Protein AF-A0A416FJS1-F1 (afdb_monomer_lite)

Sequence (397 aa):
MVYCLMLHGLRYGEIRGLCFTDFNKQERTVTVRRQAVRLSDVDYAGKKIRVSRTGIEIKATKTEESDRVLRMLEIIFSLAEERRDWLELRKETRKKNKKEWSDEYDGYICIADRGEIKSDATLNAALKRICADAGIPIVTTHNLRHIAATMMFEYGTRNQDHPEEILLHVSEYLGHANIGTTFDVYTAYMEAESRIDIIARGPIVEWKFRDSITSDHGKYVIRFSLTFSDGTVLPKQIGSFETQRDAQDKKNEIIGQLARKEYIASQILAENFYDYWLNEHMVKVRKIKYGTFVCYRNIIQNYILPIIKGRTMDVVTNDDLLKILDSMTPGLLSPAYGVFGSSFKYAKKHVLINKNPATSAISIKRKQVSKKEANERAAAAKGGPSRRRQKGRMQAR

Radius of gyration: 33.06 Å; chains: 1; bounding box: 70×102×91 Å

pLDDT: mean 82.87, std 13.37, range [37.78, 96.31]

Foldseek 3Di:
DLLQVLLLQEANQQLLLDFLVQADLVQQKGKRFKGKDWDWDWDCPDPDTDTHTDAIDIDTDPDPLLIDIGRHDNVVNVVQVVQLVVVVVLVVVCVVVVHAADCPQPRRRQADSRPGHDDLVVVLVVQQVVCVVVVHDRDHSVVSSLVSLLVQLCVVPVPDPCSPVSLVVSCSSNSPPFSQSSVVSVLVVCVVPDDDPPLPQFAFDDKAWDPAFDADPQFTKTWMWTAGPVRDIDIDIDDGHNDSVVRVVVVVVQVVCSVVSQDQPDFAQPVSLLVCCLNVPCCPVVVDGPVLSVLLVCLCPVQLCVQRGPHTPQPQALVSLLNSLVPDDPVSLVSSLVNLVRSLVSCCNRNSYNDRSSVVSNVVVVVVVVVVVVVVVVVVVVPDDDPPDPPDDDDDD

Secondary structure (DSSP, 8-state):
-HHHHHHTT--HHHHHT-BGGGEETTTTEEEE-EEEEEEEEEEEETTEEEEEEEEEEEEE-SSGGG-EEEE--HHHHHHHHHHHHHHHHHHHHHHHTT-----TTTTBSSB-TTSSBPPHHHHHHHHHHHHHHTT-----HHHHHHHHHHHHHHHHHTT-S-HHHHHHHHHHHHT-SSTHHHHHHHHHHHHHH---TTTTT-SEEEEEE-SS-EEETTEEEEEEEEEETTS-EEEEEEEEESSHHHHHHHHHHHHHHHHTT-------BHHHHHHHIIIIIIIIIT---HHHHHHHHHHIIIIIHHHHTTSBGGG--HHHHHHHHHTS-HHHHHHHHHHHHHHHHHHHHTTS-SS-HHHHHHHHHHHHHHHHHHHHHHHHHHSS-------------

Structure (mmCIF, N/CA/C/O backbone):
data_AF-A0A416FJS1-F1
#
_entry.id   AF-A0A416FJS1-F1
#
loop_
_atom_site.group_PDB
_atom_site.id
_atom_site.type_symbol
_atom_site.label_atom_id
_atom_site.label_alt_id
_atom_site.label_comp_id
_atom_site.label_asym_id
_atom_site.label_entity_id
_atom_site.label_seq_id
_atom_site.pdbx_PDB_ins_code
_atom_site.Cartn_x
_atom_site.Cartn_y
_atom_site.Cartn_z
_atom_site.occupancy
_atom_site.B_iso_or_equiv
_a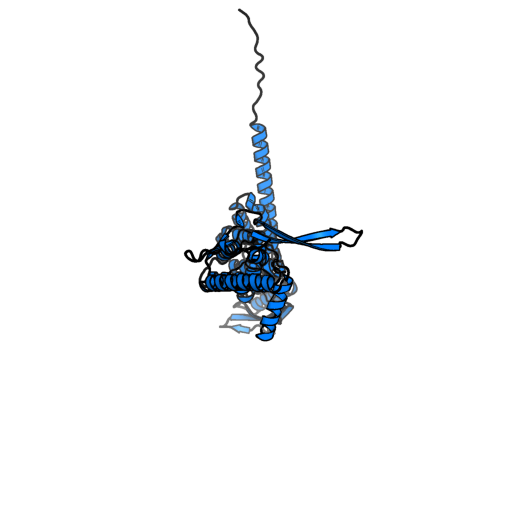tom_site.auth_seq_id
_atom_site.auth_comp_id
_atom_site.auth_asym_id
_atom_site.auth_atom_id
_atom_site.pdbx_PDB_model_num
ATOM 1 N N . MET A 1 1 ? 17.584 -10.766 -23.200 1.00 82.06 1 MET A N 1
ATOM 2 C CA . MET A 1 1 ? 18.152 -9.545 -22.576 1.00 82.06 1 MET A CA 1
ATOM 3 C C . MET A 1 1 ? 17.106 -8.589 -22.006 1.00 82.06 1 MET A C 1
ATOM 5 O O . MET A 1 1 ? 17.062 -8.432 -20.797 1.00 82.06 1 MET A O 1
ATOM 9 N N . VAL A 1 2 ? 16.263 -7.946 -22.831 1.00 83.75 2 VAL A N 1
ATOM 10 C CA . VAL A 1 2 ? 15.339 -6.882 -22.373 1.00 83.75 2 VAL A CA 1
ATOM 11 C C . VAL A 1 2 ? 14.407 -7.348 -21.248 1.00 83.75 2 VAL A C 1
ATOM 13 O O . VAL A 1 2 ? 14.259 -6.646 -20.255 1.00 83.75 2 VAL A O 1
ATOM 16 N N . TYR A 1 3 ? 13.838 -8.551 -21.355 1.00 82.75 3 TYR A N 1
ATOM 17 C CA . TYR A 1 3 ? 13.000 -9.119 -20.293 1.00 82.75 3 TYR A CA 1
ATOM 18 C C . TYR A 1 3 ? 13.780 -9.396 -19.004 1.00 82.75 3 TYR A C 1
ATOM 20 O O . TYR A 1 3 ? 13.275 -9.134 -17.920 1.00 82.75 3 TYR A O 1
ATOM 28 N N . CYS A 1 4 ? 15.037 -9.832 -19.107 1.00 83.94 4 CYS A N 1
ATOM 29 C CA . CYS A 1 4 ? 15.904 -10.038 -17.949 1.00 83.94 4 CYS A CA 1
ATOM 30 C C . CYS A 1 4 ? 16.198 -8.710 -17.230 1.00 83.94 4 CYS A C 1
ATOM 32 O O . CYS A 1 4 ? 16.149 -8.663 -16.007 1.00 83.94 4 CYS A O 1
ATOM 34 N N . LEU A 1 5 ? 16.419 -7.618 -17.973 1.00 84.31 5 LEU A N 1
ATOM 35 C CA . LEU A 1 5 ? 16.571 -6.273 -17.402 1.00 84.31 5 LEU A CA 1
ATOM 36 C C . LEU A 1 5 ? 15.274 -5.781 -16.733 1.00 84.31 5 LEU A C 1
ATOM 38 O O . LEU A 1 5 ? 15.322 -5.135 -15.691 1.00 84.31 5 LEU A O 1
ATOM 42 N N . MET A 1 6 ? 14.101 -6.122 -17.276 1.00 85.00 6 MET A N 1
ATOM 43 C CA . MET A 1 6 ? 12.819 -5.822 -16.617 1.00 85.00 6 MET A CA 1
ATOM 44 C C . MET A 1 6 ? 12.623 -6.603 -15.317 1.00 85.00 6 MET A C 1
ATOM 46 O O . MET A 1 6 ? 12.098 -6.044 -14.358 1.00 85.00 6 MET A O 1
ATOM 50 N N . LEU A 1 7 ? 13.080 -7.857 -15.269 1.00 82.31 7 LEU A N 1
ATOM 51 C CA . LEU A 1 7 ? 13.071 -8.681 -14.055 1.00 82.31 7 LEU A CA 1
ATOM 52 C C . LEU A 1 7 ? 14.076 -8.200 -12.993 1.00 82.31 7 LEU A C 1
ATOM 54 O O . LEU A 1 7 ? 13.936 -8.552 -11.830 1.00 82.31 7 LEU A O 1
ATOM 58 N N . HIS A 1 8 ? 15.030 -7.343 -13.365 1.00 86.56 8 HIS A N 1
ATOM 59 C CA . HIS A 1 8 ? 15.861 -6.576 -12.428 1.00 86.56 8 HIS A CA 1
ATOM 60 C C . HIS A 1 8 ? 15.284 -5.180 -12.154 1.00 86.56 8 HIS A C 1
ATOM 62 O O . HIS A 1 8 ? 15.976 -4.288 -11.676 1.00 86.56 8 HIS A O 1
ATOM 68 N N . GLY A 1 9 ? 14.010 -4.950 -12.479 1.00 83.19 9 GLY A N 1
ATOM 69 C CA . GLY A 1 9 ? 13.324 -3.740 -12.059 1.00 83.19 9 GLY A CA 1
ATOM 70 C C . GLY A 1 9 ? 13.704 -2.480 -12.836 1.00 83.19 9 GLY A C 1
ATOM 71 O O . GLY A 1 9 ? 13.615 -1.383 -12.285 1.00 83.19 9 GLY A O 1
ATOM 72 N N . LEU A 1 10 ? 14.092 -2.579 -14.113 1.00 88.88 10 LEU A N 1
ATOM 73 C CA . LEU A 1 10 ? 14.223 -1.407 -14.994 1.00 88.88 10 LEU A CA 1
ATOM 74 C C . LEU A 1 10 ? 12.902 -1.087 -15.705 1.00 88.88 10 LEU A C 1
ATOM 76 O O . LEU A 1 10 ? 12.138 -1.977 -16.087 1.00 88.88 10 LEU A O 1
ATOM 80 N N . ARG A 1 11 ? 12.598 0.204 -15.882 1.00 86.31 11 ARG A N 1
ATOM 81 C CA . ARG A 1 11 ? 11.447 0.655 -16.677 1.00 86.31 11 ARG A CA 1
ATOM 82 C C . ARG A 1 11 ? 11.789 0.496 -18.146 1.00 86.31 11 ARG A C 1
ATOM 84 O O . ARG A 1 11 ? 12.937 0.662 -18.545 1.00 86.31 11 ARG A O 1
ATOM 91 N N . TYR A 1 12 ? 10.790 0.271 -18.994 1.00 86.25 12 TYR A N 1
ATOM 92 C CA . TYR A 1 12 ? 11.083 0.127 -20.417 1.00 86.25 12 TYR A CA 1
ATOM 93 C C . TYR A 1 12 ? 11.731 1.381 -21.029 1.00 86.25 12 TYR A C 1
ATOM 95 O O . TYR A 1 12 ? 12.671 1.254 -21.805 1.00 86.25 12 TYR A O 1
ATOM 103 N N . GLY A 1 13 ? 11.297 2.580 -20.623 1.00 87.56 13 GLY A N 1
ATOM 104 C CA . GLY A 1 13 ? 11.948 3.832 -21.025 1.00 87.56 13 GLY A CA 1
ATOM 105 C C . GLY A 1 13 ? 13.428 3.884 -20.633 1.00 87.56 13 GLY A C 1
ATOM 106 O O . GLY A 1 13 ? 14.251 4.278 -21.451 1.00 87.56 13 GLY A O 1
ATOM 107 N N . GLU A 1 14 ? 13.780 3.407 -19.436 1.00 90.00 14 GLU A N 1
ATOM 108 C CA . GLU A 1 14 ? 15.171 3.308 -18.964 1.00 90.00 14 GLU A CA 1
ATOM 109 C C . GLU A 1 14 ? 15.966 2.317 -19.823 1.00 90.00 14 GLU A C 1
ATOM 111 O O . GLU A 1 14 ? 17.022 2.663 -20.337 1.00 90.00 14 GLU A O 1
ATOM 116 N N . ILE A 1 15 ? 15.419 1.124 -20.088 1.00 91.69 15 ILE A N 1
ATOM 117 C CA . ILE A 1 15 ? 16.079 0.100 -20.919 1.00 91.69 15 ILE A CA 1
ATOM 118 C C . ILE A 1 15 ? 16.330 0.607 -22.345 1.00 91.69 15 ILE A C 1
ATOM 120 O O . ILE A 1 15 ? 17.367 0.318 -22.941 1.00 91.69 15 ILE A O 1
ATOM 124 N N . ARG A 1 16 ? 15.392 1.377 -22.908 1.00 91.31 16 ARG A N 1
ATOM 125 C CA . ARG A 1 16 ? 15.563 2.011 -24.224 1.00 91.31 16 ARG A CA 1
ATOM 126 C C . ARG A 1 16 ? 16.642 3.088 -24.226 1.00 91.31 16 ARG A C 1
ATOM 128 O O . ARG A 1 16 ? 17.223 3.338 -25.273 1.00 91.31 16 ARG A O 1
ATOM 135 N N . GLY A 1 17 ? 16.877 3.711 -23.076 1.00 92.12 17 GLY A N 1
ATOM 136 C CA . GLY A 1 17 ? 17.927 4.696 -22.875 1.00 92.12 17 GLY A CA 1
ATOM 137 C C . GLY A 1 17 ? 19.300 4.091 -22.586 1.00 92.12 17 GLY A C 1
ATOM 138 O O . GLY A 1 17 ? 20.249 4.855 -22.530 1.00 92.12 17 GLY A O 1
ATOM 139 N N . LEU A 1 18 ? 19.445 2.773 -22.406 1.00 94.94 18 LEU A N 1
ATOM 140 C CA . LEU A 1 18 ? 20.741 2.164 -22.089 1.00 94.94 18 LEU A CA 1
ATOM 141 C C . LEU A 1 18 ? 21.694 2.137 -23.292 1.00 94.94 18 LEU A C 1
ATOM 143 O O . LEU A 1 18 ? 21.305 1.769 -24.407 1.00 94.94 18 LEU A O 1
ATOM 147 N N . CYS A 1 19 ? 22.962 2.441 -23.018 1.00 95.69 19 CYS A N 1
ATOM 148 C CA . CYS A 1 19 ? 24.091 2.252 -23.926 1.00 95.69 19 CYS A CA 1
ATOM 149 C C . CYS A 1 19 ? 24.990 1.106 -23.461 1.00 95.69 19 CYS A C 1
ATOM 151 O O . CYS A 1 19 ? 25.009 0.763 -22.282 1.00 95.69 19 CYS A O 1
ATOM 153 N N . PHE A 1 20 ? 25.793 0.548 -24.370 1.00 96.00 20 PHE A N 1
ATOM 154 C CA . PHE A 1 20 ? 26.775 -0.487 -24.016 1.00 96.00 20 PHE A CA 1
ATOM 155 C C . PHE A 1 20 ? 27.798 -0.010 -22.973 1.00 96.00 20 PHE A C 1
ATOM 157 O O . PHE A 1 20 ? 28.250 -0.800 -22.154 1.00 96.00 20 PHE A O 1
ATOM 164 N N . THR A 1 21 ? 28.101 1.290 -22.945 1.00 95.75 21 THR A N 1
ATOM 165 C CA . THR A 1 21 ? 28.987 1.924 -21.953 1.00 95.75 21 THR A CA 1
ATOM 166 C C . THR A 1 21 ? 28.399 1.996 -20.542 1.00 95.75 21 THR A C 1
ATOM 168 O O . THR A 1 21 ? 29.114 2.325 -19.599 1.00 95.75 21 THR A O 1
ATOM 171 N N . ASP A 1 22 ? 27.109 1.696 -20.367 1.00 95.62 22 ASP A N 1
ATOM 172 C CA . ASP A 1 22 ? 26.485 1.604 -19.046 1.00 95.62 22 ASP A CA 1
ATOM 173 C C . ASP A 1 22 ? 26.744 0.256 -18.356 1.00 95.62 22 ASP A C 1
ATOM 175 O O . ASP A 1 22 ? 26.394 0.105 -17.188 1.00 95.62 22 ASP A O 1
ATOM 179 N N . PHE A 1 23 ? 27.324 -0.723 -19.061 1.00 95.75 23 PHE A N 1
ATOM 180 C CA . PHE A 1 23 ? 27.533 -2.084 -18.575 1.00 95.75 23 PHE A CA 1
ATOM 181 C C . PHE A 1 23 ? 28.984 -2.251 -18.136 1.00 95.75 23 PHE A C 1
ATOM 183 O O . PHE A 1 23 ? 29.898 -2.241 -18.959 1.00 95.75 23 PHE A O 1
ATOM 190 N N . ASN A 1 24 ? 29.192 -2.455 -16.839 1.00 95.12 24 ASN A N 1
ATOM 191 C CA . ASN A 1 24 ? 30.490 -2.786 -16.271 1.00 95.12 24 ASN A CA 1
ATOM 192 C C . ASN A 1 24 ? 30.512 -4.278 -15.919 1.00 95.12 24 ASN A C 1
ATOM 194 O O . ASN A 1 24 ? 29.925 -4.704 -14.923 1.00 95.12 24 ASN A O 1
ATOM 198 N N . LYS A 1 25 ? 31.170 -5.075 -16.767 1.00 93.56 25 LYS A N 1
ATOM 199 C CA . LYS A 1 25 ? 31.253 -6.534 -16.611 1.00 93.56 25 LYS A CA 1
ATOM 200 C C . LYS A 1 25 ? 32.116 -6.931 -15.413 1.00 93.56 25 LYS A C 1
ATOM 202 O O . LYS A 1 25 ? 31.765 -7.871 -14.713 1.00 93.56 25 LYS A O 1
ATOM 207 N N . GLN A 1 26 ? 33.196 -6.194 -15.145 1.00 92.81 26 GLN A N 1
ATOM 208 C CA . GLN A 1 26 ? 34.110 -6.461 -14.031 1.00 92.81 26 GLN A CA 1
ATOM 209 C C . GLN A 1 26 ? 33.397 -6.311 -12.682 1.00 92.81 26 GLN A C 1
ATOM 211 O O . GLN A 1 26 ? 33.415 -7.222 -11.861 1.00 92.81 26 GLN A O 1
ATOM 216 N N . GLU A 1 27 ? 32.689 -5.197 -12.496 1.00 92.38 27 GLU A N 1
ATOM 217 C CA . GLU A 1 27 ? 31.929 -4.915 -11.271 1.00 92.38 27 GLU A CA 1
ATOM 218 C C . GLU A 1 27 ? 30.552 -5.597 -11.251 1.00 92.38 27 GLU A C 1
ATOM 220 O O . GLU A 1 27 ? 29.842 -5.575 -10.242 1.00 92.38 27 GLU A O 1
ATOM 225 N N . ARG A 1 28 ? 30.156 -6.211 -12.373 1.00 94.06 28 ARG A N 1
ATOM 226 C CA . ARG A 1 28 ? 28.828 -6.784 -12.619 1.00 94.06 28 ARG A CA 1
ATOM 227 C C . ARG A 1 28 ? 27.701 -5.793 -12.336 1.00 94.06 28 ARG A C 1
ATOM 229 O O . ARG A 1 28 ? 26.674 -6.143 -11.744 1.00 94.06 28 ARG A O 1
ATOM 236 N N . THR A 1 29 ? 27.874 -4.559 -12.801 1.00 94.44 29 THR A N 1
ATOM 237 C CA . THR A 1 29 ? 26.912 -3.472 -12.614 1.00 94.44 29 THR A CA 1
ATOM 238 C C . THR A 1 29 ? 26.404 -2.884 -13.926 1.00 94.44 29 THR A C 1
ATOM 240 O O . THR A 1 29 ? 27.077 -2.902 -14.956 1.00 94.44 29 THR A O 1
ATOM 243 N N . VAL A 1 30 ? 25.177 -2.362 -13.883 1.00 95.06 30 VAL A N 1
ATOM 244 C CA . VAL A 1 30 ? 24.569 -1.567 -14.952 1.00 95.06 30 VAL A CA 1
ATOM 245 C C . VAL A 1 30 ? 24.119 -0.231 -14.377 1.00 95.06 30 VAL A C 1
ATOM 247 O O . VAL A 1 30 ? 23.348 -0.196 -13.415 1.00 95.06 30 VAL A O 1
ATOM 250 N N . THR A 1 31 ? 24.583 0.862 -14.978 1.00 93.81 31 THR A N 1
ATOM 251 C CA . THR A 1 31 ? 24.252 2.227 -14.550 1.00 93.81 31 THR A CA 1
ATOM 252 C C . THR A 1 31 ? 23.044 2.756 -15.314 1.00 93.81 31 THR A C 1
ATOM 254 O O . THR A 1 31 ? 23.082 2.934 -16.531 1.00 93.81 31 THR A O 1
ATOM 257 N N . VAL A 1 32 ? 21.960 3.054 -14.603 1.00 91.88 32 VAL A N 1
ATOM 258 C CA . VAL A 1 32 ? 20.747 3.650 -15.171 1.00 91.88 32 VAL A CA 1
ATOM 259 C C . VAL A 1 32 ? 20.798 5.156 -14.959 1.00 91.88 32 VAL A C 1
ATOM 261 O O . VAL A 1 32 ? 20.718 5.597 -13.821 1.00 91.88 32 VAL A O 1
ATOM 264 N N . ARG A 1 33 ? 20.921 5.927 -16.048 1.00 90.38 33 ARG A N 1
ATOM 265 C CA . ARG A 1 33 ? 21.052 7.402 -16.004 1.00 90.38 33 ARG A CA 1
ATOM 266 C C . ARG A 1 33 ? 20.257 8.179 -17.052 1.00 90.38 33 ARG A C 1
ATOM 268 O O . ARG A 1 33 ? 20.261 9.407 -17.114 1.00 90.38 33 ARG A O 1
ATOM 275 N N . ARG A 1 34 ? 19.585 7.454 -17.946 1.00 90.19 34 ARG A N 1
ATOM 276 C CA . ARG A 1 34 ? 18.854 8.008 -19.090 1.00 90.19 34 ARG A CA 1
ATOM 277 C C . ARG A 1 34 ? 17.577 7.220 -19.325 1.00 90.19 34 ARG A C 1
ATOM 279 O O . ARG A 1 34 ? 17.477 6.049 -18.964 1.00 90.19 34 ARG A O 1
ATOM 286 N N . GLN A 1 35 ? 16.604 7.857 -19.961 1.00 89.19 35 GLN A N 1
ATOM 287 C CA . GLN A 1 35 ? 15.368 7.220 -20.394 1.00 89.19 35 GLN A CA 1
ATOM 288 C C . GLN A 1 35 ? 14.923 7.750 -21.757 1.00 89.19 35 GLN A C 1
ATOM 290 O O . GLN A 1 35 ? 14.988 8.948 -22.024 1.00 89.19 35 GLN A O 1
ATOM 295 N N . ALA A 1 36 ? 14.414 6.857 -22.602 1.00 89.12 36 ALA A N 1
ATOM 296 C CA . ALA A 1 36 ? 13.704 7.241 -23.811 1.00 89.12 36 ALA A CA 1
ATOM 297 C C . ALA A 1 36 ? 12.259 7.620 -23.463 1.00 89.12 36 ALA A C 1
ATOM 299 O O . ALA A 1 36 ? 11.480 6.791 -22.981 1.00 89.12 36 ALA A O 1
ATOM 300 N N . VAL A 1 37 ? 11.895 8.867 -23.739 1.00 85.06 37 VAL A N 1
ATOM 301 C CA . VAL A 1 37 ? 10.562 9.431 -23.526 1.00 85.06 37 VAL A CA 1
ATOM 302 C C . VAL A 1 37 ? 9.876 9.612 -24.875 1.00 85.06 37 VAL A C 1
ATOM 304 O O . VAL A 1 37 ? 10.512 9.873 -25.894 1.00 85.06 37 VAL A O 1
ATOM 307 N N . ARG A 1 38 ? 8.557 9.426 -24.904 1.00 80.62 38 ARG A N 1
ATOM 308 C CA . ARG A 1 38 ? 7.764 9.691 -26.107 1.00 80.62 38 ARG A CA 1
ATOM 309 C C . ARG A 1 38 ? 7.571 11.198 -26.265 1.00 80.62 38 ARG A C 1
ATOM 311 O O . ARG A 1 38 ? 7.116 11.840 -25.321 1.00 80.62 38 ARG A O 1
ATOM 318 N N . LEU A 1 39 ? 7.853 11.715 -27.457 1.00 76.44 39 LEU A N 1
ATOM 319 C CA . LEU A 1 39 ? 7.437 13.052 -27.864 1.00 76.44 39 LEU A CA 1
ATOM 320 C C . LEU A 1 39 ? 6.039 12.975 -28.468 1.00 76.44 39 LEU A C 1
ATOM 322 O O . LEU A 1 39 ? 5.742 12.119 -29.313 1.00 76.44 39 LEU A O 1
ATOM 326 N N . SER A 1 40 ? 5.171 13.853 -27.989 1.00 75.50 40 SER A N 1
ATOM 327 C CA . SER A 1 40 ? 3.806 13.956 -28.468 1.00 75.50 40 SER A CA 1
ATOM 328 C C . SER A 1 40 ? 3.378 15.407 -28.527 1.00 75.50 40 SER A C 1
ATOM 330 O O . SER A 1 40 ? 3.452 16.100 -27.512 1.00 75.50 40 SER A O 1
ATOM 332 N N . ASP A 1 41 ? 2.860 15.808 -29.678 1.00 70.25 41 ASP A N 1
ATOM 333 C CA . ASP A 1 41 ? 2.201 17.090 -29.853 1.00 70.25 41 ASP A CA 1
ATOM 334 C C . ASP A 1 41 ? 0.748 16.960 -29.423 1.00 70.25 41 ASP A C 1
ATOM 336 O O . ASP A 1 41 ? 0.060 15.991 -29.761 1.00 70.25 41 ASP A O 1
ATOM 340 N N . VAL A 1 42 ? 0.287 17.938 -28.654 1.00 69.25 42 VAL A N 1
ATOM 341 C CA . VAL A 1 42 ? -1.093 18.001 -28.189 1.00 69.25 42 VAL A CA 1
ATOM 342 C C . VAL A 1 42 ? -1.773 19.141 -28.924 1.00 69.25 42 VAL A C 1
ATOM 344 O O . VAL A 1 42 ? -1.489 20.307 -28.666 1.00 69.25 42 VAL A O 1
ATOM 347 N N . ASP A 1 43 ? -2.663 18.784 -29.842 1.00 68.56 43 ASP A N 1
ATOM 348 C CA . ASP A 1 43 ? -3.509 19.736 -30.544 1.00 68.56 43 ASP A CA 1
ATOM 349 C C . ASP A 1 43 ? -4.829 19.904 -29.779 1.00 68.56 43 ASP A C 1
ATOM 351 O O . ASP A 1 43 ? -5.574 18.942 -29.532 1.00 68.56 43 ASP A O 1
ATOM 355 N N . TYR A 1 44 ? -5.101 21.148 -29.394 1.00 63.12 44 TYR A N 1
ATOM 356 C CA . TYR A 1 44 ? -6.311 21.563 -28.699 1.00 63.12 44 TYR A CA 1
ATOM 357 C C . TYR A 1 44 ? -7.334 22.111 -29.701 1.00 63.12 44 TYR A C 1
ATOM 359 O O . TYR A 1 44 ? -7.738 23.272 -29.645 1.00 63.12 44 TYR A O 1
ATOM 367 N N . ALA A 1 45 ? -7.803 21.258 -30.610 1.00 51.47 45 ALA A N 1
ATOM 368 C CA . ALA A 1 45 ? -8.903 21.585 -31.512 1.00 51.47 45 ALA A CA 1
ATOM 369 C C . ALA A 1 45 ? -10.269 21.422 -30.800 1.00 51.47 45 ALA A C 1
ATOM 371 O O . ALA A 1 45 ? -10.976 20.418 -30.948 1.00 51.47 45 ALA A O 1
ATOM 372 N N . GLY A 1 46 ? -10.660 22.416 -29.994 1.00 64.88 46 GLY A N 1
ATOM 373 C CA . GLY A 1 46 ? -11.957 22.457 -29.297 1.00 64.88 46 GLY A CA 1
ATOM 374 C C . GLY A 1 46 ? -12.082 21.464 -28.124 1.00 64.88 46 GLY A C 1
ATOM 375 O O . GLY A 1 46 ? -11.144 21.273 -27.360 1.00 64.88 46 GLY A O 1
ATOM 376 N N . LYS A 1 47 ? -13.251 20.815 -27.946 1.00 53.59 47 LYS A N 1
ATOM 377 C CA . LYS A 1 47 ? -13.516 19.841 -26.849 1.00 53.59 47 LYS A CA 1
ATOM 378 C C . LYS A 1 47 ? -12.825 18.473 -27.018 1.00 53.59 47 LYS A C 1
ATOM 380 O O . LYS A 1 47 ? -13.029 17.588 -26.188 1.00 53.59 47 LYS A O 1
ATOM 385 N N . LYS A 1 48 ? -12.056 18.253 -28.089 1.00 46.06 48 LYS A N 1
ATOM 386 C CA . LYS A 1 48 ? -11.347 16.990 -28.343 1.00 46.06 48 LYS A CA 1
ATOM 387 C C . LYS A 1 48 ? -9.843 17.232 -28.328 1.00 46.06 48 LYS A C 1
ATOM 389 O O . LYS A 1 48 ? -9.320 17.926 -29.187 1.00 46.06 48 LYS A O 1
ATOM 394 N N . ILE A 1 49 ? -9.164 16.601 -27.376 1.00 66.94 49 ILE A N 1
ATOM 395 C CA . ILE A 1 49 ? -7.702 16.562 -27.316 1.00 66.94 49 ILE A CA 1
ATOM 396 C C . ILE A 1 49 ? -7.223 15.540 -28.352 1.00 66.94 49 ILE A C 1
ATOM 398 O O . ILE A 1 49 ? -7.583 14.362 -28.263 1.00 66.94 49 ILE A O 1
ATOM 402 N N . ARG A 1 50 ? -6.425 15.974 -29.334 1.00 58.28 50 ARG A N 1
ATOM 403 C CA . ARG A 1 50 ? -5.718 15.069 -30.251 1.00 58.28 50 ARG A CA 1
ATOM 404 C C . ARG A 1 50 ? -4.244 15.041 -29.875 1.00 58.28 50 ARG A C 1
ATOM 406 O O . ARG A 1 50 ? -3.596 16.076 -29.810 1.00 58.28 50 ARG A O 1
ATOM 413 N N . VAL A 1 51 ? -3.728 13.843 -29.614 1.00 64.19 51 VAL A N 1
ATOM 414 C CA . VAL A 1 51 ? -2.316 13.625 -29.286 1.00 64.19 51 VAL A CA 1
ATOM 415 C C . VAL A 1 51 ? -1.642 12.956 -30.480 1.00 64.19 51 VAL A C 1
ATOM 417 O O . VAL A 1 51 ? -1.925 11.793 -30.782 1.00 64.19 51 VAL A O 1
ATOM 420 N N . SER A 1 52 ? -0.763 13.689 -31.156 1.00 62.00 52 SER A N 1
ATOM 421 C CA . SER A 1 52 ? -0.004 13.244 -32.330 1.00 62.00 52 SER A CA 1
ATOM 422 C C . SER A 1 52 ? 1.388 12.811 -31.887 1.00 62.00 52 SER A C 1
ATOM 424 O O . SER A 1 52 ? 2.061 13.530 -31.158 1.00 62.00 52 SER A O 1
ATOM 426 N N . ARG A 1 53 ? 1.848 11.628 -32.297 1.00 63.41 53 ARG A N 1
ATOM 427 C CA . ARG A 1 53 ? 3.201 11.162 -31.954 1.00 63.41 53 ARG A CA 1
ATOM 428 C C . ARG A 1 53 ? 4.211 11.817 -32.889 1.00 63.41 53 ARG A C 1
ATOM 430 O O . ARG A 1 53 ? 4.103 11.619 -34.094 1.00 63.41 53 ARG A O 1
ATOM 437 N N . THR A 1 54 ? 5.186 12.527 -32.333 1.00 65.12 54 THR A N 1
ATOM 438 C CA . THR A 1 54 ? 6.180 13.286 -33.109 1.00 65.12 54 THR A CA 1
ATOM 439 C C . THR A 1 54 ? 7.585 12.702 -33.057 1.00 65.12 54 THR A C 1
ATOM 441 O O . THR A 1 54 ? 8.365 12.944 -33.969 1.00 65.12 54 THR A O 1
ATOM 444 N N . GLY A 1 55 ? 7.905 11.864 -32.066 1.00 76.06 55 GLY A N 1
ATOM 445 C CA . GLY A 1 55 ? 9.213 11.211 -32.015 1.00 76.06 55 GLY A CA 1
ATOM 446 C C . GLY A 1 55 ? 9.555 10.566 -30.677 1.00 76.06 55 GLY A C 1
ATOM 447 O O . GLY A 1 55 ? 8.684 10.230 -29.864 1.00 76.06 55 GLY A O 1
ATOM 448 N N . ILE A 1 56 ? 10.852 10.376 -30.459 1.00 82.56 56 ILE A N 1
ATOM 449 C CA . ILE A 1 56 ? 11.447 9.856 -29.228 1.00 82.56 56 ILE A CA 1
ATOM 450 C C . ILE A 1 56 ? 12.519 10.853 -28.793 1.00 82.56 56 ILE A C 1
ATOM 452 O O . ILE A 1 56 ? 13.274 11.337 -29.623 1.00 82.56 56 ILE A O 1
ATOM 456 N N . GLU A 1 57 ? 12.589 11.140 -27.499 1.00 84.75 57 GLU A N 1
ATOM 457 C CA . GLU A 1 57 ? 13.617 11.998 -26.911 1.00 84.75 57 GLU A CA 1
ATOM 458 C C . GLU A 1 57 ? 14.349 11.220 -25.817 1.00 84.75 57 GLU A C 1
ATOM 460 O O . GLU A 1 57 ? 13.706 10.609 -24.957 1.00 84.75 57 GLU A O 1
ATOM 465 N N . ILE A 1 58 ? 15.683 11.233 -25.826 1.00 86.62 58 ILE A N 1
ATOM 466 C CA . ILE A 1 58 ? 16.473 10.691 -24.718 1.00 86.62 58 ILE A CA 1
ATOM 467 C C . ILE A 1 58 ? 16.653 11.792 -23.678 1.00 86.62 58 ILE A C 1
ATOM 469 O O . ILE A 1 58 ? 17.276 12.813 -23.946 1.00 86.62 58 ILE A O 1
ATOM 473 N N . LYS A 1 59 ? 16.119 11.569 -22.477 1.00 83.94 59 LYS A N 1
ATOM 474 C CA . LYS A 1 59 ? 16.290 12.474 -21.337 1.00 83.94 59 LYS A CA 1
ATOM 475 C C . LYS A 1 59 ? 17.218 11.854 -20.312 1.00 83.94 59 LYS A C 1
ATOM 477 O O . LYS A 1 59 ? 17.161 10.644 -20.081 1.00 83.94 59 LYS A O 1
ATOM 482 N N . ALA A 1 60 ? 18.002 12.696 -19.646 1.00 77.69 60 ALA A N 1
ATOM 483 C CA . ALA A 1 60 ? 18.530 12.352 -18.333 1.00 77.69 60 ALA A CA 1
ATOM 484 C C . ALA A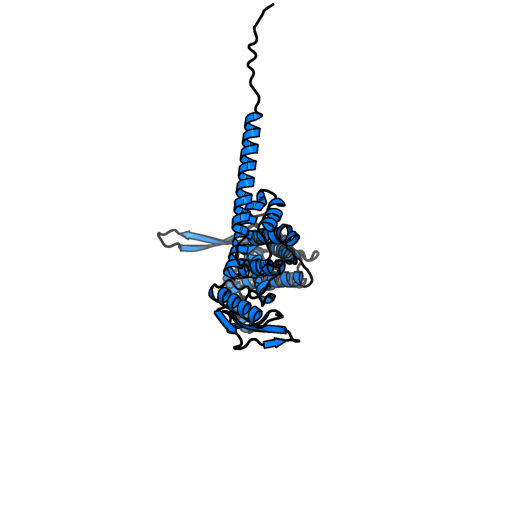 1 60 ? 17.361 11.985 -17.401 1.00 77.69 60 ALA A C 1
ATOM 486 O O . ALA A 1 60 ? 16.209 12.403 -17.615 1.00 77.69 60 ALA A O 1
ATOM 487 N N . THR A 1 61 ? 17.615 11.169 -16.383 1.00 64.50 61 THR A N 1
ATOM 488 C CA . THR A 1 61 ? 16.601 11.001 -15.340 1.00 64.50 61 THR A CA 1
ATOM 489 C C . THR A 1 61 ? 16.362 12.358 -14.655 1.00 64.50 61 THR A C 1
ATOM 491 O O . THR A 1 61 ? 17.207 13.251 -14.677 1.00 64.50 61 THR A O 1
ATOM 494 N N . LYS A 1 62 ? 15.141 12.592 -14.162 1.00 55.94 62 LYS A N 1
ATOM 495 C CA . LYS A 1 62 ? 14.707 13.943 -13.759 1.00 55.94 62 LYS A CA 1
ATOM 496 C C . LYS A 1 62 ? 15.320 14.423 -12.429 1.00 55.94 62 LYS A C 1
ATOM 498 O O . LYS A 1 62 ? 15.171 15.604 -12.133 1.00 55.94 62 LYS A O 1
ATOM 503 N N . THR A 1 63 ? 15.954 13.547 -11.643 1.00 54.59 63 THR A N 1
ATOM 504 C CA . THR A 1 63 ? 16.549 13.834 -10.321 1.00 54.59 63 THR A CA 1
ATOM 505 C C . THR A 1 63 ? 17.742 12.906 -10.053 1.00 54.59 63 THR A C 1
ATOM 507 O O . THR A 1 63 ? 17.718 11.768 -10.519 1.00 54.59 63 THR A O 1
ATOM 510 N N . GLU A 1 64 ? 18.744 13.347 -9.275 1.00 50.31 64 GLU A N 1
ATOM 511 C CA . GLU A 1 64 ? 19.905 12.520 -8.860 1.00 50.31 64 GLU A CA 1
ATOM 512 C C . GLU A 1 64 ? 19.484 11.195 -8.194 1.00 50.31 64 GLU A C 1
ATOM 514 O O . GLU A 1 64 ? 20.131 10.174 -8.376 1.00 50.31 64 GLU A O 1
ATOM 519 N N . GLU A 1 65 ? 18.337 11.178 -7.509 1.00 49.28 65 GLU A N 1
ATOM 520 C CA . GLU A 1 65 ? 17.747 9.996 -6.855 1.00 49.28 65 GLU A CA 1
ATOM 521 C C . GLU A 1 65 ? 17.245 8.919 -7.838 1.00 49.28 65 GLU A C 1
ATOM 523 O O . GLU A 1 65 ? 16.944 7.793 -7.445 1.00 49.28 65 GLU A O 1
ATOM 528 N N . SER A 1 66 ? 17.076 9.261 -9.120 1.00 59.44 66 SER A N 1
ATOM 529 C CA . SER A 1 66 ? 16.646 8.308 -10.151 1.00 59.44 66 SER A CA 1
ATOM 530 C C . SER A 1 66 ? 17.821 7.590 -10.821 1.00 59.44 66 SER A C 1
ATOM 532 O O . SER A 1 66 ? 17.616 6.512 -11.401 1.00 59.44 66 SER A O 1
ATOM 534 N N . ASP A 1 67 ? 19.021 8.175 -10.748 1.00 79.69 67 ASP A N 1
ATOM 535 C CA . ASP A 1 67 ? 20.251 7.557 -11.225 1.00 79.69 67 ASP A CA 1
ATOM 536 C C . ASP A 1 67 ? 20.680 6.475 -10.240 1.00 79.69 67 ASP A C 1
ATOM 538 O O . ASP A 1 67 ? 20.763 6.696 -9.034 1.00 79.69 67 ASP A O 1
ATOM 542 N N . ARG A 1 68 ? 20.922 5.265 -10.745 1.00 86.38 68 ARG A N 1
ATOM 543 C CA . ARG A 1 68 ? 21.245 4.127 -9.879 1.00 86.38 68 ARG A CA 1
ATOM 544 C C . ARG A 1 68 ? 22.141 3.113 -10.555 1.00 86.38 68 ARG A C 1
ATOM 546 O O . ARG A 1 68 ? 22.078 2.905 -11.768 1.00 86.38 68 ARG A O 1
ATOM 553 N N . VAL A 1 69 ? 22.943 2.447 -9.736 1.00 89.88 69 VAL A N 1
ATOM 554 C CA . VAL A 1 69 ? 23.838 1.369 -10.150 1.00 89.88 69 VAL A CA 1
ATOM 555 C C . VAL A 1 69 ? 23.247 0.053 -9.668 1.00 89.88 69 VAL A C 1
ATOM 557 O O . VAL A 1 69 ? 23.086 -0.167 -8.471 1.00 89.88 69 VAL A O 1
ATOM 560 N N . LEU A 1 70 ? 22.904 -0.825 -10.606 1.00 90.00 70 LEU A N 1
ATOM 561 C CA . LEU A 1 70 ? 22.252 -2.095 -10.306 1.00 90.00 70 LEU A CA 1
ATOM 562 C C . LEU A 1 70 ? 23.225 -3.244 -10.528 1.00 90.00 70 LEU A C 1
ATOM 564 O O . LEU A 1 70 ? 23.794 -3.377 -11.611 1.00 90.00 70 LEU A O 1
ATOM 568 N N . ARG A 1 71 ? 23.389 -4.103 -9.519 1.00 90.25 71 ARG A N 1
ATOM 569 C CA . ARG A 1 71 ? 24.135 -5.357 -9.661 1.00 90.25 71 ARG A CA 1
ATOM 570 C C . ARG A 1 71 ? 23.302 -6.367 -10.450 1.00 90.25 71 ARG A C 1
ATOM 572 O O . ARG A 1 71 ? 22.123 -6.555 -10.158 1.00 90.25 71 ARG A O 1
ATOM 579 N N . MET A 1 72 ? 23.920 -7.009 -11.437 1.00 89.81 72 MET A N 1
ATOM 580 C CA . MET A 1 72 ? 23.239 -7.853 -12.423 1.00 89.81 72 MET A CA 1
ATOM 581 C C . MET A 1 72 ? 23.842 -9.263 -12.503 1.00 89.81 72 MET A C 1
ATOM 583 O O . MET A 1 72 ? 25.003 -9.519 -12.158 1.00 89.81 72 MET A O 1
ATOM 587 N N . LEU A 1 73 ? 23.038 -10.214 -12.975 1.00 89.38 73 LEU A N 1
ATOM 588 C CA . LEU A 1 73 ? 23.504 -11.567 -13.287 1.00 89.38 73 LEU A CA 1
ATOM 589 C C . LEU A 1 73 ? 24.458 -11.567 -14.491 1.00 89.38 73 LEU A C 1
ATOM 591 O O . LEU A 1 73 ? 24.265 -10.803 -15.433 1.00 89.38 73 LEU A O 1
ATOM 595 N N . GLU A 1 74 ? 25.438 -12.477 -14.488 1.00 89.38 74 GLU A N 1
ATOM 596 C CA . GLU A 1 74 ? 26.482 -12.562 -15.528 1.00 89.38 74 GLU A CA 1
ATOM 597 C C . GLU A 1 74 ? 25.905 -12.709 -16.948 1.00 89.38 74 GLU A C 1
ATOM 599 O O . GLU A 1 74 ? 26.380 -12.101 -17.907 1.00 89.38 74 GLU A O 1
ATOM 604 N N . ILE A 1 75 ? 24.796 -13.444 -17.068 1.00 92.44 75 ILE A N 1
ATOM 605 C CA . ILE A 1 75 ? 24.085 -13.652 -18.334 1.00 92.44 75 ILE A CA 1
ATOM 606 C C . ILE A 1 75 ? 23.676 -12.337 -19.019 1.00 92.44 75 ILE A C 1
ATOM 608 O O . ILE A 1 75 ? 23.608 -12.279 -20.243 1.00 92.44 75 ILE A O 1
ATOM 612 N N . ILE A 1 76 ? 23.428 -11.261 -18.262 1.00 93.44 76 ILE A N 1
ATOM 613 C CA . ILE A 1 76 ? 23.069 -9.952 -18.825 1.00 93.44 76 ILE A CA 1
ATOM 614 C C . ILE A 1 76 ? 24.210 -9.387 -19.674 1.00 93.44 76 ILE A C 1
ATOM 616 O O . ILE A 1 76 ? 23.945 -8.840 -20.743 1.00 93.44 76 ILE A O 1
ATOM 620 N N . PHE A 1 77 ? 25.457 -9.543 -19.228 1.00 94.31 77 PHE A N 1
ATOM 621 C CA . PHE A 1 77 ? 26.637 -9.032 -19.925 1.00 94.31 77 PHE A CA 1
ATOM 622 C C . PHE A 1 77 ? 26.919 -9.833 -21.193 1.00 94.31 77 PHE A C 1
ATOM 624 O O . PHE A 1 77 ? 27.160 -9.241 -22.241 1.00 94.31 77 PHE A O 1
ATOM 631 N N . SER A 1 78 ? 26.764 -11.158 -21.125 1.00 93.62 78 SER A N 1
ATOM 632 C CA . SER A 1 78 ? 26.871 -12.032 -22.303 1.00 93.62 78 SER A CA 1
ATOM 633 C C . SER A 1 78 ? 25.823 -11.669 -23.363 1.00 93.62 78 SER A C 1
ATOM 635 O O . SER A 1 78 ? 26.134 -11.507 -24.538 1.00 93.62 78 SER A O 1
ATOM 637 N N . LEU A 1 79 ? 24.576 -11.440 -22.938 1.00 94.62 79 LEU A N 1
ATOM 638 C CA . LEU A 1 79 ? 23.494 -11.020 -23.832 1.00 94.62 79 LEU A CA 1
ATOM 639 C C . LEU A 1 79 ? 23.691 -9.603 -24.399 1.00 94.62 79 LEU A C 1
ATOM 641 O O . LEU A 1 79 ? 23.176 -9.299 -25.475 1.00 94.62 79 LEU A O 1
ATOM 645 N N . ALA A 1 80 ? 24.381 -8.719 -23.673 1.00 94.31 80 ALA A N 1
ATOM 646 C CA . ALA A 1 80 ? 24.724 -7.384 -24.156 1.00 94.31 80 ALA A CA 1
ATOM 647 C C . ALA A 1 80 ? 25.836 -7.440 -25.212 1.00 94.31 80 ALA A C 1
ATOM 649 O O . ALA A 1 80 ? 25.760 -6.723 -26.205 1.00 94.31 80 ALA A O 1
ATOM 650 N N . GLU A 1 81 ? 26.832 -8.309 -25.036 1.00 94.06 81 GLU A N 1
ATOM 651 C CA . GLU A 1 81 ? 27.854 -8.599 -26.050 1.00 94.06 81 GLU A CA 1
ATOM 652 C C . GLU A 1 81 ? 27.213 -9.164 -27.324 1.00 94.06 81 GLU A C 1
ATOM 654 O O . GLU A 1 81 ? 27.296 -8.521 -28.365 1.00 94.06 81 GLU A O 1
ATOM 659 N N . GLU A 1 82 ? 26.420 -10.235 -27.222 1.00 95.06 82 GLU A N 1
ATOM 660 C CA . GLU A 1 82 ? 25.705 -10.819 -28.372 1.00 95.06 82 GLU A CA 1
ATOM 661 C C . GLU A 1 82 ? 24.831 -9.782 -29.098 1.00 95.06 82 GLU A C 1
ATOM 663 O O . GLU A 1 82 ? 24.739 -9.733 -30.329 1.00 95.06 82 GLU A O 1
ATOM 668 N N . ARG A 1 83 ? 24.177 -8.900 -28.333 1.00 94.69 83 ARG A N 1
ATOM 669 C CA . ARG A 1 83 ? 23.357 -7.836 -28.907 1.00 94.69 83 ARG A CA 1
ATOM 670 C C . ARG A 1 83 ? 24.182 -6.821 -29.700 1.00 94.69 83 ARG A C 1
ATOM 672 O O . ARG A 1 83 ? 23.666 -6.301 -30.692 1.00 94.69 83 ARG A O 1
ATOM 679 N N . ARG A 1 84 ? 25.387 -6.491 -29.238 1.00 94.81 84 ARG A N 1
ATOM 680 C CA . ARG A 1 84 ? 26.303 -5.557 -29.902 1.00 94.81 84 ARG A CA 1
ATOM 681 C C . ARG A 1 84 ? 26.731 -6.116 -31.248 1.00 94.81 84 ARG A C 1
ATOM 683 O O . ARG A 1 84 ? 26.483 -5.469 -32.261 1.00 94.81 84 ARG A O 1
ATOM 690 N N . ASP A 1 85 ? 27.205 -7.356 -31.248 1.00 95.38 85 ASP A N 1
ATOM 691 C CA . ASP A 1 85 ? 27.651 -8.062 -32.448 1.00 95.38 85 ASP A CA 1
ATOM 692 C C . ASP A 1 85 ? 26.510 -8.159 -33.472 1.00 95.38 85 ASP A C 1
ATOM 694 O O . ASP A 1 85 ? 26.677 -7.875 -34.660 1.00 95.38 85 ASP A O 1
ATOM 698 N N . TRP A 1 86 ? 25.291 -8.463 -33.004 1.00 94.81 86 TRP A N 1
ATOM 699 C CA . TRP A 1 86 ? 24.104 -8.472 -33.859 1.00 94.81 86 TRP A CA 1
ATOM 700 C C . TRP A 1 86 ? 23.817 -7.105 -34.498 1.00 94.81 86 TRP A C 1
ATOM 702 O O . TRP A 1 86 ? 23.405 -7.044 -35.658 1.00 94.81 86 TRP A O 1
ATOM 712 N N . LEU A 1 87 ? 23.984 -6.003 -33.756 1.00 95.19 87 LEU A N 1
ATOM 713 C CA . LEU A 1 87 ? 23.736 -4.651 -34.267 1.00 95.19 87 LEU A CA 1
ATOM 714 C C . LEU A 1 87 ? 24.782 -4.226 -35.296 1.00 95.19 87 LEU A C 1
ATOM 716 O O . LEU A 1 87 ? 24.405 -3.666 -36.327 1.00 95.19 87 LEU A O 1
ATOM 720 N N . GLU A 1 88 ? 26.052 -4.531 -35.046 1.00 94.31 88 GLU A N 1
ATOM 721 C CA . GLU A 1 88 ? 27.156 -4.268 -35.971 1.00 94.31 88 GLU A CA 1
ATOM 722 C C . GLU A 1 88 ? 26.945 -5.016 -37.291 1.00 94.31 88 GLU A C 1
ATOM 724 O O . GLU A 1 88 ? 26.840 -4.391 -38.352 1.00 94.31 88 GLU A O 1
ATOM 729 N N . LEU A 1 89 ? 26.702 -6.330 -37.223 1.00 94.94 89 LEU A N 1
ATOM 730 C CA . LEU A 1 89 ? 26.401 -7.148 -38.398 1.00 94.94 89 LEU A CA 1
ATOM 731 C C . LEU A 1 89 ? 25.176 -6.626 -39.160 1.00 94.94 89 LEU A C 1
ATOM 733 O O . LEU A 1 89 ? 25.131 -6.625 -40.398 1.00 94.94 89 LEU A O 1
ATOM 737 N N . ARG A 1 90 ? 24.141 -6.178 -38.437 1.00 94.50 90 ARG A N 1
ATOM 738 C CA . ARG A 1 90 ? 22.918 -5.675 -39.065 1.00 94.50 90 ARG A CA 1
ATOM 739 C C . ARG A 1 90 ? 23.157 -4.366 -39.808 1.00 94.50 90 ARG A C 1
ATOM 741 O O . ARG A 1 90 ? 22.660 -4.214 -40.930 1.00 94.50 90 ARG A O 1
ATOM 748 N N . LYS A 1 91 ? 23.928 -3.458 -39.210 1.00 94.62 91 LYS A N 1
ATOM 749 C CA . LYS A 1 91 ? 24.352 -2.190 -39.807 1.00 94.62 91 LYS A CA 1
ATOM 750 C C . LYS A 1 91 ? 25.144 -2.433 -41.090 1.00 94.62 91 LYS A C 1
ATOM 752 O O . LYS A 1 91 ? 24.795 -1.886 -42.137 1.00 94.62 91 LYS A O 1
ATOM 757 N N . GLU A 1 92 ? 26.136 -3.318 -41.046 1.00 94.56 92 GLU A N 1
ATOM 758 C CA . GLU A 1 92 ? 26.933 -3.712 -42.214 1.00 94.56 92 GLU A CA 1
ATOM 759 C C . GLU A 1 92 ? 26.075 -4.321 -43.325 1.00 94.56 92 GLU A C 1
ATOM 761 O O . GLU A 1 92 ? 26.154 -3.913 -44.486 1.00 94.56 92 GLU A O 1
ATOM 766 N N . THR A 1 93 ? 25.186 -5.250 -42.967 1.00 95.12 93 THR A N 1
ATOM 767 C CA . THR A 1 93 ? 24.283 -5.910 -43.917 1.00 95.12 93 THR A CA 1
ATOM 768 C C . THR A 1 93 ? 23.386 -4.903 -44.636 1.00 95.12 93 THR A C 1
ATOM 770 O O . THR A 1 93 ? 23.132 -5.032 -45.836 1.00 95.12 93 THR A O 1
ATOM 773 N N . ARG A 1 94 ? 22.877 -3.884 -43.935 1.00 94.38 94 ARG A N 1
ATOM 774 C CA . ARG A 1 94 ? 22.038 -2.848 -44.555 1.00 94.38 94 ARG A CA 1
ATOM 775 C C . ARG A 1 94 ? 22.841 -1.910 -45.441 1.00 94.38 94 ARG A C 1
ATOM 777 O O . ARG A 1 94 ? 22.393 -1.661 -46.560 1.00 94.38 94 ARG A O 1
ATOM 784 N N . LYS A 1 95 ? 24.037 -1.498 -45.006 1.00 92.88 95 LYS A N 1
ATOM 785 C CA . LYS A 1 95 ? 24.978 -0.720 -45.827 1.00 92.88 95 LYS A CA 1
ATOM 786 C C . LYS A 1 95 ? 25.319 -1.453 -47.128 1.00 92.88 95 LYS A C 1
ATOM 788 O O . LYS A 1 95 ? 25.151 -0.884 -48.204 1.00 92.88 95 LYS A O 1
ATOM 793 N N . LYS A 1 96 ? 25.677 -2.742 -47.054 1.00 95.44 96 LYS A N 1
ATOM 794 C CA . LYS A 1 96 ? 25.945 -3.597 -48.228 1.00 95.44 96 LYS A CA 1
ATOM 795 C C . LYS A 1 96 ? 24.751 -3.663 -49.183 1.00 95.44 96 LYS A C 1
ATOM 797 O O . LYS A 1 96 ? 24.918 -3.601 -50.396 1.00 95.44 96 LYS A O 1
ATOM 802 N N . ASN A 1 97 ? 23.542 -3.738 -48.631 1.00 95.69 97 ASN A N 1
ATOM 803 C CA . ASN A 1 97 ? 22.295 -3.780 -49.393 1.00 95.69 97 ASN A CA 1
ATOM 804 C C . ASN A 1 97 ? 21.763 -2.393 -49.802 1.00 95.69 97 ASN A C 1
ATOM 806 O O . ASN A 1 97 ? 20.630 -2.313 -50.276 1.00 95.69 97 ASN A O 1
ATOM 810 N N . LYS A 1 98 ? 22.531 -1.309 -49.601 1.00 94.69 98 LYS A N 1
ATOM 811 C CA . LYS A 1 98 ? 22.133 0.082 -49.894 1.00 94.69 98 LYS A CA 1
ATOM 812 C C . LYS A 1 98 ? 20.798 0.485 -49.247 1.00 94.69 98 LYS A C 1
ATOM 814 O O . LYS A 1 98 ? 20.026 1.255 -49.812 1.00 94.69 98 LYS A O 1
ATOM 819 N N . LYS A 1 99 ? 20.501 -0.066 -48.069 1.00 94.31 99 LYS A N 1
ATOM 820 C CA . LYS A 1 99 ? 19.315 0.271 -47.276 1.00 94.31 99 LYS A CA 1
ATOM 821 C C . LYS A 1 99 ? 19.672 1.320 -46.231 1.00 94.31 99 LYS A C 1
ATOM 823 O O . LYS A 1 99 ? 20.748 1.266 -45.647 1.00 94.31 99 LYS A O 1
ATOM 828 N N . GLU A 1 100 ? 18.728 2.215 -45.955 1.00 92.31 100 GLU A N 1
ATOM 829 C CA . GLU A 1 100 ? 18.874 3.275 -44.953 1.00 92.31 100 GLU A CA 1
ATOM 830 C C . GLU A 1 100 ? 19.212 2.715 -43.561 1.00 92.31 100 GLU A C 1
ATOM 832 O O . GLU A 1 100 ? 18.676 1.674 -43.149 1.00 92.31 100 GLU A O 1
ATOM 837 N N . TRP A 1 101 ? 20.093 3.419 -42.852 1.00 93.94 101 TRP A N 1
ATOM 838 C CA . TRP A 1 101 ? 20.452 3.197 -41.456 1.00 93.94 101 TRP A CA 1
ATOM 839 C C . TRP A 1 101 ? 20.741 4.550 -40.803 1.00 93.94 101 TRP A C 1
ATOM 841 O O . TRP A 1 101 ? 21.542 5.312 -41.337 1.00 93.94 101 TRP A O 1
ATOM 851 N N . SER A 1 102 ? 20.109 4.835 -39.666 1.00 92.56 102 SER A N 1
ATOM 852 C CA . SER A 1 102 ? 20.415 6.007 -38.845 1.00 92.56 102 SER A CA 1
ATOM 853 C C . SER A 1 102 ? 21.543 5.698 -37.862 1.00 92.56 102 SER A C 1
ATOM 855 O O . SER A 1 102 ? 21.463 4.728 -37.109 1.00 92.56 102 SER A O 1
ATOM 857 N N . ASP A 1 103 ? 22.571 6.544 -37.850 1.00 91.75 103 ASP A N 1
ATOM 858 C CA . ASP A 1 103 ? 23.681 6.486 -36.890 1.00 91.75 103 ASP A CA 1
ATOM 859 C C . ASP A 1 103 ? 23.388 7.290 -35.599 1.00 91.75 103 ASP A C 1
ATOM 861 O O . ASP A 1 103 ? 24.180 7.264 -34.661 1.00 91.75 103 ASP A O 1
ATOM 865 N N . GLU A 1 104 ? 22.241 7.982 -35.515 1.00 90.62 104 GLU A N 1
ATOM 866 C CA . GLU A 1 104 ? 21.871 8.883 -34.402 1.00 90.62 104 GLU A CA 1
ATOM 867 C C . GLU A 1 104 ? 21.932 8.208 -33.022 1.00 90.62 104 GLU A C 1
ATOM 869 O O . GLU A 1 104 ? 22.288 8.834 -32.025 1.00 90.62 104 GLU A O 1
ATOM 874 N N . TYR A 1 105 ? 21.603 6.916 -32.968 1.00 91.88 105 TYR A N 1
ATOM 875 C CA . TYR A 1 105 ? 21.544 6.132 -31.737 1.00 91.88 105 TYR A CA 1
ATOM 876 C C . TYR A 1 105 ? 22.588 5.008 -31.706 1.00 91.88 105 TYR A C 1
ATOM 878 O O . TYR A 1 105 ? 22.382 3.973 -31.063 1.00 91.88 105 TYR A O 1
ATOM 886 N N . ASP A 1 106 ? 23.719 5.189 -32.387 1.00 91.88 106 ASP A N 1
ATOM 887 C CA . ASP A 1 106 ? 24.856 4.280 -32.259 1.00 91.88 106 ASP A CA 1
ATOM 888 C C . ASP A 1 106 ? 25.287 4.140 -30.784 1.00 91.88 106 ASP A C 1
ATOM 890 O O . ASP A 1 106 ? 25.269 5.085 -29.994 1.00 91.88 106 ASP A O 1
ATOM 894 N N . GLY A 1 107 ? 25.639 2.918 -30.384 1.00 92.50 107 GLY A N 1
ATOM 895 C CA . GLY A 1 107 ? 26.006 2.596 -29.001 1.00 92.50 107 GLY A CA 1
ATOM 896 C C . GLY A 1 107 ? 24.826 2.338 -28.055 1.00 92.50 107 GLY A C 1
ATOM 897 O O . GLY A 1 107 ? 25.046 1.829 -26.951 1.00 92.50 107 GLY A O 1
ATOM 898 N N . TYR A 1 108 ? 23.584 2.613 -28.472 1.00 94.81 108 TYR A N 1
ATOM 899 C CA . TYR A 1 108 ? 22.385 2.219 -27.730 1.00 94.81 108 TYR A CA 1
ATOM 900 C C . TYR A 1 108 ? 22.015 0.758 -27.988 1.00 94.81 108 TYR A C 1
ATOM 902 O O . TYR A 1 108 ? 22.251 0.181 -29.048 1.00 94.81 108 TYR A O 1
ATOM 910 N N . ILE A 1 109 ? 21.354 0.154 -27.007 1.00 93.81 109 ILE A N 1
ATOM 911 C CA . ILE A 1 109 ? 21.072 -1.284 -27.015 1.00 93.81 109 ILE A CA 1
ATOM 912 C C . ILE A 1 109 ? 19.756 -1.615 -27.740 1.00 93.81 109 ILE A C 1
ATOM 914 O O . ILE A 1 109 ? 19.625 -2.612 -28.472 1.00 93.81 109 ILE A O 1
ATOM 918 N N . CYS A 1 110 ? 18.739 -0.774 -27.540 1.00 92.19 110 CYS A N 1
ATOM 919 C CA . CYS A 1 110 ? 17.370 -1.006 -28.004 1.00 92.19 110 CYS A CA 1
ATOM 920 C C . CYS A 1 110 ? 17.118 -0.488 -29.425 1.00 92.19 110 CYS A C 1
ATOM 922 O O . CYS A 1 110 ? 16.139 0.216 -29.662 1.00 92.19 110 CYS A O 1
ATOM 924 N N . ILE A 1 111 ? 17.963 -0.884 -30.374 1.00 93.19 111 ILE A N 1
ATOM 925 C CA . ILE A 1 111 ? 17.907 -0.415 -31.765 1.00 93.19 111 ILE A CA 1
ATOM 926 C C . ILE A 1 111 ? 17.075 -1.328 -32.681 1.00 93.19 111 ILE A C 1
ATOM 928 O O . ILE A 1 111 ? 17.105 -2.562 -32.604 1.00 93.19 111 ILE A O 1
ATOM 932 N N . ALA A 1 112 ? 16.232 -0.717 -33.505 1.00 90.12 112 ALA A N 1
ATOM 933 C CA . ALA A 1 112 ? 15.396 -1.356 -34.507 1.00 90.12 112 ALA A CA 1
ATOM 934 C C . ALA A 1 112 ? 16.172 -1.586 -35.810 1.00 90.12 112 ALA A C 1
ATOM 936 O O . ALA A 1 112 ? 17.381 -1.406 -35.883 1.00 90.12 112 ALA A O 1
ATOM 937 N N . ASP A 1 113 ? 15.470 -2.039 -36.843 1.00 89.19 113 ASP A N 1
ATOM 938 C CA . ASP A 1 113 ? 16.118 -2.506 -38.065 1.00 89.19 113 ASP A CA 1
ATOM 939 C C . ASP A 1 113 ? 16.772 -1.394 -38.889 1.00 89.19 113 ASP A C 1
ATOM 941 O O . ASP A 1 113 ? 17.651 -1.673 -39.692 1.00 89.19 113 ASP A O 1
ATOM 945 N N . ARG A 1 114 ? 16.327 -0.150 -38.717 1.00 90.62 114 ARG A N 1
ATOM 946 C CA . ARG A 1 114 ? 16.801 1.027 -39.453 1.00 90.62 114 ARG A CA 1
ATOM 947 C C . ARG A 1 114 ? 17.744 1.916 -38.637 1.00 90.62 114 ARG A C 1
ATOM 949 O O . ARG A 1 114 ? 18.020 3.028 -39.060 1.00 90.62 114 ARG A O 1
ATOM 956 N N . GLY A 1 115 ? 18.217 1.466 -37.476 1.00 91.75 115 GLY A N 1
ATOM 957 C CA . GLY A 1 115 ? 19.039 2.302 -36.591 1.00 91.75 115 GLY A CA 1
ATOM 958 C C . GLY A 1 115 ? 18.234 3.191 -35.630 1.00 91.75 115 GLY A C 1
ATOM 959 O O . GLY A 1 115 ? 18.815 3.870 -34.795 1.00 91.75 115 GLY A O 1
ATOM 960 N N . GLU A 1 116 ? 16.894 3.160 -35.677 1.00 91.31 116 GLU A N 1
ATOM 961 C CA . GLU A 1 116 ? 16.052 3.917 -34.737 1.00 91.31 116 GLU A CA 1
ATOM 962 C C . GLU A 1 116 ? 15.828 3.195 -33.394 1.00 91.31 116 GLU A C 1
ATOM 964 O O . GLU A 1 116 ? 15.874 1.967 -33.313 1.00 91.31 116 GLU A O 1
ATOM 969 N N . ILE A 1 117 ? 15.501 3.925 -32.325 1.00 90.88 117 ILE A N 1
ATOM 970 C CA . ILE A 1 117 ? 15.119 3.318 -31.039 1.00 90.88 117 ILE A CA 1
ATOM 971 C C . ILE A 1 117 ? 13.796 2.542 -31.186 1.00 90.88 117 ILE A C 1
ATOM 973 O O . ILE A 1 117 ? 12.778 3.077 -31.631 1.00 90.88 117 ILE A O 1
ATOM 977 N N . LYS A 1 118 ? 13.764 1.282 -30.729 1.00 88.38 118 LYS A N 1
ATOM 978 C CA . LYS A 1 118 ? 12.552 0.444 -30.712 1.00 88.38 118 LYS A CA 1
ATOM 979 C C . LYS A 1 118 ? 11.409 1.125 -29.955 1.00 88.38 118 LYS A C 1
ATOM 981 O O . LYS A 1 118 ? 11.613 1.706 -28.890 1.00 88.38 118 LYS A O 1
ATOM 986 N N . SER A 1 119 ? 10.191 0.988 -30.477 1.00 81.50 119 SER A N 1
ATOM 987 C CA . SER A 1 119 ? 8.976 1.501 -29.836 1.00 81.50 119 SER A CA 1
ATOM 988 C C . SER A 1 119 ? 8.467 0.582 -28.716 1.00 81.50 119 SER A C 1
ATOM 990 O O . SER A 1 119 ? 8.639 -0.637 -28.771 1.00 81.50 119 SER A O 1
ATOM 992 N N . ASP A 1 120 ? 7.723 1.138 -27.754 1.00 75.12 120 ASP A N 1
ATOM 993 C CA . ASP A 1 120 ? 7.070 0.348 -26.692 1.00 75.12 120 ASP A CA 1
ATOM 994 C C . ASP A 1 120 ? 6.036 -0.654 -27.201 1.00 75.12 120 ASP A C 1
ATOM 996 O O . ASP A 1 120 ? 5.821 -1.690 -26.570 1.00 75.12 120 ASP A O 1
ATOM 1000 N N . ALA A 1 121 ? 5.417 -0.387 -28.352 1.00 79.81 121 ALA A N 1
ATOM 1001 C CA . ALA A 1 121 ? 4.483 -1.326 -28.961 1.00 79.81 121 ALA A CA 1
ATOM 1002 C C . ALA A 1 121 ? 5.199 -2.607 -29.413 1.00 79.81 121 ALA A C 1
ATOM 1004 O O . ALA A 1 121 ? 4.670 -3.704 -29.242 1.00 79.81 121 ALA A O 1
ATOM 1005 N N . THR A 1 122 ? 6.427 -2.477 -29.926 1.00 83.56 122 THR A N 1
ATOM 1006 C CA . THR A 1 122 ? 7.226 -3.602 -30.424 1.00 83.56 122 THR A CA 1
ATOM 1007 C C . THR A 1 122 ? 7.509 -4.620 -29.322 1.00 83.56 122 THR A C 1
ATOM 1009 O O . THR A 1 122 ? 7.404 -5.823 -29.557 1.00 83.56 122 THR A O 1
ATOM 1012 N N . LEU A 1 123 ? 7.833 -4.156 -28.111 1.00 81.62 123 LEU A N 1
ATOM 1013 C CA . LEU A 1 123 ? 8.170 -5.059 -27.017 1.00 81.62 123 LEU A CA 1
ATOM 1014 C C . LEU A 1 123 ? 6.943 -5.768 -26.435 1.00 81.62 123 LEU A C 1
ATOM 1016 O O . LEU A 1 123 ? 7.004 -6.973 -26.201 1.00 81.62 123 LEU A O 1
ATOM 1020 N N . ASN A 1 124 ? 5.835 -5.050 -26.227 1.00 84.94 124 ASN A N 1
ATOM 1021 C CA . ASN A 1 124 ? 4.596 -5.669 -25.744 1.00 84.94 124 ASN A CA 1
ATOM 1022 C C . ASN A 1 124 ? 4.045 -6.684 -26.754 1.00 84.94 124 ASN A C 1
ATOM 1024 O O . ASN A 1 124 ? 3.580 -7.746 -26.352 1.00 84.94 124 ASN A O 1
ATOM 1028 N N . ALA A 1 125 ? 4.145 -6.406 -28.059 1.00 88.06 125 ALA A N 1
ATOM 1029 C CA . ALA A 1 125 ? 3.764 -7.365 -29.093 1.00 88.06 125 ALA A CA 1
ATOM 1030 C C . ALA A 1 125 ? 4.635 -8.631 -29.047 1.00 88.06 125 ALA A C 1
ATOM 1032 O O . ALA A 1 125 ? 4.111 -9.741 -29.115 1.00 88.06 125 ALA A O 1
ATOM 1033 N N . ALA A 1 126 ? 5.954 -8.477 -28.884 1.00 88.56 126 ALA A N 1
ATOM 1034 C CA . ALA A 1 126 ? 6.857 -9.613 -28.729 1.00 88.56 126 ALA A CA 1
ATOM 1035 C C . ALA A 1 126 ? 6.556 -10.419 -27.455 1.00 88.56 126 ALA A C 1
ATOM 1037 O O . ALA A 1 126 ? 6.471 -11.640 -27.532 1.00 88.56 126 ALA A O 1
ATOM 1038 N N . LEU A 1 127 ? 6.320 -9.745 -26.324 1.00 88.31 127 LEU A N 1
ATOM 1039 C CA . LEU A 1 127 ? 6.019 -10.391 -25.043 1.00 88.31 127 LEU A CA 1
ATOM 1040 C C . LEU A 1 127 ? 4.706 -11.169 -25.112 1.00 88.31 127 LEU A C 1
ATOM 1042 O O . LEU A 1 127 ? 4.654 -12.314 -24.688 1.00 88.31 127 LEU A O 1
ATOM 1046 N N . LYS A 1 128 ? 3.675 -10.583 -25.732 1.00 90.25 128 LYS A N 1
ATOM 1047 C CA . LYS A 1 128 ? 2.388 -11.249 -25.949 1.00 90.25 128 LYS A CA 1
ATOM 1048 C C . LYS A 1 128 ? 2.540 -12.557 -26.728 1.00 90.25 128 LYS A C 1
ATOM 1050 O O . LYS A 1 128 ? 1.914 -13.540 -26.349 1.00 90.25 128 LYS A O 1
ATOM 1055 N N . ARG A 1 129 ? 3.356 -12.573 -27.791 1.00 92.81 129 ARG A N 1
ATOM 1056 C CA . ARG A 1 129 ? 3.637 -13.802 -28.557 1.00 92.81 129 ARG A CA 1
ATOM 1057 C C . ARG A 1 129 ? 4.366 -14.832 -27.705 1.00 92.81 129 ARG A C 1
ATOM 1059 O O . ARG A 1 129 ? 3.898 -15.951 -27.618 1.00 92.81 129 ARG A O 1
ATOM 1066 N N . ILE A 1 130 ? 5.425 -14.424 -27.003 1.00 91.38 130 ILE A N 1
ATOM 1067 C CA . ILE A 1 130 ? 6.186 -15.318 -26.117 1.00 91.38 130 ILE A CA 1
ATOM 1068 C C . ILE A 1 130 ? 5.274 -15.950 -25.056 1.00 91.38 130 ILE A C 1
ATOM 1070 O O . ILE A 1 130 ? 5.354 -17.151 -24.831 1.00 91.38 130 ILE A O 1
ATOM 1074 N N . CYS A 1 131 ? 4.387 -15.170 -24.430 1.00 90.81 131 CYS A N 1
ATOM 1075 C CA . CYS A 1 131 ? 3.427 -15.699 -23.460 1.00 90.81 131 CYS A CA 1
ATOM 1076 C C . CYS A 1 131 ? 2.458 -16.706 -24.093 1.00 90.81 131 CYS A C 1
ATOM 1078 O O . CYS A 1 131 ? 2.211 -17.755 -23.507 1.00 90.81 131 CYS A O 1
ATOM 1080 N N . ALA A 1 132 ? 1.930 -16.392 -25.281 1.00 92.62 132 ALA A N 1
ATOM 1081 C CA . ALA A 1 132 ? 1.012 -17.273 -25.997 1.00 92.62 132 ALA A CA 1
ATOM 1082 C C . ALA A 1 132 ? 1.687 -18.593 -26.400 1.00 92.62 132 ALA A C 1
ATOM 1084 O O . ALA A 1 132 ? 1.132 -19.656 -26.139 1.00 92.62 132 ALA A O 1
ATOM 1085 N N . ASP A 1 133 ? 2.898 -18.523 -26.956 1.00 95.06 133 ASP A N 1
ATOM 1086 C CA . ASP A 1 133 ? 3.676 -19.688 -27.387 1.00 95.06 133 ASP A CA 1
ATOM 1087 C C . ASP A 1 133 ? 4.078 -20.573 -26.194 1.00 95.06 133 ASP A C 1
ATOM 1089 O O . ASP A 1 133 ? 4.115 -21.795 -26.307 1.00 95.06 133 ASP A O 1
ATOM 1093 N N . ALA A 1 134 ? 4.340 -19.966 -25.033 1.00 92.69 134 ALA A N 1
ATOM 1094 C CA . ALA A 1 134 ? 4.658 -20.677 -23.795 1.00 92.69 134 ALA A CA 1
ATOM 1095 C C . ALA A 1 134 ? 3.420 -21.175 -23.023 1.00 92.69 134 ALA A C 1
ATOM 1097 O O . ALA A 1 134 ? 3.577 -21.826 -21.991 1.00 92.69 134 ALA A O 1
ATOM 1098 N N . GLY A 1 135 ? 2.199 -20.859 -23.471 1.00 91.56 135 GLY A N 1
ATOM 1099 C CA . GLY A 1 135 ? 0.962 -21.250 -22.786 1.00 91.56 135 GLY A CA 1
ATOM 1100 C C . GLY A 1 135 ? 0.754 -20.587 -21.418 1.00 91.56 135 GLY A C 1
ATOM 1101 O O . GLY A 1 135 ? 0.041 -21.132 -20.577 1.00 91.56 135 GLY A O 1
ATOM 1102 N N . ILE A 1 136 ? 1.370 -19.426 -21.174 1.00 88.69 136 ILE A N 1
ATOM 1103 C CA . ILE A 1 136 ? 1.278 -18.697 -19.898 1.00 88.69 136 ILE A CA 1
ATOM 1104 C C . ILE A 1 136 ? 0.392 -17.447 -20.018 1.00 88.69 136 ILE A C 1
ATOM 1106 O O . ILE A 1 136 ? 0.218 -16.913 -21.120 1.00 88.69 136 ILE A O 1
ATOM 1110 N N . PRO A 1 137 ? -0.146 -16.921 -18.897 1.00 88.75 137 PRO A N 1
ATOM 1111 C CA . PRO A 1 137 ? -0.909 -15.679 -18.905 1.00 88.75 137 PRO A CA 1
ATOM 1112 C C . PRO A 1 137 ? -0.155 -14.537 -19.593 1.00 88.75 137 PRO A C 1
ATOM 1114 O O . PRO A 1 137 ? 1.033 -14.308 -19.356 1.00 88.75 137 PRO A O 1
ATOM 1117 N N . ILE A 1 138 ? -0.864 -13.802 -20.451 1.00 87.50 138 ILE A N 1
ATOM 1118 C CA . ILE A 1 138 ? -0.293 -12.666 -21.174 1.00 87.50 138 ILE A CA 1
ATOM 1119 C C . ILE A 1 138 ? 0.016 -11.555 -20.173 1.00 87.50 138 ILE A C 1
ATOM 1121 O O . ILE A 1 138 ? -0.889 -10.970 -19.580 1.00 87.50 138 ILE A O 1
ATOM 1125 N N . VAL A 1 139 ? 1.299 -11.227 -20.043 1.00 85.44 139 VAL A N 1
ATOM 1126 C CA . VAL A 1 139 ? 1.781 -10.135 -19.194 1.00 85.44 139 VAL A CA 1
ATOM 1127 C C . VAL A 1 139 ? 2.265 -8.955 -20.029 1.00 85.44 139 VAL A C 1
ATOM 1129 O O . VAL A 1 139 ? 2.731 -9.100 -21.159 1.00 85.44 139 VAL A O 1
ATOM 1132 N N . THR A 1 140 ? 2.157 -7.754 -19.467 1.00 84.94 140 THR A N 1
ATOM 1133 C CA . THR A 1 140 ? 2.734 -6.539 -20.052 1.00 84.94 140 THR A CA 1
ATOM 1134 C C . THR A 1 140 ? 4.140 -6.283 -19.516 1.00 84.94 140 THR A C 1
ATOM 1136 O O . THR A 1 140 ? 4.551 -6.815 -18.484 1.00 84.94 140 THR A O 1
ATOM 1139 N N . THR A 1 141 ? 4.873 -5.385 -20.170 1.00 81.12 141 THR A N 1
ATOM 1140 C CA . THR A 1 141 ? 6.176 -4.912 -19.676 1.00 81.12 141 THR A CA 1
ATOM 1141 C C . THR A 1 141 ? 6.097 -4.276 -18.285 1.00 81.12 141 THR A C 1
ATOM 1143 O O . THR A 1 141 ? 7.048 -4.366 -17.513 1.00 81.12 141 THR A O 1
ATOM 1146 N N . HIS A 1 142 ? 4.960 -3.668 -17.935 1.00 78.62 142 HIS A N 1
ATOM 1147 C CA . HIS A 1 142 ? 4.725 -3.141 -16.592 1.00 78.62 142 HIS A CA 1
ATOM 1148 C C . HIS A 1 142 ? 4.517 -4.266 -15.571 1.00 78.62 142 HIS A C 1
ATOM 1150 O O . HIS A 1 142 ? 5.044 -4.183 -14.464 1.00 78.62 142 HIS A O 1
ATOM 1156 N N . ASN A 1 143 ? 3.823 -5.345 -15.950 1.00 80.38 143 ASN A N 1
ATOM 1157 C CA . ASN A 1 143 ? 3.629 -6.494 -15.067 1.00 80.38 143 ASN A CA 1
ATOM 1158 C C . ASN A 1 143 ? 4.951 -7.186 -14.724 1.00 80.38 143 ASN A C 1
ATOM 1160 O O . ASN A 1 143 ? 5.129 -7.557 -13.575 1.00 80.38 143 ASN A O 1
ATOM 1164 N N . LEU A 1 144 ? 5.901 -7.301 -15.660 1.00 84.00 144 LEU A N 1
ATOM 1165 C CA . LEU A 1 144 ? 7.217 -7.894 -15.368 1.00 84.00 144 LEU A CA 1
ATOM 1166 C C . LEU A 1 144 ? 7.964 -7.155 -14.250 1.00 84.00 144 LEU A C 1
ATOM 1168 O O . LEU A 1 144 ? 8.587 -7.779 -13.396 1.00 84.00 144 LEU A O 1
ATOM 1172 N N . ARG A 1 145 ? 7.862 -5.824 -14.226 1.00 81.62 145 ARG A N 1
ATOM 1173 C CA . ARG A 1 145 ? 8.441 -4.998 -13.164 1.00 81.62 145 ARG A CA 1
ATOM 1174 C C . ARG A 1 145 ? 7.710 -5.181 -11.830 1.00 81.62 145 ARG A C 1
ATOM 1176 O O . ARG A 1 145 ? 8.359 -5.213 -10.793 1.00 81.62 145 ARG A O 1
ATOM 1183 N N . HIS A 1 146 ? 6.382 -5.303 -11.858 1.00 79.00 146 HIS A N 1
ATOM 1184 C CA . HIS A 1 146 ? 5.587 -5.620 -10.664 1.00 79.00 146 HIS A CA 1
ATOM 1185 C C . HIS A 1 146 ? 5.919 -7.000 -10.103 1.00 79.00 146 HIS A C 1
ATOM 1187 O O . HIS A 1 146 ? 6.075 -7.141 -8.897 1.00 79.00 146 HIS A O 1
ATOM 1193 N N . ILE A 1 147 ? 6.103 -7.997 -10.969 1.00 82.94 147 ILE A N 1
ATOM 1194 C CA . ILE A 1 147 ? 6.546 -9.339 -10.578 1.00 82.94 147 ILE A CA 1
ATOM 1195 C C . ILE A 1 147 ? 7.917 -9.254 -9.902 1.00 82.94 147 ILE A C 1
ATOM 1197 O O . ILE A 1 147 ? 8.080 -9.791 -8.815 1.00 82.94 147 ILE A O 1
ATOM 1201 N N . ALA A 1 148 ? 8.871 -8.515 -10.480 1.00 85.62 148 ALA A N 1
ATOM 1202 C CA . ALA A 1 148 ? 10.180 -8.302 -9.859 1.00 85.62 148 ALA A CA 1
ATOM 1203 C C . ALA A 1 148 ? 10.068 -7.660 -8.466 1.00 85.62 148 ALA A C 1
ATOM 1205 O O . ALA A 1 148 ? 10.670 -8.150 -7.515 1.00 85.62 148 ALA A O 1
ATOM 1206 N N . ALA A 1 149 ? 9.256 -6.606 -8.332 1.00 83.38 149 ALA A N 1
ATOM 1207 C CA . ALA A 1 149 ? 9.003 -5.943 -7.054 1.00 83.38 149 ALA A CA 1
ATOM 1208 C C . ALA A 1 149 ? 8.396 -6.900 -6.016 1.00 83.38 149 ALA A C 1
ATOM 1210 O O . ALA A 1 149 ? 8.842 -6.927 -4.873 1.00 83.38 149 ALA A O 1
ATOM 1211 N N . THR A 1 150 ? 7.420 -7.711 -6.434 1.00 80.94 150 THR A N 1
ATOM 1212 C CA . THR A 1 150 ? 6.745 -8.705 -5.584 1.00 80.94 150 THR A CA 1
ATOM 1213 C C . THR A 1 150 ? 7.726 -9.769 -5.119 1.00 80.94 150 THR A C 1
ATOM 1215 O O . THR A 1 150 ? 7.835 -10.009 -3.927 1.00 80.94 150 THR A O 1
ATOM 1218 N N . MET A 1 151 ? 8.525 -10.327 -6.031 1.00 83.50 151 MET A N 1
ATOM 1219 C CA . MET A 1 151 ? 9.533 -11.332 -5.693 1.00 83.50 151 MET A CA 1
ATOM 1220 C C . MET A 1 151 ? 10.604 -10.796 -4.735 1.00 83.50 151 MET A C 1
ATOM 1222 O O . MET A 1 151 ? 10.994 -11.501 -3.808 1.00 83.50 151 MET A O 1
ATOM 1226 N N . MET A 1 152 ? 11.093 -9.567 -4.948 1.00 85.38 152 MET A N 1
ATOM 1227 C CA . MET A 1 152 ? 12.068 -8.940 -4.044 1.00 85.38 152 MET A CA 1
ATOM 1228 C C . MET A 1 152 ? 11.472 -8.727 -2.655 1.00 85.38 152 MET A C 1
ATOM 1230 O O . MET A 1 152 ? 12.133 -9.000 -1.654 1.00 85.38 152 MET A O 1
ATOM 1234 N N . PHE A 1 153 ? 10.222 -8.266 -2.611 1.00 83.69 153 PHE A N 1
ATOM 1235 C CA . PHE A 1 153 ? 9.496 -8.040 -1.376 1.00 83.69 153 PHE A CA 1
ATOM 1236 C C . PHE A 1 153 ? 9.285 -9.347 -0.606 1.00 83.69 153 PHE A C 1
ATOM 1238 O O . PHE A 1 153 ? 9.784 -9.474 0.506 1.00 83.69 153 PHE A O 1
ATOM 1245 N N . GLU A 1 154 ? 8.660 -10.346 -1.234 1.00 78.62 154 GLU A N 1
ATOM 1246 C CA . GLU A 1 154 ? 8.434 -11.678 -0.660 1.00 78.62 154 GLU A CA 1
ATOM 1247 C C . GLU A 1 154 ? 9.727 -12.319 -0.155 1.00 78.62 154 GLU A C 1
ATOM 1249 O O . GLU A 1 154 ? 9.764 -12.919 0.917 1.00 78.62 154 GLU A O 1
ATOM 1254 N N . TYR A 1 155 ? 10.813 -12.207 -0.924 1.00 84.12 155 TYR A N 1
ATOM 1255 C CA . TYR A 1 155 ? 12.103 -12.748 -0.515 1.00 84.12 155 TYR A CA 1
ATOM 1256 C C . TYR A 1 155 ? 12.649 -12.042 0.731 1.00 84.12 155 TYR A C 1
ATOM 1258 O O . TYR A 1 155 ? 13.148 -12.711 1.636 1.00 84.12 155 TYR A O 1
ATOM 1266 N N . GLY A 1 156 ? 12.544 -10.713 0.789 1.00 80.56 156 GLY A N 1
ATOM 1267 C CA . GLY A 1 156 ? 12.984 -9.924 1.937 1.00 80.56 156 GLY A CA 1
ATOM 1268 C C . GLY A 1 156 ? 12.143 -10.162 3.194 1.00 80.56 156 GLY A C 1
ATOM 1269 O O . GLY A 1 156 ? 12.683 -10.138 4.297 1.00 80.56 156 GLY A O 1
ATOM 1270 N N . THR A 1 157 ? 10.849 -10.462 3.043 1.00 75.31 157 THR A N 1
ATOM 1271 C CA . THR A 1 157 ? 9.925 -10.674 4.169 1.00 75.31 157 THR A CA 1
ATOM 1272 C C . THR A 1 157 ? 9.882 -12.104 4.698 1.00 75.31 157 THR A C 1
ATOM 1274 O O . THR A 1 157 ? 9.307 -12.327 5.758 1.00 75.31 157 THR A O 1
ATOM 1277 N N . ARG A 1 158 ? 10.525 -13.077 4.034 1.00 72.94 158 ARG A N 1
ATOM 1278 C CA . ARG A 1 158 ? 10.503 -14.499 4.443 1.00 72.94 158 ARG A CA 1
ATOM 1279 C C . ARG A 1 158 ? 10.928 -14.771 5.888 1.00 72.94 158 ARG A C 1
ATOM 1281 O O . ARG A 1 158 ? 10.486 -15.766 6.444 1.00 72.94 158 ARG A O 1
ATOM 1288 N N . ASN A 1 159 ? 11.787 -13.931 6.471 1.00 62.16 159 ASN A N 1
ATOM 1289 C CA . ASN A 1 159 ? 12.351 -14.129 7.812 1.00 62.16 159 ASN A CA 1
ATOM 1290 C C . ASN A 1 159 ? 12.407 -12.829 8.646 1.00 62.16 159 ASN A C 1
ATOM 1292 O O . ASN A 1 159 ? 13.240 -12.733 9.545 1.00 62.16 159 ASN A O 1
ATOM 1296 N N . GLN A 1 160 ? 11.611 -11.800 8.324 1.00 56.38 160 GLN A N 1
ATOM 1297 C CA . GLN A 1 160 ? 11.720 -10.483 8.969 1.00 56.38 160 GLN A CA 1
ATOM 1298 C C . GLN A 1 160 ? 10.380 -9.940 9.476 1.00 56.38 160 GLN A C 1
ATOM 1300 O O . GLN A 1 160 ? 9.386 -9.947 8.756 1.00 56.38 160 GLN A O 1
ATOM 1305 N N . ASP A 1 161 ? 10.411 -9.351 10.676 1.00 57.91 161 ASP A N 1
ATOM 1306 C CA . ASP A 1 161 ? 9.275 -8.682 11.330 1.00 57.91 161 ASP A CA 1
ATOM 1307 C C . ASP A 1 161 ? 8.992 -7.261 10.785 1.00 57.91 161 ASP A C 1
ATOM 1309 O O . ASP A 1 161 ? 8.068 -6.584 11.247 1.00 57.91 161 ASP A O 1
ATOM 1313 N N . HIS A 1 162 ? 9.779 -6.791 9.803 1.00 67.44 162 HIS A N 1
ATOM 1314 C CA . HIS A 1 162 ? 9.770 -5.404 9.306 1.00 67.44 162 HIS A CA 1
ATOM 1315 C C . HIS A 1 162 ? 9.539 -5.288 7.783 1.00 67.44 162 HIS A C 1
ATOM 1317 O O . HIS A 1 162 ? 10.372 -4.723 7.066 1.00 67.44 162 HIS A O 1
ATOM 1323 N N . PRO A 1 163 ? 8.403 -5.786 7.252 1.00 71.38 163 PRO A N 1
ATOM 1324 C CA . PRO A 1 163 ? 8.069 -5.712 5.826 1.00 71.38 163 PRO A CA 1
ATOM 1325 C C . PRO A 1 163 ? 8.142 -4.294 5.241 1.00 71.38 163 PRO A C 1
ATOM 1327 O O . PRO A 1 163 ? 8.481 -4.103 4.081 1.00 71.38 163 PRO A O 1
ATOM 1330 N N . GLU A 1 164 ? 7.875 -3.268 6.036 1.00 70.44 164 GLU A N 1
ATOM 1331 C CA . GLU A 1 164 ? 7.962 -1.865 5.640 1.00 70.44 164 GLU A CA 1
ATOM 1332 C C . GLU A 1 164 ? 9.365 -1.406 5.221 1.00 70.44 164 GLU A C 1
ATOM 1334 O O . GLU A 1 164 ? 9.491 -0.617 4.284 1.00 70.44 164 GLU A O 1
ATOM 1339 N N . GLU A 1 165 ? 10.414 -1.889 5.890 1.00 76.06 165 GLU A N 1
ATOM 1340 C CA . GLU A 1 165 ? 11.788 -1.504 5.568 1.00 76.06 165 GLU A CA 1
ATOM 1341 C C . GLU A 1 165 ? 12.185 -2.127 4.231 1.00 76.06 165 GLU A C 1
ATOM 1343 O O . GLU A 1 165 ? 12.699 -1.455 3.339 1.00 76.06 165 GLU A O 1
ATOM 1348 N N . ILE A 1 166 ? 11.812 -3.393 4.041 1.00 83.25 166 ILE A N 1
ATOM 1349 C CA . ILE A 1 166 ? 11.964 -4.097 2.770 1.00 83.25 166 ILE A CA 1
ATOM 1350 C C . ILE A 1 166 ? 11.206 -3.375 1.657 1.00 83.25 166 ILE A C 1
ATOM 1352 O O . ILE A 1 166 ? 11.737 -3.220 0.560 1.00 83.25 166 ILE A O 1
ATOM 1356 N N . LEU A 1 167 ? 10.009 -2.851 1.928 1.00 79.69 167 LEU A N 1
ATOM 1357 C CA . LEU A 1 167 ? 9.264 -2.075 0.941 1.00 79.69 167 LEU A CA 1
ATOM 1358 C C . LEU A 1 167 ? 10.007 -0.806 0.498 1.00 79.69 167 LEU A C 1
ATOM 1360 O O . LEU A 1 167 ? 9.981 -0.463 -0.688 1.00 79.69 167 LEU A O 1
ATOM 1364 N N . LEU A 1 168 ? 10.656 -0.110 1.437 1.00 79.12 168 LEU A N 1
ATOM 1365 C CA . LEU A 1 168 ? 11.475 1.070 1.155 1.00 79.12 168 LEU A CA 1
ATOM 1366 C C . LEU A 1 168 ? 12.685 0.697 0.293 1.00 79.12 168 LEU A C 1
ATOM 1368 O O . LEU A 1 168 ? 12.855 1.290 -0.773 1.00 79.12 168 LEU A O 1
ATOM 1372 N N . HIS A 1 169 ? 13.433 -0.339 0.682 1.00 84.06 169 HIS A N 1
ATOM 1373 C CA . HIS A 1 169 ? 14.587 -0.848 -0.073 1.00 84.06 169 HIS A CA 1
ATOM 1374 C C . HIS A 1 169 ? 14.201 -1.289 -1.491 1.00 84.06 169 HIS A C 1
ATOM 1376 O O . HIS A 1 169 ? 14.888 -0.965 -2.459 1.00 84.06 169 HIS A O 1
ATOM 1382 N N . VAL A 1 170 ? 13.060 -1.970 -1.654 1.00 85.25 170 VAL A N 1
ATOM 1383 C CA . VAL A 1 170 ? 12.532 -2.344 -2.977 1.00 85.25 170 VAL A CA 1
ATOM 1384 C C . VAL A 1 170 ? 12.159 -1.097 -3.782 1.00 85.25 170 VAL A C 1
ATOM 1386 O O . VAL A 1 170 ? 12.475 -1.005 -4.966 1.00 85.25 170 VAL A O 1
ATOM 1389 N N . SER A 1 171 ? 11.508 -0.108 -3.166 1.00 83.19 171 SER A N 1
ATOM 1390 C CA . SER A 1 171 ? 11.146 1.145 -3.837 1.00 83.19 171 SER A CA 1
ATOM 1391 C C . SER A 1 171 ? 12.373 1.920 -4.330 1.00 83.19 171 SER A C 1
ATOM 1393 O O . SER A 1 171 ? 12.355 2.444 -5.449 1.00 83.19 171 SER A O 1
ATOM 1395 N N . GLU A 1 172 ? 13.425 1.969 -3.514 1.00 83.38 172 GLU A N 1
ATOM 1396 C CA . GLU A 1 172 ? 14.714 2.588 -3.827 1.00 83.38 172 GLU A CA 1
ATOM 1397 C C . GLU A 1 172 ? 15.433 1.835 -4.951 1.00 83.38 172 GLU A C 1
ATOM 1399 O O . GLU A 1 172 ? 15.764 2.436 -5.973 1.00 83.38 172 GLU A O 1
ATOM 1404 N N . TYR A 1 173 ? 15.554 0.507 -4.846 1.00 85.94 173 TYR A N 1
ATOM 1405 C CA . TYR A 1 173 ? 16.141 -0.346 -5.888 1.00 85.94 173 TYR A CA 1
ATOM 1406 C C . TYR A 1 173 ? 15.449 -0.157 -7.249 1.00 85.94 173 TYR A C 1
ATOM 1408 O O . TYR A 1 173 ? 16.079 -0.085 -8.311 1.00 85.94 173 TYR A O 1
ATOM 1416 N N . LEU A 1 174 ? 14.122 -0.025 -7.230 1.00 83.19 174 LEU A N 1
ATOM 1417 C CA . LEU A 1 174 ? 13.330 0.227 -8.425 1.00 83.19 174 LEU A CA 1
ATOM 1418 C C . LEU A 1 174 ? 13.456 1.683 -8.922 1.00 83.19 174 LEU A C 1
ATOM 1420 O O . LEU A 1 174 ? 13.152 1.948 -10.085 1.00 83.19 174 LEU A O 1
ATOM 1424 N N . GLY A 1 175 ? 13.900 2.647 -8.118 1.00 75.62 175 GLY A N 1
ATOM 1425 C CA . GLY A 1 175 ? 13.925 4.065 -8.499 1.00 75.62 175 GLY A CA 1
ATOM 1426 C C . GLY A 1 175 ? 12.511 4.646 -8.633 1.00 75.62 175 GLY A C 1
ATOM 1427 O O . GLY A 1 175 ? 12.172 5.347 -9.601 1.00 75.62 175 GLY A O 1
ATOM 1428 N N . HIS A 1 176 ? 11.609 4.268 -7.725 1.00 75.69 176 HIS A N 1
ATOM 1429 C CA . HIS A 1 176 ? 10.263 4.828 -7.644 1.00 75.69 176 HIS A CA 1
ATOM 1430 C C . HIS A 1 176 ? 10.284 6.174 -6.908 1.00 75.69 176 HIS A C 1
ATOM 1432 O O . HIS A 1 176 ? 10.303 6.209 -5.686 1.00 75.69 176 HIS A O 1
ATOM 1438 N N . ALA A 1 177 ? 10.148 7.281 -7.649 1.00 60.78 177 ALA A N 1
ATOM 1439 C CA . ALA A 1 177 ? 9.945 8.616 -7.063 1.00 60.78 177 ALA A CA 1
ATOM 1440 C C . ALA A 1 177 ? 8.680 8.705 -6.179 1.00 60.78 177 ALA A C 1
ATOM 1442 O O . ALA A 1 177 ? 8.549 9.591 -5.343 1.00 60.78 177 ALA A O 1
ATOM 1443 N N . ASN A 1 178 ? 7.726 7.786 -6.374 1.00 63.53 178 ASN A N 1
ATOM 1444 C CA . ASN A 1 178 ? 6.574 7.604 -5.502 1.00 63.53 178 ASN A CA 1
ATOM 1445 C C . ASN A 1 178 ? 6.417 6.121 -5.154 1.00 63.53 178 ASN A C 1
ATOM 1447 O O . ASN A 1 178 ? 6.055 5.299 -6.002 1.00 63.53 178 ASN A O 1
ATOM 1451 N N . ILE A 1 179 ? 6.620 5.822 -3.877 1.00 65.81 179 ILE A N 1
ATOM 1452 C CA . ILE A 1 179 ? 6.483 4.496 -3.273 1.00 65.81 179 ILE A CA 1
ATOM 1453 C C . ILE A 1 179 ? 5.078 3.893 -3.387 1.00 65.81 179 ILE A C 1
ATOM 1455 O O . ILE A 1 179 ? 4.929 2.693 -3.218 1.00 65.81 179 ILE A O 1
ATOM 1459 N N . GLY A 1 180 ? 4.048 4.668 -3.749 1.00 62.28 180 GLY A N 1
ATOM 1460 C CA . GLY A 1 180 ? 2.692 4.157 -3.977 1.00 62.28 180 GLY A CA 1
ATOM 1461 C C . GLY A 1 180 ? 2.631 2.971 -4.949 1.00 62.28 180 GLY A C 1
ATOM 1462 O O . GLY A 1 180 ? 1.887 2.035 -4.702 1.00 62.28 180 GLY A O 1
ATOM 1463 N N . THR A 1 181 ? 3.481 2.954 -5.984 1.00 64.94 181 THR A N 1
ATOM 1464 C CA . THR A 1 181 ? 3.542 1.819 -6.932 1.00 64.94 181 THR A CA 1
ATOM 1465 C C . THR A 1 181 ? 4.079 0.548 -6.269 1.00 64.94 181 THR A C 1
ATOM 1467 O O . THR A 1 181 ? 3.647 -0.551 -6.592 1.00 64.94 181 THR A O 1
ATOM 1470 N N . THR A 1 182 ? 5.038 0.690 -5.351 1.00 68.31 182 THR A N 1
ATOM 1471 C CA . THR A 1 182 ? 5.577 -0.426 -4.561 1.00 68.31 182 THR A CA 1
ATOM 1472 C C . THR A 1 182 ? 4.588 -0.831 -3.470 1.00 68.31 182 THR A C 1
ATOM 1474 O O . THR A 1 182 ? 4.437 -2.005 -3.171 1.00 68.31 182 THR A O 1
ATOM 1477 N N . PHE A 1 183 ? 3.863 0.130 -2.899 1.00 68.12 183 PHE A N 1
ATOM 1478 C CA . PHE A 1 183 ? 2.840 -0.132 -1.898 1.00 68.12 183 PHE A CA 1
ATOM 1479 C C . PHE A 1 183 ? 1.718 -1.018 -2.436 1.00 68.12 183 PHE A C 1
ATOM 1481 O O . PHE A 1 183 ? 1.293 -1.913 -1.719 1.00 68.12 183 PHE A O 1
ATOM 1488 N N . ASP A 1 184 ? 1.304 -0.856 -3.695 1.00 68.19 184 ASP A N 1
ATOM 1489 C CA . ASP A 1 184 ? 0.325 -1.756 -4.321 1.00 68.19 184 ASP A CA 1
ATOM 1490 C C . ASP A 1 184 ? 0.783 -3.232 -4.263 1.00 68.19 184 ASP A C 1
ATOM 1492 O O . ASP A 1 184 ? -0.016 -4.121 -3.973 1.00 68.19 184 ASP A O 1
ATOM 1496 N N . VAL A 1 185 ? 2.084 -3.495 -4.430 1.00 66.56 185 VAL A N 1
ATOM 1497 C CA . VAL A 1 185 ? 2.677 -4.839 -4.292 1.00 66.56 185 VAL A CA 1
ATOM 1498 C C . VAL A 1 185 ? 2.580 -5.353 -2.854 1.00 66.56 185 VAL A C 1
ATOM 1500 O O . VAL A 1 185 ? 2.153 -6.483 -2.632 1.00 66.56 185 VAL A O 1
ATOM 1503 N N . TYR A 1 186 ? 2.910 -4.511 -1.873 1.00 66.75 186 TYR A N 1
ATOM 1504 C CA . TYR A 1 186 ? 2.717 -4.838 -0.458 1.00 66.75 186 TYR A CA 1
ATOM 1505 C C . TYR A 1 186 ? 1.258 -5.173 -0.143 1.00 66.75 186 TYR A C 1
ATOM 1507 O O . TYR A 1 186 ? 0.990 -6.165 0.531 1.00 66.75 186 TYR A O 1
ATOM 1515 N N . THR A 1 187 ? 0.307 -4.383 -0.656 1.00 62.66 187 THR A N 1
ATOM 1516 C CA . THR A 1 187 ? -1.119 -4.630 -0.410 1.00 62.66 187 THR A CA 1
ATOM 1517 C C . THR A 1 187 ? -1.560 -5.996 -0.930 1.00 62.66 187 THR A C 1
ATOM 1519 O O . THR A 1 187 ? -2.242 -6.713 -0.204 1.00 62.66 187 THR A O 1
ATOM 1522 N N . ALA A 1 188 ? -1.099 -6.394 -2.121 1.00 65.62 188 ALA A N 1
ATOM 1523 C CA . ALA A 1 188 ? -1.383 -7.705 -2.700 1.00 65.62 188 ALA A CA 1
ATOM 1524 C C . ALA A 1 188 ? -0.746 -8.854 -1.895 1.00 65.62 188 ALA A C 1
ATOM 1526 O O . ALA A 1 188 ? -1.367 -9.895 -1.708 1.00 65.62 188 ALA A O 1
ATOM 1527 N N . TYR A 1 189 ? 0.460 -8.666 -1.351 1.00 66.06 189 TYR A N 1
ATOM 1528 C CA . TYR A 1 189 ? 1.074 -9.654 -0.456 1.00 66.06 189 TYR A CA 1
ATOM 1529 C C . TYR A 1 189 ? 0.262 -9.836 0.840 1.00 66.06 189 TYR A C 1
ATOM 1531 O O . TYR A 1 189 ? -0.045 -10.959 1.238 1.00 66.06 189 TYR A O 1
ATOM 1539 N N . MET A 1 190 ? -0.181 -8.737 1.464 1.00 61.88 190 MET A N 1
ATOM 1540 C CA . MET A 1 190 ? -1.052 -8.802 2.648 1.00 61.88 190 MET A CA 1
ATOM 1541 C C . MET A 1 190 ? -2.424 -9.437 2.369 1.00 61.88 190 MET A C 1
ATOM 1543 O O . MET A 1 190 ? -3.102 -9.886 3.295 1.00 61.88 190 MET A O 1
ATOM 1547 N N . GLU A 1 191 ? -2.889 -9.451 1.118 1.00 60.53 191 GLU A N 1
ATOM 1548 C CA . GLU A 1 191 ? -4.088 -10.199 0.721 1.00 60.53 191 GLU A CA 1
ATOM 1549 C C . GLU A 1 191 ? -3.912 -11.706 0.882 1.00 60.53 191 GLU A C 1
ATOM 1551 O O . GLU A 1 191 ? -4.853 -12.364 1.322 1.00 60.53 191 GLU A O 1
ATOM 1556 N N . ALA A 1 192 ? -2.717 -12.234 0.615 1.00 55.84 192 ALA A N 1
ATOM 1557 C CA . ALA A 1 192 ? -2.437 -13.662 0.708 1.00 55.84 192 ALA A CA 1
ATOM 1558 C C . ALA A 1 192 ? -2.218 -14.155 2.151 1.00 55.84 192 ALA A C 1
ATOM 1560 O O . ALA A 1 192 ? -2.547 -15.300 2.457 1.00 55.84 192 ALA A O 1
ATOM 1561 N N . GLU A 1 193 ? -1.685 -13.313 3.045 1.00 56.31 193 GLU A N 1
ATOM 1562 C CA . GLU A 1 193 ? -1.293 -13.733 4.404 1.00 56.31 193 GLU A CA 1
ATOM 1563 C C . GLU A 1 193 ? -2.355 -13.520 5.495 1.00 56.31 193 GLU A C 1
ATOM 1565 O O . GLU A 1 193 ? -2.195 -14.001 6.620 1.00 56.31 193 GLU A O 1
ATOM 1570 N N . SER A 1 194 ? -3.447 -12.812 5.201 1.00 52.91 194 SER A N 1
ATOM 1571 C CA . SER A 1 194 ? -4.412 -12.403 6.227 1.00 52.91 194 SER A CA 1
ATOM 1572 C C . SER A 1 194 ? -5.124 -13.588 6.896 1.00 52.91 194 SER A C 1
ATOM 1574 O O . SER A 1 194 ? -5.965 -14.260 6.298 1.00 52.91 194 SER A O 1
ATOM 1576 N N . ARG A 1 195 ? -4.820 -13.813 8.183 1.00 48.19 195 ARG A N 1
ATOM 1577 C CA . ARG A 1 195 ? -5.531 -14.730 9.089 1.00 48.19 195 ARG A CA 1
ATOM 1578 C C . ARG A 1 195 ? -6.203 -13.954 10.217 1.00 48.19 195 ARG A C 1
ATOM 1580 O O . ARG A 1 195 ? -5.712 -13.957 11.342 1.00 48.19 195 ARG A O 1
ATOM 1587 N N . ILE A 1 196 ? -7.337 -13.303 9.963 1.00 53.84 196 ILE A N 1
ATOM 1588 C CA . ILE A 1 196 ? -8.158 -12.737 11.051 1.00 53.84 196 ILE A CA 1
ATOM 1589 C C . ILE A 1 196 ? -9.633 -13.081 10.824 1.00 53.84 196 ILE A C 1
ATOM 1591 O O . ILE A 1 196 ? -10.457 -12.278 10.392 1.00 53.84 196 ILE A O 1
ATOM 1595 N N . ASP A 1 197 ? -9.960 -14.316 11.190 1.00 53.66 197 ASP A N 1
ATOM 1596 C CA . ASP A 1 197 ? -11.268 -14.956 11.019 1.00 53.66 197 ASP A CA 1
ATOM 1597 C C . ASP A 1 197 ? -12.362 -14.406 11.967 1.00 53.66 197 ASP A C 1
ATOM 1599 O O . ASP A 1 197 ? -13.537 -14.736 11.847 1.00 53.66 197 ASP A O 1
ATOM 1603 N N . ILE A 1 198 ? -12.001 -13.550 12.935 1.00 52.03 198 ILE A N 1
ATOM 1604 C CA . ILE A 1 198 ? -12.920 -13.054 13.981 1.00 52.03 198 ILE A CA 1
ATOM 1605 C C . ILE A 1 198 ? -13.554 -11.699 13.620 1.00 52.03 198 ILE A C 1
ATOM 1607 O O . ILE A 1 198 ? -14.688 -11.441 14.020 1.00 52.03 198 ILE A O 1
ATOM 1611 N N . ILE A 1 199 ? -12.869 -10.836 12.855 1.00 59.25 199 ILE A N 1
ATOM 1612 C CA . ILE A 1 199 ? -13.388 -9.498 12.492 1.00 59.25 199 ILE A CA 1
ATOM 1613 C C . ILE A 1 199 ? -14.148 -9.519 11.158 1.00 59.25 199 ILE A C 1
ATOM 1615 O O . ILE A 1 199 ? -15.057 -8.711 10.953 1.00 59.25 199 ILE A O 1
ATOM 1619 N N . ALA A 1 200 ? -13.819 -10.466 10.275 1.00 59.19 200 ALA A N 1
ATOM 1620 C CA . ALA A 1 200 ? -14.393 -10.568 8.934 1.00 59.19 200 ALA A CA 1
ATOM 1621 C C . ALA A 1 200 ? -15.878 -10.978 8.912 1.00 59.19 200 ALA A C 1
ATOM 1623 O O . ALA A 1 200 ? -16.554 -10.745 7.913 1.00 59.19 200 ALA A O 1
ATOM 1624 N N . ARG A 1 201 ? -16.411 -11.508 10.025 1.00 70.19 201 ARG A N 1
ATOM 1625 C CA . ARG A 1 201 ? -17.760 -12.101 10.079 1.00 70.19 201 ARG A CA 1
ATOM 1626 C C . ARG A 1 201 ? -18.896 -11.106 9.808 1.00 70.19 201 ARG A C 1
ATOM 1628 O O . ARG A 1 201 ? -19.978 -11.454 9.334 1.00 70.19 201 ARG A O 1
ATOM 1635 N N . GLY A 1 202 ? -18.627 -9.821 10.043 1.00 67.81 202 GLY A N 1
ATOM 1636 C CA . GLY A 1 202 ? -19.605 -8.745 9.889 1.00 67.81 202 GLY A CA 1
ATOM 1637 C C . GLY A 1 202 ? -20.622 -8.706 11.040 1.00 67.81 202 GLY A C 1
ATOM 1638 O O . GLY A 1 202 ? -20.363 -9.273 12.100 1.00 67.81 202 GLY A O 1
ATOM 1639 N N . PRO A 1 203 ? -21.736 -7.958 10.921 1.00 73.88 203 PRO A N 1
ATOM 1640 C CA . PRO A 1 203 ? -22.732 -7.857 11.990 1.00 73.88 203 PRO A CA 1
ATOM 1641 C C . PRO A 1 203 ? -23.465 -9.180 12.256 1.00 73.88 203 PRO A C 1
ATOM 1643 O O . PRO A 1 203 ? -23.665 -9.989 11.353 1.00 73.88 203 PRO A O 1
ATOM 1646 N N . ILE A 1 204 ? -23.939 -9.352 13.493 1.00 82.69 204 ILE A N 1
ATOM 1647 C CA . ILE A 1 204 ? -24.871 -10.425 13.868 1.00 82.69 204 ILE A CA 1
ATOM 1648 C C . ILE A 1 204 ? -26.210 -10.169 13.165 1.00 82.69 204 ILE A C 1
ATOM 1650 O O . ILE A 1 204 ? -26.782 -9.083 13.305 1.00 82.69 204 ILE A O 1
ATOM 1654 N N . VAL A 1 205 ? -26.701 -11.159 12.420 1.00 88.12 205 VAL A N 1
ATOM 1655 C CA . VAL A 1 205 ? -27.972 -11.089 11.676 1.00 88.12 205 VAL A CA 1
ATOM 1656 C C . VAL A 1 205 ? -29.056 -11.989 12.265 1.00 88.12 205 VAL A C 1
ATOM 1658 O O . VAL A 1 205 ? -30.235 -11.687 12.110 1.00 88.12 205 VAL A O 1
ATOM 1661 N N . GLU A 1 206 ? -28.677 -13.051 12.977 1.00 90.69 206 GLU A N 1
ATOM 1662 C CA . GLU A 1 206 ? -29.607 -13.992 13.607 1.00 90.69 206 GLU A CA 1
ATOM 1663 C C . GLU A 1 206 ? -29.009 -14.540 14.912 1.00 90.69 206 GLU A C 1
ATOM 1665 O O . GLU A 1 206 ? -27.788 -14.615 15.075 1.00 90.69 206 GLU A O 1
ATOM 1670 N N . TRP A 1 207 ? -29.865 -14.946 15.850 1.00 93.94 207 TRP A N 1
ATOM 1671 C CA . TRP A 1 207 ? -29.461 -15.640 17.070 1.00 93.94 207 TRP A CA 1
ATOM 1672 C C . TRP A 1 207 ? -30.469 -16.727 17.441 1.00 93.94 207 TRP A C 1
ATOM 1674 O O . TRP A 1 207 ? -31.679 -16.527 17.343 1.00 93.94 207 TRP A O 1
ATOM 1684 N N . LYS A 1 208 ? -29.974 -17.876 17.912 1.00 94.00 208 LYS A N 1
ATOM 1685 C CA . LYS A 1 208 ? -30.808 -18.999 18.367 1.00 94.00 208 LYS A CA 1
ATOM 1686 C C . LYS A 1 208 ? -30.411 -19.410 19.772 1.00 94.00 208 LYS A C 1
ATOM 1688 O O . LYS A 1 208 ? -29.310 -19.911 19.988 1.00 94.00 208 LYS A O 1
ATOM 1693 N N . PHE A 1 209 ? -31.308 -19.196 20.726 1.00 93.75 209 PHE A N 1
ATOM 1694 C CA . PHE A 1 209 ? -31.159 -19.700 22.089 1.00 93.75 209 PHE A CA 1
ATOM 1695 C C . PHE A 1 209 ? -31.736 -21.104 22.186 1.00 93.75 209 PHE A C 1
ATOM 1697 O O . PHE A 1 209 ? -32.715 -21.413 21.515 1.00 93.75 209 PHE A O 1
ATOM 1704 N N . ARG A 1 210 ? -31.177 -21.934 23.071 1.00 88.38 210 ARG A N 1
ATOM 1705 C CA . ARG A 1 210 ? -31.896 -23.135 23.507 1.00 88.38 210 ARG A CA 1
ATOM 1706 C C . ARG A 1 210 ? -33.165 -22.744 24.269 1.00 88.38 210 ARG A C 1
ATOM 1708 O O . ARG A 1 210 ? -33.169 -21.740 24.996 1.00 88.38 210 ARG A O 1
ATOM 1715 N N . ASP A 1 211 ? -34.207 -23.555 24.115 1.00 81.94 211 ASP A N 1
ATOM 1716 C CA . ASP A 1 211 ? -35.523 -23.314 24.714 1.00 81.94 211 ASP A CA 1
ATOM 1717 C C . ASP A 1 211 ? -35.432 -23.261 26.241 1.00 81.94 211 ASP A C 1
ATOM 1719 O O . ASP A 1 211 ? -35.808 -22.261 26.859 1.00 81.94 211 ASP A O 1
ATOM 1723 N N . SER A 1 212 ? -34.816 -24.279 26.843 1.00 83.00 212 SER A N 1
ATOM 1724 C CA . SER A 1 212 ? -34.594 -24.376 28.283 1.00 83.00 212 SER A CA 1
ATOM 1725 C C . SER A 1 212 ? -33.175 -23.977 28.695 1.00 83.00 212 SER A C 1
ATOM 1727 O O . SER A 1 212 ? -32.200 -24.126 27.950 1.00 83.00 212 SER A O 1
ATOM 1729 N N . ILE A 1 213 ? -33.060 -23.462 29.921 1.00 86.06 213 ILE A N 1
ATOM 1730 C CA . ILE A 1 213 ? -31.770 -23.286 30.588 1.00 86.06 213 ILE A CA 1
ATOM 1731 C C . ILE A 1 213 ? -31.232 -24.670 30.921 1.00 86.06 213 ILE A C 1
ATOM 1733 O O . ILE A 1 213 ? -31.935 -25.515 31.468 1.00 86.06 213 ILE A O 1
ATOM 1737 N N . THR A 1 214 ? -29.975 -24.893 30.574 1.00 85.06 214 THR A N 1
ATOM 1738 C CA . THR A 1 214 ? -29.299 -26.173 30.780 1.00 85.06 214 THR A CA 1
ATOM 1739 C C . THR A 1 214 ? -28.347 -26.083 31.959 1.00 85.06 214 THR A C 1
ATOM 1741 O O . THR A 1 214 ? -27.856 -24.996 32.250 1.00 85.06 214 THR A O 1
ATOM 1744 N N . SER A 1 215 ? -28.037 -27.202 32.605 1.00 81.94 215 SER A N 1
ATOM 1745 C CA . SER A 1 215 ? -27.001 -27.253 33.634 1.00 81.94 215 SER A CA 1
ATOM 1746 C C . SER A 1 215 ? -25.630 -27.640 33.062 1.00 81.94 215 SER A C 1
ATOM 1748 O O . SER A 1 215 ? -25.514 -28.177 31.953 1.00 81.94 215 SER A O 1
ATOM 1750 N N . ASP A 1 216 ? -24.585 -27.304 33.812 1.00 82.81 216 ASP A N 1
ATOM 1751 C CA . ASP A 1 216 ? -23.195 -27.706 33.618 1.00 82.81 216 ASP A CA 1
ATOM 1752 C C . ASP A 1 216 ? -22.527 -27.782 35.003 1.00 82.81 216 ASP A C 1
ATOM 1754 O O . ASP A 1 216 ? -22.558 -26.804 35.749 1.00 82.81 216 ASP A O 1
ATOM 1758 N N . HIS A 1 217 ? -22.001 -28.950 35.387 1.00 82.19 217 HIS A N 1
ATOM 1759 C CA . HIS A 1 217 ? -21.360 -29.190 36.694 1.00 82.19 217 HIS A CA 1
ATOM 1760 C C . HIS A 1 217 ? -22.158 -28.666 37.916 1.00 82.19 217 HIS A C 1
ATOM 1762 O O . HIS A 1 217 ? -21.606 -28.042 38.819 1.00 82.19 217 HIS A O 1
ATOM 1768 N N . GLY A 1 218 ? -23.478 -28.894 37.939 1.00 79.56 218 GLY A N 1
ATOM 1769 C CA . GLY A 1 218 ? -24.358 -28.486 39.048 1.00 79.56 218 GLY A CA 1
ATOM 1770 C C . GLY A 1 218 ? -24.784 -27.012 39.047 1.00 79.56 218 GLY A C 1
ATOM 1771 O O . GLY A 1 218 ? -25.564 -26.616 39.905 1.00 79.56 218 GLY A O 1
ATOM 1772 N N . LYS A 1 219 ? -24.333 -26.214 38.071 1.00 87.50 219 LYS A N 1
ATOM 1773 C CA . LYS A 1 219 ? -24.712 -24.803 37.890 1.00 87.50 219 LYS A CA 1
ATOM 1774 C C . LYS A 1 219 ? -25.515 -24.606 36.606 1.00 87.50 219 LYS A C 1
ATOM 1776 O O . LYS A 1 219 ? -25.447 -25.425 35.694 1.00 87.50 219 LYS A O 1
ATOM 1781 N N . TYR A 1 220 ? -26.277 -23.522 36.504 1.00 88.38 220 TYR A N 1
ATOM 1782 C CA . TYR A 1 220 ? -27.085 -23.196 35.324 1.00 88.38 220 TYR A CA 1
ATOM 1783 C C . TYR A 1 220 ? -26.273 -22.413 34.288 1.00 88.38 220 TYR A C 1
ATOM 1785 O O . TYR A 1 220 ? -25.516 -21.515 34.642 1.00 88.38 220 TYR A O 1
ATOM 1793 N N . VAL A 1 221 ? -26.437 -22.718 32.999 1.00 89.56 221 VAL A N 1
ATOM 1794 C CA . VAL A 1 221 ? -25.699 -22.082 31.896 1.00 89.56 221 VAL A CA 1
ATOM 1795 C C . VAL A 1 221 ? -26.612 -21.739 30.721 1.00 89.56 221 VAL A C 1
ATOM 1797 O O . VAL A 1 221 ? -27.572 -22.453 30.411 1.00 89.56 221 VAL A O 1
ATOM 1800 N N . ILE A 1 222 ? -26.279 -20.654 30.023 1.00 91.69 222 ILE A N 1
ATOM 1801 C CA . ILE A 1 222 ? -27.025 -20.175 28.854 1.00 91.69 222 ILE A CA 1
ATOM 1802 C C . ILE A 1 222 ? -26.267 -20.586 27.596 1.00 91.69 222 ILE A C 1
ATOM 1804 O O . ILE A 1 222 ? -25.099 -20.232 27.440 1.00 91.69 222 ILE A O 1
ATOM 1808 N N . ARG A 1 223 ? -26.931 -21.309 26.689 1.00 91.25 223 ARG A N 1
ATOM 1809 C CA . ARG A 1 223 ? -26.356 -21.766 25.415 1.00 91.25 223 ARG A CA 1
ATOM 1810 C C . ARG A 1 223 ? -27.143 -21.203 24.238 1.00 91.25 223 ARG A C 1
ATOM 1812 O O . ARG A 1 223 ? -28.370 -21.324 24.194 1.00 91.25 223 ARG A O 1
ATOM 1819 N N . PHE A 1 224 ? -26.435 -20.595 23.295 1.00 93.12 224 PHE A N 1
ATOM 1820 C CA . PHE A 1 224 ? -27.016 -20.000 22.095 1.00 93.12 224 PHE A CA 1
ATOM 1821 C C . PHE A 1 224 ? -25.995 -19.941 20.959 1.00 93.12 224 PHE A C 1
ATOM 1823 O O . PHE A 1 224 ? -24.796 -20.080 21.185 1.00 93.12 224 PHE A O 1
ATOM 1830 N N . SER A 1 225 ? -26.465 -19.745 19.734 1.00 91.25 225 SER A N 1
ATOM 1831 C CA . SER A 1 225 ? -25.626 -19.532 18.555 1.00 91.25 225 SER A CA 1
ATOM 1832 C C . SER A 1 225 ? -25.926 -18.183 17.917 1.00 91.25 225 SER A C 1
ATOM 1834 O O . SER A 1 225 ? -27.077 -17.744 17.903 1.00 91.25 225 SER A O 1
ATOM 1836 N N . LEU A 1 226 ? -24.893 -17.544 17.375 1.00 89.25 226 LEU A N 1
ATOM 1837 C CA . LEU A 1 226 ? -24.981 -16.288 16.631 1.00 89.25 226 LEU A CA 1
ATOM 1838 C C . LEU A 1 226 ? -24.640 -16.545 15.170 1.00 89.25 226 LEU A C 1
ATOM 1840 O O . LEU A 1 226 ? -23.570 -17.085 14.901 1.00 89.25 226 LEU A O 1
ATOM 1844 N N . THR A 1 227 ? -25.513 -16.139 14.255 1.00 88.44 227 THR A N 1
ATOM 1845 C CA . THR A 1 227 ? -25.241 -16.142 12.815 1.00 88.44 227 THR A CA 1
ATOM 1846 C C . THR A 1 227 ? -24.815 -14.741 12.404 1.00 88.44 227 THR A C 1
ATOM 1848 O O . THR A 1 227 ? -25.501 -13.757 12.710 1.00 88.44 227 THR A O 1
ATOM 1851 N N . PHE A 1 228 ? -23.689 -14.639 11.709 1.00 85.00 228 PHE A N 1
ATOM 1852 C CA . PHE A 1 228 ? -23.178 -13.379 11.186 1.00 85.00 228 PHE A CA 1
ATOM 1853 C C . PHE A 1 228 ? -23.534 -13.196 9.708 1.00 85.00 228 PHE A C 1
ATOM 1855 O O . PHE A 1 228 ? -23.977 -14.123 9.033 1.00 85.00 228 PHE A O 1
ATOM 1862 N N . SER A 1 229 ? -23.371 -11.976 9.200 1.00 82.25 229 SER A N 1
ATOM 1863 C CA . SER A 1 229 ? -23.726 -11.620 7.821 1.00 82.25 229 SER A CA 1
ATOM 1864 C C . SER A 1 229 ? -22.945 -12.365 6.737 1.00 82.25 229 SER A C 1
ATOM 1866 O O . SER A 1 229 ? -23.406 -12.413 5.601 1.00 82.25 229 SER A O 1
ATOM 1868 N N . ASP A 1 230 ? -21.778 -12.921 7.062 1.00 78.31 230 ASP A N 1
ATOM 1869 C CA . ASP A 1 230 ? -20.997 -13.773 6.159 1.00 78.31 230 ASP A CA 1
ATOM 1870 C C . ASP A 1 230 ? -21.475 -15.241 6.146 1.00 78.31 230 ASP A C 1
ATOM 1872 O O . ASP A 1 230 ? -20.926 -16.065 5.420 1.00 78.31 230 ASP A O 1
ATOM 1876 N N . GLY A 1 231 ? -22.498 -15.574 6.943 1.00 81.81 231 GLY A N 1
ATOM 1877 C CA . GLY A 1 231 ? -23.047 -16.921 7.089 1.00 81.81 231 GLY A CA 1
ATOM 1878 C C . GLY A 1 231 ? -22.367 -17.772 8.164 1.00 81.81 231 GLY A C 1
ATOM 1879 O O . GLY A 1 231 ? -22.835 -18.878 8.441 1.00 81.81 231 GLY A O 1
ATOM 1880 N N . THR A 1 232 ? -21.302 -17.286 8.807 1.00 81.62 232 THR A N 1
ATOM 1881 C CA . THR A 1 232 ? -20.638 -18.029 9.885 1.00 81.62 232 THR A CA 1
ATOM 1882 C C . THR A 1 232 ? -21.514 -18.099 11.133 1.00 81.62 232 THR A C 1
ATOM 1884 O O . THR A 1 232 ? -22.255 -17.168 11.463 1.00 81.62 232 THR A O 1
ATOM 1887 N N . VAL A 1 233 ? -21.417 -19.219 11.857 1.00 85.56 233 VAL A N 1
ATOM 1888 C CA . VAL A 1 233 ? -22.170 -19.461 13.093 1.00 85.56 233 VAL A CA 1
ATOM 18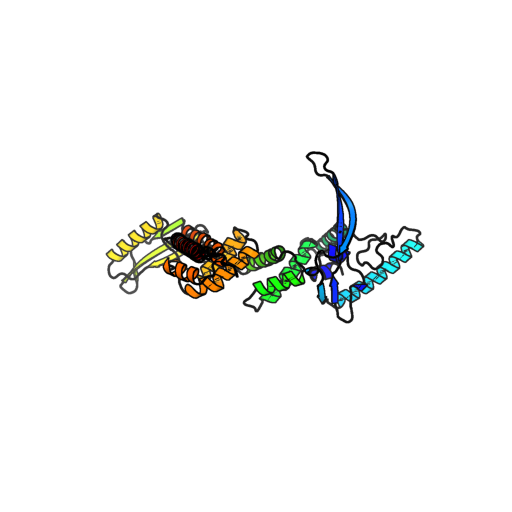89 C C . VAL A 1 233 ? -21.203 -19.629 14.261 1.00 85.56 233 VAL A C 1
ATOM 1891 O O . VAL A 1 233 ? -20.336 -20.500 14.237 1.00 85.56 233 VAL A O 1
ATOM 1894 N N . LEU A 1 234 ? -21.358 -18.815 15.307 1.00 82.56 234 LEU A N 1
ATOM 1895 C CA . LEU A 1 234 ? -20.558 -18.893 16.531 1.00 82.56 234 LEU A CA 1
ATOM 1896 C C . LEU A 1 234 ? -21.401 -19.427 17.695 1.00 82.56 234 LEU A C 1
ATOM 1898 O O . LEU A 1 234 ? -22.295 -18.717 18.168 1.00 82.56 234 LEU A O 1
ATOM 1902 N N . PRO A 1 235 ? -21.123 -20.645 18.194 1.00 88.06 235 PRO A N 1
ATOM 1903 C CA . PRO A 1 235 ? -21.731 -21.125 19.425 1.00 88.06 235 PRO A CA 1
ATOM 1904 C C . PRO A 1 235 ? -21.175 -20.363 20.636 1.00 88.06 235 PRO A C 1
ATOM 1906 O O . PRO A 1 235 ? -19.981 -20.068 20.723 1.00 88.06 235 PRO A O 1
ATOM 1909 N N . LYS A 1 236 ? -22.051 -20.058 21.593 1.00 87.44 236 LYS A N 1
ATOM 1910 C CA . LYS A 1 236 ? -21.729 -19.389 22.853 1.00 87.44 236 LYS A CA 1
ATOM 1911 C C . LYS A 1 236 ? -22.340 -20.123 24.036 1.00 87.44 236 LYS A C 1
ATOM 1913 O O . LYS A 1 236 ? -23.499 -20.540 24.010 1.00 87.44 236 LYS A O 1
ATOM 1918 N N . GLN A 1 237 ? -21.543 -20.217 25.093 1.00 89.06 237 GLN A N 1
ATOM 1919 C CA . GLN A 1 237 ? -21.965 -20.617 26.427 1.00 89.06 237 GLN A CA 1
ATOM 1920 C C . GLN A 1 237 ? -21.585 -19.492 27.390 1.00 89.06 237 GLN A C 1
ATOM 1922 O O . GLN A 1 237 ? -20.444 -19.032 27.372 1.00 89.06 237 GLN A O 1
ATOM 1927 N N . ILE A 1 238 ? -22.538 -19.025 28.198 1.00 83.12 238 ILE A N 1
ATOM 1928 C CA . ILE A 1 238 ? -22.306 -17.964 29.185 1.00 83.12 238 ILE A CA 1
ATOM 1929 C C . ILE A 1 238 ? -22.673 -18.449 30.582 1.00 83.12 238 ILE A C 1
ATOM 1931 O O . ILE A 1 238 ? -23.791 -18.920 30.809 1.00 83.12 238 ILE A O 1
ATOM 1935 N N . GLY A 1 239 ? -21.728 -18.214 31.497 1.00 73.62 239 GLY A N 1
ATOM 1936 C CA . GLY A 1 239 ? -21.900 -18.259 32.943 1.00 73.62 239 GLY A CA 1
ATOM 1937 C C . GLY A 1 239 ? -22.006 -19.653 33.545 1.00 73.62 239 GLY A C 1
ATOM 1938 O O . GLY A 1 239 ? -22.048 -20.662 32.846 1.00 73.62 239 GLY A O 1
ATOM 1939 N N . SER A 1 240 ? -22.055 -19.648 34.874 1.00 74.81 240 SER A N 1
ATOM 1940 C CA . SER A 1 240 ? -22.424 -20.756 35.749 1.00 74.81 240 SER A CA 1
ATOM 1941 C C . SER A 1 240 ? -23.195 -20.131 36.914 1.00 74.81 240 SER A C 1
ATOM 1943 O O . SER A 1 240 ? -22.596 -19.646 37.870 1.00 74.81 240 SER A O 1
ATOM 1945 N N . PHE A 1 241 ? -24.512 -20.024 36.769 1.00 87.81 241 PHE A N 1
ATOM 1946 C CA . PHE A 1 241 ? -25.402 -19.365 37.724 1.00 87.81 241 PHE A CA 1
ATOM 1947 C C . PHE A 1 241 ? -25.858 -20.355 38.797 1.00 87.81 241 PHE A C 1
ATOM 1949 O O . PHE A 1 241 ? -26.095 -21.525 38.498 1.00 87.81 241 PHE A O 1
ATOM 1956 N N . GLU A 1 242 ? -26.014 -19.883 40.032 1.00 86.56 242 GLU A N 1
ATOM 1957 C CA . GLU A 1 242 ? -26.505 -20.710 41.144 1.00 86.56 242 GLU A CA 1
ATOM 1958 C C . GLU A 1 242 ? -28.007 -21.002 41.013 1.00 86.56 242 GLU A C 1
ATOM 1960 O O . GLU A 1 242 ? -28.471 -22.082 41.371 1.00 86.56 242 GLU A O 1
ATOM 1965 N N . THR A 1 243 ? -28.778 -20.066 40.445 1.00 89.88 243 THR A N 1
ATOM 1966 C CA . THR A 1 243 ? -30.226 -20.215 40.278 1.00 89.88 243 THR A CA 1
ATOM 1967 C C . THR A 1 243 ? -30.650 -20.165 38.812 1.00 89.88 243 THR A C 1
ATOM 1969 O O . THR A 1 243 ? -30.069 -19.459 37.982 1.00 89.88 243 THR A O 1
ATOM 1972 N N . GLN A 1 244 ? -31.722 -20.893 38.489 1.00 88.12 244 GLN A N 1
ATOM 1973 C CA . GLN A 1 244 ? -32.336 -20.856 37.160 1.00 88.12 244 GLN A CA 1
ATOM 1974 C C . GLN A 1 244 ? -32.896 -19.462 36.831 1.00 88.12 244 GLN A C 1
ATOM 1976 O O . GLN A 1 244 ? -32.892 -19.055 35.671 1.00 88.12 244 GLN A O 1
ATOM 1981 N N . ARG A 1 245 ? -33.353 -18.719 37.849 1.00 89.25 245 ARG A N 1
ATOM 1982 C CA . ARG A 1 245 ? -33.896 -17.366 37.695 1.00 89.25 245 ARG A CA 1
ATOM 1983 C C . ARG A 1 245 ? -32.825 -16.382 37.229 1.00 89.25 245 ARG A C 1
ATOM 1985 O O . ARG A 1 245 ? -33.048 -15.705 36.233 1.00 89.25 245 ARG A O 1
ATOM 1992 N N . ASP A 1 246 ? -31.652 -16.378 37.860 1.00 89.25 246 ASP A N 1
ATOM 1993 C CA . ASP A 1 246 ? -30.551 -15.481 37.474 1.00 89.25 246 ASP A CA 1
ATOM 1994 C C . ASP A 1 246 ? -30.074 -15.758 36.041 1.00 89.25 246 ASP A C 1
ATOM 1996 O O . ASP A 1 246 ? -29.826 -14.839 35.256 1.00 89.25 246 ASP A O 1
ATOM 2000 N N . ALA A 1 247 ? -30.006 -17.040 35.667 1.00 89.50 247 ALA A N 1
ATOM 2001 C CA . ALA A 1 247 ? -29.698 -17.446 34.300 1.00 89.50 247 ALA A CA 1
ATOM 2002 C C . ALA A 1 247 ? -30.778 -16.976 33.302 1.00 89.50 247 ALA A C 1
ATOM 2004 O O . ALA A 1 247 ? -30.450 -16.580 32.180 1.00 89.50 247 ALA A O 1
ATOM 2005 N N . GLN A 1 248 ? -32.057 -16.977 33.692 1.00 90.19 248 GLN A N 1
ATOM 2006 C CA . GLN A 1 248 ? -33.154 -16.505 32.843 1.00 90.19 248 GLN A CA 1
ATOM 2007 C C . GLN A 1 248 ? -33.145 -14.984 32.681 1.00 90.19 248 GLN A C 1
ATOM 2009 O O . GLN A 1 248 ? -33.295 -14.488 31.562 1.00 90.19 248 GLN A O 1
ATOM 2014 N N . ASP A 1 249 ? -32.913 -14.247 33.763 1.00 89.69 249 ASP A N 1
ATOM 2015 C CA . ASP A 1 249 ? -32.813 -12.789 33.734 1.00 89.69 249 ASP A CA 1
ATOM 2016 C C . ASP A 1 249 ? -31.628 -12.352 32.862 1.00 89.69 249 ASP A C 1
ATOM 2018 O O . ASP A 1 249 ? -31.776 -11.490 31.990 1.00 89.69 249 ASP A O 1
ATOM 2022 N N . LYS A 1 250 ? -30.479 -13.037 32.974 1.00 91.00 250 LYS A N 1
ATOM 2023 C CA . LYS A 1 250 ? -29.331 -12.794 32.092 1.00 91.00 250 LYS A CA 1
ATOM 2024 C C . LYS A 1 250 ? -29.618 -13.168 30.634 1.00 91.00 250 LYS A C 1
ATOM 2026 O O . LYS A 1 250 ? -29.209 -12.435 29.733 1.00 91.00 250 LYS A O 1
ATOM 2031 N N . LYS A 1 251 ? -30.342 -14.265 30.369 1.00 90.81 251 LYS A N 1
ATOM 2032 C CA . LYS A 1 251 ? -30.786 -14.634 29.008 1.00 90.81 251 LYS A CA 1
ATOM 2033 C C . LYS A 1 251 ? -31.631 -13.512 28.396 1.00 90.81 251 LYS A C 1
ATOM 2035 O O . LYS A 1 251 ? -31.368 -13.109 27.264 1.00 90.81 251 LYS A O 1
ATOM 2040 N N . ASN A 1 252 ? -32.584 -12.967 29.150 1.00 90.88 252 ASN A N 1
ATOM 2041 C CA . ASN A 1 252 ? -33.435 -11.859 28.708 1.00 90.88 252 ASN A CA 1
ATOM 2042 C C . ASN A 1 252 ? -32.626 -10.573 28.457 1.00 90.88 252 ASN A C 1
ATOM 2044 O O . ASN A 1 252 ? -32.855 -9.886 27.459 1.00 90.88 252 ASN A O 1
ATOM 2048 N N . GLU A 1 253 ? -31.635 -10.272 29.304 1.00 90.88 253 GLU A N 1
ATOM 2049 C CA . GLU A 1 253 ? -30.714 -9.147 29.100 1.00 90.88 253 GLU A CA 1
ATOM 2050 C C . GLU A 1 253 ? -29.937 -9.282 27.779 1.00 90.88 253 GLU A C 1
ATOM 2052 O O . GLU A 1 253 ? -29.887 -8.331 26.994 1.00 90.88 253 GLU A O 1
ATOM 2057 N N . ILE A 1 254 ? -29.379 -10.468 27.503 1.00 90.12 254 ILE A N 1
ATOM 2058 C CA . ILE A 1 254 ? -28.630 -10.748 26.269 1.00 90.12 254 ILE A CA 1
ATOM 2059 C C . ILE A 1 254 ? -29.545 -10.623 25.046 1.00 90.12 254 ILE A C 1
ATOM 2061 O O . ILE A 1 254 ? -29.152 -10.002 24.061 1.00 90.12 254 ILE A O 1
ATOM 2065 N N . ILE A 1 255 ? -30.771 -11.156 25.101 1.00 90.88 255 ILE A N 1
ATOM 2066 C CA . ILE A 1 255 ? -31.762 -11.002 24.021 1.00 90.88 255 ILE A CA 1
ATOM 2067 C C . ILE A 1 255 ? -32.032 -9.516 23.754 1.00 90.88 255 ILE A C 1
ATOM 2069 O O . ILE A 1 255 ? -32.028 -9.086 22.600 1.00 90.88 255 ILE A O 1
ATOM 2073 N N . GLY A 1 256 ? -32.196 -8.710 24.808 1.00 89.00 256 GLY A N 1
ATOM 2074 C CA . GLY A 1 256 ? -32.361 -7.263 24.683 1.00 89.00 256 GLY A CA 1
ATOM 2075 C C . GLY A 1 256 ? -31.153 -6.572 24.041 1.00 89.00 256 GLY A C 1
ATOM 2076 O O . GLY A 1 256 ? -31.327 -5.709 23.181 1.00 89.00 256 GLY A O 1
ATOM 2077 N N . GLN A 1 257 ? -29.930 -6.959 24.416 1.00 87.50 257 GLN A N 1
ATOM 2078 C CA . GLN A 1 257 ? -28.697 -6.436 23.811 1.00 87.50 257 GLN A CA 1
ATOM 2079 C C . GLN A 1 257 ? -28.569 -6.832 22.334 1.00 87.50 257 GLN A C 1
ATOM 2081 O O . GLN A 1 257 ? -28.216 -5.991 21.508 1.00 87.50 257 GLN A O 1
ATOM 2086 N N . LEU A 1 258 ? -28.888 -8.080 21.981 1.00 88.06 258 LEU A N 1
ATOM 2087 C CA . LEU A 1 258 ? -28.883 -8.569 20.599 1.00 88.06 258 LEU A CA 1
ATOM 2088 C C . LEU A 1 258 ? -29.897 -7.807 19.737 1.00 88.06 258 LEU A C 1
ATOM 2090 O O . LEU A 1 258 ? -29.536 -7.301 18.675 1.00 88.06 258 LEU A O 1
ATOM 2094 N N . ALA A 1 259 ? -31.123 -7.619 20.236 1.00 87.25 259 ALA A N 1
ATOM 2095 C CA . ALA A 1 259 ? -32.163 -6.850 19.553 1.00 87.25 259 ALA A CA 1
ATOM 2096 C C . ALA A 1 259 ? -31.756 -5.385 19.308 1.00 87.25 259 ALA A C 1
ATOM 2098 O O . ALA A 1 259 ? -32.044 -4.826 18.250 1.00 87.25 259 ALA A O 1
ATOM 2099 N N . ARG A 1 260 ? -31.033 -4.770 20.256 1.00 84.88 260 ARG A N 1
ATOM 2100 C CA . ARG A 1 260 ? -30.487 -3.408 20.119 1.00 84.88 260 ARG A CA 1
ATOM 2101 C C . ARG A 1 260 ? -29.173 -3.329 19.333 1.00 84.88 260 ARG A C 1
ATOM 2103 O O . ARG A 1 260 ? -28.694 -2.224 19.091 1.00 84.88 260 ARG A O 1
ATOM 2110 N N . LYS A 1 261 ? -28.603 -4.462 18.906 1.00 81.50 261 LYS A N 1
ATOM 2111 C CA . LYS A 1 261 ? -27.277 -4.556 18.261 1.00 81.50 261 LYS A CA 1
ATOM 2112 C C . LYS A 1 261 ? -26.132 -4.038 19.145 1.00 81.50 261 LYS A C 1
ATOM 2114 O O . LYS A 1 261 ? -25.177 -3.443 18.656 1.00 81.50 261 LYS A O 1
ATOM 2119 N N . GLU A 1 262 ? -26.238 -4.269 20.450 1.00 83.69 262 GLU A N 1
ATOM 2120 C CA . GLU A 1 262 ? -25.264 -3.876 21.483 1.00 83.69 262 GLU A CA 1
ATOM 2121 C C . GLU A 1 262 ? -24.504 -5.077 22.066 1.00 83.69 262 GLU A C 1
ATOM 2123 O O . GLU A 1 262 ? -23.669 -4.923 22.954 1.00 83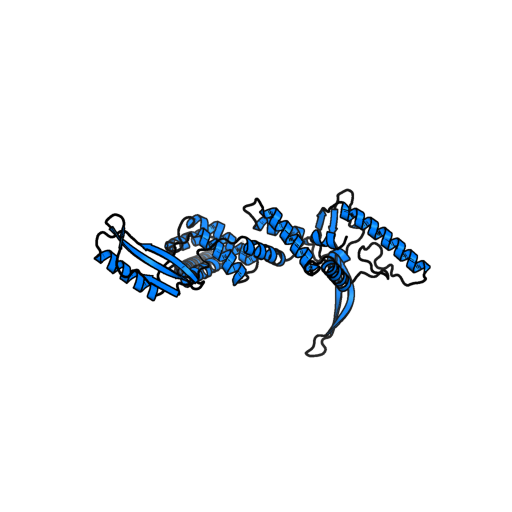.69 262 GLU A O 1
ATOM 2128 N N . TYR A 1 263 ? -24.811 -6.294 21.619 1.00 83.31 263 TYR A N 1
ATOM 2129 C CA . TYR A 1 263 ? -24.152 -7.491 22.124 1.00 83.31 263 TYR A CA 1
ATOM 2130 C C . TYR A 1 263 ? -22.778 -7.691 21.467 1.00 83.31 263 TYR A C 1
ATOM 2132 O O . TYR A 1 263 ? -22.684 -7.903 20.257 1.00 83.31 263 TYR A O 1
ATOM 2140 N N . ILE A 1 264 ? -21.715 -7.676 22.275 1.00 81.19 264 ILE A N 1
ATOM 2141 C CA . ILE A 1 264 ? -20.339 -7.913 21.820 1.00 81.19 264 ILE A CA 1
ATOM 2142 C C . ILE A 1 264 ? -20.093 -9.424 21.771 1.00 81.19 264 ILE A C 1
ATOM 2144 O O . ILE A 1 264 ? -19.913 -10.075 22.799 1.00 81.19 264 ILE A O 1
ATOM 2148 N N . ALA A 1 265 ? -20.081 -9.992 20.562 1.00 73.81 265 ALA A N 1
ATOM 2149 C CA . ALA A 1 265 ? -19.931 -11.436 20.376 1.00 73.81 265 ALA A CA 1
ATOM 2150 C C . ALA A 1 265 ? -18.538 -11.960 20.726 1.00 73.81 265 ALA A C 1
ATOM 2152 O O . ALA A 1 265 ? -18.414 -13.069 21.240 1.00 73.81 265 ALA A O 1
ATOM 2153 N N . SER A 1 266 ? -17.492 -11.186 20.463 1.00 71.56 266 SER A N 1
ATOM 2154 C CA . SER A 1 266 ? -16.116 -11.605 20.705 1.00 71.56 266 SER A CA 1
ATOM 2155 C C . SER A 1 266 ? -15.307 -10.424 21.199 1.00 71.56 266 SER A C 1
ATOM 2157 O O . SER A 1 266 ? -15.277 -9.374 20.561 1.00 71.56 266 SER A O 1
ATOM 2159 N N . GLN A 1 267 ? -14.635 -10.615 22.330 1.00 79.94 267 GLN A N 1
ATOM 2160 C CA . GLN A 1 267 ? -13.632 -9.671 22.789 1.00 79.94 267 GLN A CA 1
ATOM 2161 C C . GLN A 1 267 ? -12.401 -9.824 21.904 1.00 79.94 267 GLN A C 1
ATOM 2163 O O . GLN A 1 267 ? -11.894 -10.930 21.715 1.00 79.94 267 GLN A O 1
ATOM 2168 N N . ILE A 1 268 ? -11.946 -8.713 21.337 1.00 82.31 268 ILE A N 1
ATOM 2169 C CA . ILE A 1 268 ? -10.779 -8.693 20.466 1.00 82.31 268 ILE A CA 1
ATOM 2170 C C . ILE A 1 268 ? -9.665 -7.881 21.098 1.00 82.31 268 ILE A C 1
ATOM 2172 O O . ILE A 1 268 ? -9.893 -6.751 21.525 1.00 82.31 268 ILE A O 1
ATOM 2176 N N . LEU A 1 269 ? -8.463 -8.454 21.139 1.00 86.62 269 LEU A N 1
ATOM 2177 C CA . LEU A 1 269 ? -7.259 -7.754 21.573 1.00 86.62 269 LEU A CA 1
ATOM 2178 C C . LEU A 1 269 ? -7.002 -6.534 20.686 1.00 86.62 269 LEU A C 1
ATOM 2180 O O . LEU A 1 269 ? -7.155 -6.598 19.465 1.00 86.62 269 LEU A O 1
ATOM 2184 N N . ALA A 1 270 ? -6.591 -5.427 21.298 1.00 90.19 270 ALA A N 1
ATOM 2185 C CA . ALA A 1 270 ? -6.337 -4.177 20.594 1.00 90.19 270 ALA A CA 1
ATOM 2186 C C . ALA A 1 270 ? -5.295 -4.341 19.477 1.00 90.19 270 ALA A C 1
ATOM 2188 O O . ALA A 1 270 ? -5.466 -3.768 18.406 1.00 90.19 270 ALA A O 1
ATOM 2189 N N . GLU A 1 271 ? -4.260 -5.156 19.687 1.00 85.00 271 GLU A N 1
ATOM 2190 C CA . GLU A 1 271 ? -3.237 -5.446 18.672 1.00 85.00 271 GLU A CA 1
ATOM 2191 C C . GLU A 1 271 ? -3.824 -6.118 17.424 1.00 85.00 271 GLU A C 1
ATOM 2193 O O . GLU A 1 271 ? -3.641 -5.611 16.321 1.00 85.00 271 GLU A O 1
ATOM 2198 N N . ASN A 1 272 ? -4.646 -7.154 17.604 1.00 81.81 272 ASN A N 1
ATOM 2199 C CA . ASN A 1 272 ? -5.318 -7.846 16.502 1.00 81.81 272 ASN A CA 1
ATOM 2200 C C . ASN A 1 272 ? -6.333 -6.936 15.800 1.00 81.81 272 ASN A C 1
ATOM 2202 O O . ASN A 1 272 ? -6.490 -6.979 14.582 1.00 81.81 272 ASN A O 1
ATOM 2206 N N . PHE A 1 273 ? -7.034 -6.096 16.568 1.00 89.19 273 PHE A N 1
ATOM 2207 C CA . PHE A 1 273 ? -7.966 -5.128 16.005 1.00 89.19 273 PHE A CA 1
ATOM 2208 C C . PHE A 1 273 ? -7.256 -4.095 15.131 1.00 89.19 273 PHE A C 1
ATOM 2210 O O . PHE A 1 273 ? -7.718 -3.830 14.024 1.00 89.19 273 PHE A O 1
ATOM 2217 N N . TYR A 1 274 ? -6.175 -3.486 15.621 1.00 91.25 274 TYR A N 1
ATOM 2218 C CA . TYR A 1 274 ? -5.471 -2.442 14.883 1.00 91.25 274 TYR A CA 1
ATOM 2219 C C . TYR A 1 274 ? -4.716 -2.988 13.677 1.00 91.25 274 TYR A C 1
ATOM 2221 O O . TYR A 1 274 ? -4.683 -2.299 12.658 1.00 91.25 274 TYR A O 1
ATOM 2229 N N . ASP A 1 275 ? -4.183 -4.208 13.770 1.00 85.06 275 ASP A N 1
ATOM 2230 C CA . ASP A 1 275 ? -3.592 -4.907 12.633 1.00 85.06 275 ASP A CA 1
ATOM 2231 C C . ASP A 1 275 ? -4.626 -5.099 11.512 1.00 85.06 275 ASP A C 1
ATOM 2233 O O . ASP A 1 275 ? -4.479 -4.549 10.419 1.00 85.06 275 ASP A O 1
ATOM 2237 N N . TYR A 1 276 ? -5.766 -5.727 11.818 1.00 84.38 276 TYR A N 1
ATOM 2238 C CA . TYR A 1 276 ? -6.854 -5.872 10.850 1.00 84.38 276 TYR A CA 1
ATOM 2239 C C . TYR A 1 276 ? -7.373 -4.527 10.341 1.00 84.38 276 TYR A C 1
ATOM 2241 O O . TYR A 1 276 ? -7.586 -4.328 9.148 1.00 84.38 276 TYR A O 1
ATOM 2249 N N . TRP A 1 277 ? -7.653 -3.588 11.243 1.00 90.56 277 TRP A N 1
ATOM 2250 C CA . TRP A 1 277 ? -8.275 -2.327 10.868 1.00 90.56 277 TRP A CA 1
ATOM 2251 C C . TRP A 1 277 ? -7.372 -1.539 9.919 1.00 90.56 277 TRP A C 1
ATOM 2253 O O . TRP A 1 277 ? -7.861 -0.969 8.943 1.00 90.56 277 TRP A O 1
ATOM 2263 N N . LEU A 1 278 ? -6.063 -1.528 10.162 1.00 89.88 278 LEU A N 1
ATOM 2264 C CA . LEU A 1 278 ? -5.127 -0.867 9.271 1.00 89.88 278 LEU A CA 1
ATOM 2265 C C . LEU A 1 278 ? -5.014 -1.621 7.938 1.00 89.88 278 LEU A C 1
ATOM 2267 O O . LEU A 1 278 ? -5.225 -1.016 6.887 1.00 89.88 278 LEU A O 1
ATOM 2271 N N . ASN A 1 279 ? -4.751 -2.926 7.972 1.00 81.88 279 ASN A N 1
ATOM 2272 C CA . ASN A 1 279 ? -4.392 -3.694 6.778 1.00 81.88 279 ASN A CA 1
ATOM 2273 C C . ASN A 1 279 ? -5.612 -4.093 5.934 1.00 81.88 279 ASN A C 1
ATOM 2275 O O . ASN A 1 279 ? -5.640 -3.898 4.723 1.00 81.88 279 ASN A O 1
ATOM 2279 N N . GLU A 1 280 ? -6.681 -4.579 6.553 1.00 79.00 280 GLU A N 1
ATOM 2280 C CA . GLU A 1 280 ? -7.883 -5.008 5.833 1.00 79.00 280 GLU A CA 1
ATOM 2281 C C . GLU A 1 280 ? -8.799 -3.825 5.530 1.00 79.00 280 GLU A C 1
ATOM 2283 O O . GLU A 1 280 ? -9.235 -3.613 4.398 1.00 79.00 280 GLU A O 1
ATOM 2288 N N . HIS A 1 281 ? -9.096 -2.999 6.534 1.00 84.75 281 HIS A N 1
ATOM 2289 C CA . HIS A 1 281 ? -10.065 -1.929 6.327 1.00 84.75 281 HIS A CA 1
ATOM 2290 C C . HIS A 1 281 ? -9.443 -0.692 5.672 1.00 84.75 281 HIS A C 1
ATOM 2292 O O . HIS A 1 281 ? -9.943 -0.209 4.654 1.00 84.75 281 HIS A O 1
ATOM 2298 N N . MET A 1 282 ? -8.373 -0.136 6.236 1.00 88.06 282 MET A N 1
ATOM 2299 C CA . MET A 1 282 ? -7.833 1.128 5.736 1.00 88.06 282 MET A CA 1
ATOM 2300 C C . MET A 1 282 ? -7.07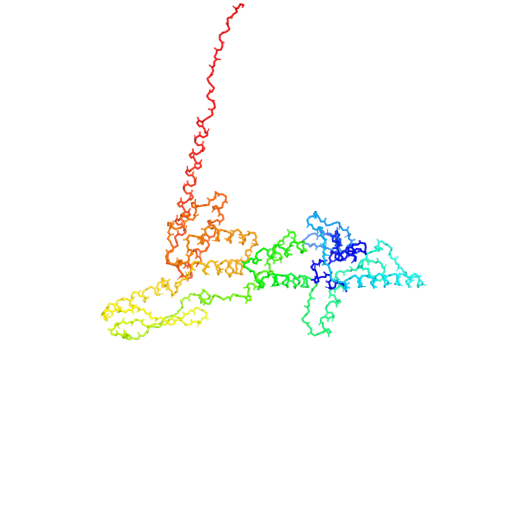3 0.951 4.420 1.00 88.06 282 MET A C 1
ATOM 2302 O O . MET A 1 282 ? -7.241 1.760 3.505 1.00 88.06 282 MET A O 1
ATOM 2306 N N . VAL A 1 283 ? -6.283 -0.111 4.292 1.00 82.44 283 VAL A N 1
ATOM 2307 C CA . VAL A 1 283 ? -5.529 -0.378 3.067 1.00 82.44 283 VAL A CA 1
ATOM 2308 C C . VAL A 1 283 ? -6.426 -0.986 1.986 1.00 82.44 283 VAL A C 1
ATOM 2310 O O . VAL A 1 283 ? -6.627 -0.331 0.966 1.00 82.44 283 VAL A O 1
ATOM 2313 N N . LYS A 1 284 ? -7.057 -2.150 2.195 1.00 76.94 284 LYS A N 1
ATOM 2314 C CA . LYS A 1 284 ? -7.810 -2.814 1.107 1.00 76.94 284 LYS A CA 1
ATOM 2315 C C . LYS A 1 284 ? -9.148 -2.141 0.788 1.00 76.94 284 LYS A C 1
ATOM 2317 O O . LYS A 1 284 ? -9.441 -1.851 -0.373 1.00 76.94 284 LYS A O 1
ATOM 2322 N N . VAL A 1 285 ? -9.961 -1.836 1.805 1.00 81.56 285 VAL A N 1
ATOM 2323 C CA . VAL A 1 285 ? -11.299 -1.250 1.578 1.00 81.56 285 VAL A CA 1
ATOM 2324 C C . VAL A 1 285 ? -11.227 0.252 1.296 1.00 81.56 285 VAL A C 1
ATOM 2326 O O . VAL A 1 285 ? -11.897 0.746 0.388 1.00 81.56 285 VAL A O 1
ATOM 2329 N N . ARG A 1 286 ? -10.442 1.011 2.072 1.00 85.19 286 ARG A N 1
ATOM 2330 C CA . ARG A 1 286 ? -10.377 2.481 1.950 1.00 85.19 286 ARG A CA 1
ATOM 2331 C C . ARG A 1 286 ? -9.288 2.966 0.992 1.00 85.19 286 ARG A C 1
ATOM 2333 O O . ARG A 1 286 ? -9.339 4.140 0.627 1.00 85.19 286 ARG A O 1
ATOM 2340 N N . LYS A 1 287 ? -8.360 2.098 0.567 1.00 83.00 287 LYS A N 1
ATOM 2341 C CA . LYS A 1 287 ? -7.298 2.390 -0.414 1.00 83.00 287 LYS A CA 1
ATOM 2342 C C . LYS A 1 287 ? -6.489 3.635 -0.053 1.00 83.00 287 LYS A C 1
ATOM 2344 O O . LYS A 1 287 ? -6.316 4.546 -0.866 1.00 83.00 287 LYS A O 1
ATOM 2349 N N . ILE A 1 288 ? -6.040 3.714 1.204 1.00 86.06 288 ILE A N 1
ATOM 2350 C CA . ILE A 1 288 ? -5.189 4.823 1.653 1.00 86.06 288 ILE A CA 1
ATOM 2351 C C . ILE A 1 288 ? -3.830 4.811 0.946 1.00 86.06 288 ILE A C 1
ATOM 2353 O O . ILE A 1 288 ? -3.310 3.765 0.574 1.00 86.06 288 ILE A O 1
ATOM 2357 N N . LYS A 1 289 ? -3.225 5.993 0.793 1.00 81.38 289 LYS A N 1
ATOM 2358 C CA . LYS A 1 289 ? -1.871 6.125 0.237 1.00 81.38 289 LYS A CA 1
ATOM 2359 C C . LYS A 1 289 ? -0.814 5.692 1.257 1.00 81.38 289 LYS A C 1
ATOM 2361 O O . LYS A 1 289 ? -1.012 5.877 2.458 1.00 81.38 289 LYS A O 1
ATOM 2366 N N . TYR A 1 290 ? 0.351 5.259 0.771 1.00 77.50 290 TYR A N 1
ATOM 2367 C CA . TYR A 1 290 ? 1.481 4.822 1.603 1.00 77.50 290 TYR A CA 1
ATOM 2368 C C . TYR A 1 290 ? 1.850 5.797 2.729 1.00 77.50 290 TYR A C 1
ATOM 2370 O O . TYR A 1 290 ? 1.954 5.394 3.881 1.00 77.50 290 TYR A O 1
ATOM 2378 N N . GLY A 1 291 ? 1.987 7.095 2.433 1.00 80.00 291 GLY A N 1
ATOM 2379 C CA . GLY A 1 291 ? 2.341 8.079 3.464 1.00 80.00 291 GLY A CA 1
ATOM 2380 C C . GLY A 1 291 ? 1.328 8.130 4.617 1.00 80.00 291 GLY A C 1
ATOM 2381 O O . GLY A 1 291 ? 1.705 8.291 5.775 1.00 80.00 291 GLY A O 1
ATOM 2382 N N . THR A 1 292 ? 0.040 7.925 4.320 1.00 87.62 292 THR A N 1
ATOM 2383 C CA . THR A 1 292 ? -1.007 7.803 5.342 1.00 87.62 292 THR A CA 1
ATOM 2384 C C . THR A 1 292 ? -0.886 6.489 6.107 1.00 87.62 292 THR A C 1
ATOM 2386 O O . THR A 1 292 ? -1.002 6.505 7.328 1.00 87.62 292 THR A O 1
ATOM 2389 N N . PHE A 1 293 ? -0.619 5.378 5.413 1.00 86.25 293 PHE A N 1
ATOM 2390 C CA . PHE A 1 293 ? -0.396 4.071 6.034 1.00 86.25 293 PHE A CA 1
ATOM 2391 C C . PHE A 1 293 ? 0.760 4.115 7.040 1.00 86.25 293 PHE A C 1
ATOM 2393 O O . PHE A 1 293 ? 0.550 3.787 8.204 1.00 86.25 293 PHE A O 1
ATOM 2400 N N . VAL A 1 294 ? 1.933 4.617 6.634 1.00 81.38 294 VAL A N 1
ATOM 2401 C CA . VAL A 1 294 ? 3.110 4.757 7.510 1.00 81.38 294 VAL A CA 1
ATOM 2402 C C . VAL A 1 294 ? 2.787 5.627 8.716 1.00 81.38 294 VAL A C 1
ATOM 2404 O O . VAL A 1 294 ? 3.071 5.253 9.850 1.00 81.38 294 VAL A O 1
ATOM 2407 N N . CYS A 1 295 ? 2.140 6.773 8.494 1.00 89.00 295 CYS A N 1
ATOM 2408 C CA . CYS A 1 295 ? 1.750 7.661 9.582 1.00 89.00 295 CYS A CA 1
ATOM 2409 C C . CYS A 1 295 ? 0.819 6.960 10.588 1.00 89.00 295 CYS A C 1
ATOM 2411 O O . CYS A 1 295 ? 1.052 7.031 11.796 1.00 89.00 295 CYS A O 1
ATOM 2413 N N . TYR A 1 296 ? -0.204 6.248 10.104 1.00 93.69 296 TYR A N 1
ATOM 2414 C CA . TYR A 1 296 ? -1.169 5.547 10.954 1.00 93.69 296 TYR A CA 1
ATOM 2415 C C . TYR A 1 296 ? -0.512 4.385 11.703 1.00 93.69 296 TYR A C 1
ATOM 2417 O O . TYR A 1 296 ? -0.699 4.270 12.913 1.00 93.69 296 TYR A O 1
ATOM 2425 N N . ARG A 1 297 ? 0.303 3.576 11.018 1.00 88.12 297 ARG A N 1
ATOM 2426 C CA . ARG A 1 297 ? 1.073 2.478 11.613 1.00 88.12 297 ARG A CA 1
ATOM 2427 C C . ARG A 1 297 ? 1.995 2.975 12.719 1.00 88.12 297 ARG A C 1
ATOM 2429 O O . ARG A 1 297 ? 1.959 2.430 13.815 1.00 88.12 297 ARG A O 1
ATOM 2436 N N . ASN A 1 298 ? 2.758 4.037 12.465 1.00 88.12 298 ASN A N 1
ATOM 2437 C CA . ASN A 1 298 ? 3.687 4.601 13.444 1.00 88.12 298 ASN A CA 1
ATOM 2438 C C . ASN A 1 298 ? 2.952 5.107 14.687 1.00 88.12 298 ASN A C 1
ATOM 2440 O O . ASN A 1 298 ? 3.416 4.900 15.804 1.00 88.12 298 ASN A O 1
ATOM 2444 N N . ILE A 1 299 ? 1.781 5.727 14.515 1.00 94.25 299 ILE A N 1
ATOM 2445 C CA . ILE A 1 299 ? 0.928 6.109 15.646 1.00 94.25 299 ILE A CA 1
ATOM 2446 C C . ILE A 1 299 ? 0.481 4.874 16.433 1.00 94.25 299 ILE A C 1
ATOM 2448 O O . ILE A 1 299 ? 0.568 4.858 17.661 1.00 94.25 299 ILE A O 1
ATOM 2452 N N . ILE A 1 300 ? 0.023 3.838 15.730 1.00 93.62 300 ILE A N 1
ATOM 2453 C CA . ILE A 1 300 ? -0.442 2.596 16.345 1.00 93.62 300 ILE A CA 1
ATOM 2454 C C . ILE A 1 300 ? 0.686 1.935 17.143 1.00 93.62 300 ILE A C 1
ATOM 2456 O O . ILE A 1 300 ? 0.521 1.683 18.332 1.00 93.62 300 ILE A O 1
ATOM 2460 N N . GLN A 1 301 ? 1.835 1.692 16.524 1.00 88.56 301 GLN A N 1
ATOM 2461 C CA . GLN A 1 301 ? 2.920 0.915 17.117 1.00 88.56 301 GLN A CA 1
ATOM 2462 C C . GLN A 1 301 ? 3.691 1.665 18.197 1.00 88.56 301 GLN A C 1
ATOM 2464 O O . GLN A 1 301 ? 4.029 1.067 19.213 1.00 88.56 301 GLN A O 1
ATOM 2469 N N . ASN A 1 302 ? 3.943 2.962 18.008 1.00 91.12 302 ASN A N 1
ATOM 2470 C CA . ASN A 1 302 ? 4.812 3.714 18.915 1.00 91.12 302 ASN A CA 1
ATOM 2471 C C . ASN A 1 302 ? 4.051 4.381 20.064 1.00 91.12 302 ASN A C 1
ATOM 2473 O O . ASN A 1 302 ? 4.671 4.753 21.055 1.00 91.12 302 ASN A O 1
ATOM 2477 N N . TYR A 1 303 ? 2.728 4.546 19.949 1.00 94.69 303 TYR A N 1
ATOM 2478 C CA . TYR A 1 303 ? 1.950 5.290 20.945 1.00 94.69 303 TYR A CA 1
ATOM 2479 C C . TYR A 1 303 ? 0.700 4.557 21.428 1.00 94.69 303 TYR A C 1
ATOM 2481 O O . TYR A 1 303 ? 0.411 4.584 22.620 1.00 94.69 303 TYR A O 1
ATOM 2489 N N . ILE A 1 304 ? -0.054 3.898 20.540 1.00 94.88 304 ILE A N 1
ATOM 2490 C CA . ILE A 1 304 ? -1.291 3.211 20.942 1.00 94.88 304 ILE A CA 1
ATOM 2491 C C . ILE A 1 304 ? -0.970 1.879 21.628 1.00 94.88 304 ILE A C 1
ATOM 2493 O O . ILE A 1 304 ? -1.295 1.691 22.800 1.00 94.88 304 ILE A O 1
ATOM 2497 N N . LEU A 1 305 ? -0.329 0.952 20.912 1.00 92.12 305 LEU A N 1
ATOM 2498 C CA . LEU A 1 305 ? -0.066 -0.400 21.405 1.00 92.12 305 LEU A CA 1
ATOM 2499 C C . LEU A 1 305 ? 0.768 -0.427 22.694 1.00 92.12 305 LEU A C 1
ATOM 2501 O O . LEU A 1 305 ? 0.398 -1.196 23.573 1.00 92.12 305 LEU A O 1
ATOM 2505 N N . PRO A 1 306 ? 1.780 0.430 22.921 1.00 94.50 306 PRO A N 1
ATOM 2506 C CA . PRO A 1 306 ? 2.508 0.434 24.190 1.00 94.50 306 PRO A CA 1
ATOM 2507 C C . PRO A 1 306 ? 1.625 0.639 25.432 1.00 94.50 306 PRO A C 1
ATOM 2509 O O . PRO A 1 306 ? 2.012 0.231 26.521 1.00 94.50 306 PRO A O 1
ATOM 2512 N N . ILE A 1 307 ? 0.436 1.240 25.284 1.00 94.06 307 ILE A N 1
ATOM 2513 C CA . ILE A 1 307 ? -0.490 1.515 26.394 1.00 94.06 307 ILE A CA 1
ATOM 2514 C C . ILE A 1 307 ? -1.632 0.489 26.476 1.00 94.06 307 ILE A C 1
ATOM 2516 O O . ILE A 1 307 ? -2.074 0.158 27.577 1.00 94.06 307 ILE A O 1
ATOM 2520 N N . ILE A 1 308 ? -2.138 -0.010 25.341 1.00 93.38 308 ILE A N 1
ATOM 2521 C CA . ILE A 1 308 ? -3.330 -0.885 25.314 1.00 93.38 308 ILE A CA 1
ATOM 2522 C C . ILE A 1 308 ? -3.076 -2.307 24.793 1.00 93.38 308 ILE A C 1
ATOM 2524 O O . ILE A 1 308 ? -4.026 -3.076 24.651 1.00 93.38 308 ILE A O 1
ATOM 2528 N N . LYS A 1 309 ? -1.825 -2.686 24.507 1.00 89.75 309 LYS A N 1
ATOM 2529 C CA . LYS A 1 309 ? -1.467 -4.062 24.125 1.00 89.75 309 LYS A CA 1
ATOM 2530 C C . LYS A 1 309 ? -1.894 -5.058 25.208 1.00 89.75 309 LYS A C 1
ATOM 2532 O O . LYS A 1 309 ? -1.856 -4.751 26.397 1.00 89.75 309 LYS A O 1
ATOM 2537 N N . GLY A 1 310 ? -2.353 -6.238 24.789 1.00 85.69 310 GLY A N 1
ATOM 2538 C CA . GLY A 1 310 ? -2.890 -7.269 25.686 1.00 85.69 310 GLY A CA 1
ATOM 2539 C C . GLY A 1 310 ? -4.273 -6.964 26.280 1.00 85.69 310 GLY A C 1
ATOM 2540 O O . GLY A 1 310 ? -4.863 -7.833 26.916 1.00 85.69 310 GLY A O 1
ATOM 2541 N N . ARG A 1 311 ? -4.831 -5.766 26.059 1.00 92.06 311 ARG A N 1
ATOM 2542 C CA . ARG A 1 311 ? -6.206 -5.420 26.447 1.00 92.06 311 ARG A CA 1
ATOM 2543 C C . ARG A 1 311 ? -7.148 -5.584 25.265 1.00 92.06 311 ARG A C 1
ATOM 2545 O O . ARG A 1 311 ? -6.752 -5.424 24.111 1.00 92.06 311 ARG A O 1
ATOM 2552 N N . THR A 1 312 ? -8.409 -5.875 25.551 1.00 90.25 312 THR A N 1
ATOM 2553 C CA . THR A 1 312 ? -9.450 -5.996 24.531 1.00 90.25 312 THR A CA 1
ATOM 2554 C C . THR A 1 312 ? -10.091 -4.642 24.222 1.00 90.25 312 THR A C 1
ATOM 2556 O O . THR A 1 312 ? -10.098 -3.732 25.050 1.00 90.25 312 THR A O 1
ATOM 2559 N N . MET A 1 313 ? -10.613 -4.469 23.007 1.00 91.31 313 MET A N 1
ATOM 2560 C CA . MET A 1 313 ? -11.146 -3.180 22.548 1.00 91.31 313 MET A CA 1
ATOM 2561 C C . MET A 1 313 ? -12.335 -2.676 23.377 1.00 91.31 313 MET A C 1
ATOM 2563 O O . MET A 1 313 ? -12.489 -1.466 23.538 1.00 91.31 313 MET A O 1
ATOM 2567 N N . ASP A 1 314 ? -13.152 -3.578 23.924 1.00 87.62 314 ASP A N 1
ATOM 2568 C CA . ASP A 1 314 ? -14.328 -3.269 24.744 1.00 87.62 314 ASP A CA 1
ATOM 2569 C C . ASP A 1 314 ? -13.980 -2.624 26.092 1.00 87.62 314 ASP A C 1
ATOM 2571 O O . ASP A 1 314 ? -14.788 -1.860 26.623 1.00 87.62 314 ASP A O 1
ATOM 2575 N N . VAL A 1 315 ? -12.770 -2.865 26.608 1.00 91.19 315 VAL A N 1
ATOM 2576 C CA . VAL A 1 315 ? -12.303 -2.308 27.888 1.00 91.19 315 VAL A CA 1
ATOM 2577 C C . VAL A 1 315 ? -11.451 -1.047 27.733 1.00 91.19 315 VAL A C 1
ATOM 2579 O O . VAL A 1 315 ? -10.959 -0.519 28.732 1.00 91.19 315 VAL A O 1
ATOM 2582 N N . VAL A 1 316 ? -11.224 -0.562 26.508 1.00 93.06 316 VAL A N 1
ATOM 2583 C CA . VAL A 1 316 ? -10.448 0.667 26.278 1.00 93.06 316 VAL A CA 1
ATOM 2584 C C . VAL A 1 316 ? -11.295 1.884 26.642 1.00 93.06 316 VAL A C 1
ATOM 2586 O O . VAL A 1 316 ? -12.395 2.082 26.123 1.00 93.06 316 VAL A O 1
ATOM 2589 N N . THR A 1 317 ? -10.776 2.723 27.537 1.00 93.56 317 THR A N 1
ATOM 2590 C CA . THR A 1 317 ? -11.513 3.846 28.130 1.00 93.56 317 THR A CA 1
ATOM 2591 C C . THR A 1 317 ? -11.103 5.199 27.551 1.00 93.56 317 THR A C 1
ATOM 2593 O O . THR A 1 317 ? -10.161 5.315 26.770 1.00 93.56 317 THR A O 1
ATOM 2596 N N . ASN A 1 318 ? -11.817 6.257 27.945 1.00 93.38 318 ASN A N 1
ATOM 2597 C CA . ASN A 1 318 ? -11.456 7.626 27.585 1.00 93.38 318 ASN A CA 1
ATOM 2598 C C . ASN A 1 318 ? -10.072 8.028 28.119 1.00 93.38 318 ASN A C 1
ATOM 2600 O O . ASN A 1 318 ? -9.295 8.636 27.385 1.00 93.38 318 ASN A O 1
ATOM 2604 N N . ASP A 1 319 ? -9.762 7.634 29.354 1.00 94.00 319 ASP A N 1
ATOM 2605 C CA . ASP A 1 319 ? -8.513 7.980 30.032 1.00 94.00 319 ASP A CA 1
ATOM 2606 C C . ASP A 1 319 ? -7.308 7.300 29.383 1.00 94.00 319 ASP A C 1
ATOM 2608 O O . ASP A 1 319 ? -6.248 7.910 29.261 1.00 94.00 319 ASP A O 1
ATOM 2612 N N . ASP A 1 320 ? -7.474 6.066 28.898 1.00 94.69 320 ASP A N 1
ATOM 2613 C CA . ASP A 1 320 ? -6.438 5.372 28.127 1.00 94.69 320 ASP A CA 1
ATOM 2614 C C . ASP A 1 320 ? -6.070 6.168 26.865 1.00 94.69 320 ASP A C 1
ATOM 2616 O O . ASP A 1 320 ? -4.895 6.381 26.570 1.00 94.69 320 ASP A O 1
ATOM 2620 N N . LEU A 1 321 ? -7.078 6.673 26.145 1.00 95.69 321 LEU A N 1
ATOM 2621 C CA . LEU A 1 321 ? -6.866 7.471 24.936 1.00 95.69 321 LEU A CA 1
ATOM 2622 C C . LEU A 1 321 ? -6.242 8.834 25.236 1.00 95.69 321 LEU A C 1
ATOM 2624 O O . LEU A 1 321 ? -5.418 9.308 24.455 1.00 95.69 321 LEU A O 1
ATOM 2628 N N . LEU A 1 322 ? -6.610 9.460 26.356 1.00 95.94 322 LEU A N 1
ATOM 2629 C CA . LEU A 1 322 ? -5.982 10.701 26.805 1.00 95.94 322 LEU A CA 1
ATOM 2630 C C . LEU A 1 322 ? -4.510 10.480 27.157 1.00 95.94 322 LEU A C 1
ATOM 2632 O O . LEU A 1 322 ? -3.678 11.218 26.643 1.00 95.94 322 LEU A O 1
ATOM 2636 N N . LYS A 1 323 ? -4.169 9.417 27.899 1.00 95.94 323 LYS A N 1
ATOM 2637 C CA . LYS A 1 323 ? -2.769 9.047 28.182 1.00 95.94 323 LYS A CA 1
ATOM 2638 C C . LYS A 1 323 ? -1.955 8.872 26.901 1.00 95.94 323 LYS A C 1
ATOM 2640 O O . LYS A 1 323 ? -0.839 9.379 26.812 1.00 95.94 323 LYS A O 1
ATOM 2645 N N . ILE A 1 324 ? -2.525 8.211 25.889 1.00 95.62 324 ILE A N 1
ATOM 2646 C CA . ILE A 1 324 ? -1.861 8.065 24.588 1.00 95.62 324 ILE A CA 1
ATOM 2647 C C . ILE A 1 324 ? -1.638 9.439 23.937 1.00 95.62 324 ILE A C 1
ATOM 2649 O O . ILE A 1 324 ? -0.519 9.765 23.550 1.00 95.62 324 ILE A O 1
ATOM 2653 N N . LEU A 1 325 ? -2.676 10.272 23.840 1.00 95.25 325 LEU A N 1
ATOM 2654 C CA . LEU A 1 325 ? -2.580 11.610 23.242 1.00 95.25 325 LEU A CA 1
ATOM 2655 C C . LEU A 1 325 ? -1.651 12.558 24.014 1.00 95.25 325 LEU A C 1
ATOM 2657 O O . LEU A 1 325 ? -1.068 13.465 23.422 1.00 95.25 325 LEU A O 1
ATOM 2661 N N . ASP A 1 326 ? -1.523 12.385 25.326 1.00 94.06 326 ASP A N 1
ATOM 2662 C CA . ASP A 1 326 ? -0.624 13.162 26.178 1.00 94.06 326 ASP A CA 1
ATOM 2663 C C . ASP A 1 326 ? 0.846 12.798 25.957 1.00 94.06 326 ASP A C 1
ATOM 2665 O O . ASP A 1 326 ? 1.705 13.662 26.112 1.00 94.06 326 ASP A O 1
ATOM 2669 N N . SER A 1 327 ? 1.132 11.572 25.508 1.00 93.06 327 SER A N 1
ATOM 2670 C CA . SER A 1 327 ? 2.493 11.132 25.175 1.00 93.06 327 SER A CA 1
ATOM 2671 C C . SER A 1 327 ? 3.015 11.664 23.826 1.00 93.06 327 SER A C 1
ATOM 2673 O O . SER A 1 327 ? 4.199 11.532 23.517 1.00 93.06 327 SER A O 1
ATOM 2675 N N . MET A 1 328 ? 2.148 12.269 23.004 1.00 92.19 328 MET A N 1
ATOM 2676 C CA . MET A 1 328 ? 2.468 12.712 21.644 1.00 92.19 328 MET A CA 1
ATOM 2677 C C . MET A 1 328 ? 2.915 14.176 21.563 1.00 92.19 328 MET A C 1
ATOM 2679 O O . MET A 1 328 ? 2.421 15.054 22.274 1.00 92.19 328 MET A O 1
ATOM 2683 N N . THR A 1 329 ? 3.781 14.472 20.591 1.00 89.12 329 THR A N 1
ATOM 2684 C CA . THR A 1 329 ? 4.109 15.854 20.215 1.00 89.12 329 THR A CA 1
ATOM 2685 C C . THR A 1 329 ? 2.940 16.520 19.471 1.00 89.12 329 THR A C 1
ATOM 2687 O O . THR A 1 329 ? 2.164 15.834 18.797 1.00 89.12 329 THR A O 1
ATOM 2690 N N . PRO A 1 330 ? 2.798 17.864 19.523 1.00 87.00 330 PRO A N 1
ATOM 2691 C CA . PRO A 1 330 ? 1.669 18.566 18.901 1.00 87.00 330 PRO A CA 1
ATOM 2692 C C . PRO A 1 330 ? 1.466 18.259 17.409 1.00 87.00 330 PRO A C 1
ATOM 2694 O O . PRO A 1 330 ? 0.328 18.127 16.961 1.00 87.00 330 PRO A O 1
ATOM 2697 N N . GLY A 1 331 ? 2.556 18.077 16.653 1.00 86.31 331 GLY A N 1
ATOM 2698 C CA . GLY A 1 331 ? 2.505 17.744 15.225 1.00 86.31 331 GLY A CA 1
ATOM 2699 C C . GLY A 1 331 ? 1.868 16.383 14.917 1.00 86.31 331 GLY A C 1
ATOM 2700 O O . GLY A 1 331 ? 1.306 16.202 13.839 1.00 86.31 331 GLY A O 1
ATOM 2701 N N . LEU A 1 332 ? 1.884 15.445 15.870 1.00 90.44 332 LEU A N 1
ATOM 2702 C CA . LEU A 1 332 ? 1.313 14.104 15.710 1.00 90.44 332 LEU A CA 1
ATOM 2703 C C . LEU A 1 332 ? -0.160 14.014 16.128 1.00 90.44 332 LEU A C 1
ATOM 2705 O O . LEU A 1 332 ? -0.840 13.051 15.772 1.00 90.44 332 LEU A O 1
ATOM 2709 N N . LEU A 1 333 ? -0.690 15.024 16.825 1.00 93.12 333 LEU A N 1
ATOM 2710 C CA . LEU A 1 333 ? -2.061 14.994 17.339 1.00 93.12 333 LEU A CA 1
ATOM 2711 C C . LEU A 1 333 ? -3.108 14.958 16.223 1.00 93.12 333 LEU A C 1
ATOM 2713 O O . LEU A 1 333 ? -4.092 14.231 16.329 1.00 93.12 333 LEU A O 1
ATOM 2717 N N . SER A 1 334 ? -2.909 15.717 15.141 1.00 92.62 334 SER A N 1
ATOM 2718 C CA . SER A 1 334 ? -3.882 15.766 14.042 1.00 92.62 334 SER A CA 1
ATOM 2719 C C . SER A 1 334 ? -4.034 14.404 13.340 1.00 92.62 334 SER A C 1
ATOM 2721 O O . SER A 1 334 ? -5.162 13.899 13.280 1.00 92.62 334 SER A O 1
ATOM 2723 N N . PRO A 1 335 ? -2.947 13.731 12.905 1.00 92.25 335 PRO A N 1
ATOM 2724 C CA . PRO A 1 335 ? -3.058 12.373 12.383 1.00 92.25 335 PRO A CA 1
ATOM 2725 C C . PRO A 1 335 ? -3.563 11.358 13.423 1.00 92.25 335 PRO A C 1
ATOM 2727 O O . PRO A 1 335 ? -4.371 10.498 13.071 1.00 92.25 335 PRO A O 1
ATOM 2730 N N . ALA A 1 336 ? -3.191 11.493 14.703 1.00 94.88 336 ALA A N 1
ATOM 2731 C CA . ALA A 1 336 ? -3.690 10.622 15.772 1.00 94.88 336 ALA A CA 1
ATOM 2732 C C . ALA A 1 336 ? -5.208 10.733 15.972 1.00 94.88 336 ALA A C 1
ATOM 2734 O O . ALA A 1 336 ? -5.887 9.720 16.137 1.00 94.88 336 ALA A O 1
ATOM 2735 N N . TYR A 1 337 ? -5.781 11.937 15.871 1.00 95.69 337 TYR A N 1
ATOM 2736 C CA . TYR A 1 337 ? -7.236 12.113 15.862 1.00 95.69 337 TYR A CA 1
ATOM 2737 C C . TYR A 1 337 ? -7.891 11.402 14.673 1.00 95.69 337 TYR A C 1
ATOM 2739 O O . TYR A 1 337 ? -8.995 10.874 14.813 1.00 95.69 337 TYR A O 1
ATOM 2747 N N . GLY A 1 338 ? -7.215 11.378 13.520 1.00 94.19 338 GLY A N 1
ATOM 2748 C CA . GLY A 1 338 ? -7.630 10.611 12.349 1.00 94.19 338 GLY A CA 1
ATOM 2749 C C . GLY A 1 338 ? -7.697 9.115 12.646 1.00 94.19 338 GLY A C 1
ATOM 2750 O O . GLY A 1 338 ? -8.754 8.513 12.440 1.00 94.19 338 GLY A O 1
ATOM 2751 N N . VAL A 1 339 ? -6.620 8.545 13.201 1.00 96.31 339 VAL A N 1
ATOM 2752 C CA . VAL A 1 339 ? -6.549 7.131 13.608 1.00 96.31 339 VAL A CA 1
ATOM 2753 C C . VAL A 1 339 ? -7.661 6.805 14.600 1.00 96.31 339 VAL A C 1
ATOM 2755 O O . VAL A 1 339 ? -8.524 5.991 14.291 1.00 96.31 339 VAL A O 1
ATOM 2758 N N . PHE A 1 340 ? -7.722 7.500 15.739 1.00 95.56 340 PHE A N 1
ATOM 2759 C CA . PHE A 1 340 ? -8.719 7.227 16.776 1.00 95.56 340 PHE A CA 1
ATOM 2760 C C . PHE A 1 340 ? -10.157 7.417 16.297 1.00 95.56 340 PHE A C 1
ATOM 2762 O O . PHE A 1 340 ? -11.031 6.595 16.572 1.00 95.56 340 PHE A O 1
ATOM 2769 N N . GLY A 1 341 ? -10.425 8.504 15.574 1.00 93.88 341 GLY A N 1
ATOM 2770 C CA . GLY A 1 341 ? -11.767 8.810 15.097 1.00 93.88 341 GLY A CA 1
ATOM 2771 C C . GLY A 1 341 ? -12.283 7.759 14.118 1.00 93.88 341 GLY A C 1
ATOM 2772 O O . GLY A 1 341 ? -13.451 7.377 14.190 1.00 93.88 341 GLY A O 1
ATOM 2773 N N . SER A 1 342 ? -11.426 7.276 13.218 1.00 94.62 342 SER A N 1
ATOM 2774 C CA . SER A 1 342 ? -11.808 6.287 12.210 1.00 94.62 342 SER A CA 1
ATOM 2775 C C . SER A 1 342 ? -11.811 4.853 12.752 1.00 94.62 342 SER A C 1
ATOM 2777 O O . SER A 1 342 ? -12.774 4.129 12.486 1.00 94.62 342 SER A O 1
ATOM 2779 N N . SER A 1 343 ? -10.832 4.468 13.576 1.00 95.19 343 SER A N 1
ATOM 2780 C CA . SER A 1 343 ? -10.743 3.127 14.167 1.00 95.19 343 SER A CA 1
ATOM 2781 C C . SER A 1 343 ? -11.877 2.854 15.157 1.00 95.19 343 SER A C 1
ATOM 2783 O O . SER A 1 343 ? -12.618 1.887 14.994 1.00 95.19 343 SER A O 1
ATOM 2785 N N . PHE A 1 344 ? -12.137 3.743 16.119 1.00 94.94 344 PHE A N 1
ATOM 2786 C CA . PHE A 1 344 ? -13.216 3.531 17.092 1.00 94.94 344 PHE A CA 1
ATOM 2787 C C . PHE A 1 344 ? -14.613 3.694 16.479 1.00 94.94 344 PHE A C 1
ATOM 2789 O O . PHE A 1 344 ? -15.578 3.082 16.944 1.00 94.94 344 PHE A O 1
ATOM 2796 N N . LYS A 1 345 ? -14.750 4.477 15.398 1.00 92.94 345 LYS A N 1
ATOM 2797 C CA . LYS A 1 345 ? -15.995 4.505 14.615 1.00 92.94 345 LYS A CA 1
ATOM 2798 C C . LYS A 1 345 ? -16.239 3.163 13.929 1.00 92.94 345 LYS A C 1
ATOM 2800 O O . LYS A 1 345 ? -17.376 2.692 13.939 1.00 92.94 345 LYS A O 1
ATOM 2805 N N . TYR A 1 346 ? -15.195 2.556 13.367 1.00 90.19 346 TYR A N 1
ATOM 2806 C CA . TYR A 1 346 ? -15.268 1.213 12.799 1.00 90.19 346 TYR A CA 1
ATOM 2807 C C . TYR A 1 346 ? -15.629 0.184 13.879 1.00 90.19 346 TYR A C 1
ATOM 2809 O O . TYR A 1 346 ? -16.625 -0.519 13.735 1.00 90.19 346 TYR A O 1
ATOM 2817 N N . ALA A 1 347 ? -14.906 0.171 15.001 1.00 89.44 347 ALA A N 1
ATOM 2818 C CA . ALA A 1 347 ? -15.157 -0.750 16.107 1.00 89.44 347 ALA A CA 1
ATOM 2819 C C . ALA A 1 347 ? -16.607 -0.679 16.613 1.00 89.44 347 ALA A C 1
ATOM 2821 O O . ALA A 1 347 ? -17.249 -1.713 16.775 1.00 89.44 347 ALA A O 1
ATOM 2822 N N . LYS A 1 348 ? -17.167 0.528 16.785 1.00 87.75 348 LYS A N 1
ATOM 2823 C CA . LYS A 1 348 ? -18.572 0.689 17.197 1.00 87.75 348 LYS A CA 1
ATOM 2824 C C . LYS A 1 348 ? -19.546 0.181 16.133 1.00 87.75 348 LYS A C 1
ATOM 2826 O O . LYS A 1 348 ? -20.517 -0.490 16.460 1.00 87.75 348 LYS A O 1
ATOM 2831 N N . LYS A 1 349 ? -19.302 0.501 14.857 1.00 83.81 349 LYS A N 1
ATOM 2832 C CA . LYS A 1 349 ? -20.159 0.063 13.742 1.00 83.81 349 LYS A CA 1
ATOM 2833 C C . LYS A 1 349 ? -20.240 -1.466 13.656 1.00 83.81 349 LYS A C 1
ATOM 2835 O O . LYS A 1 349 ? -21.291 -1.992 13.310 1.00 83.81 349 LYS A O 1
ATOM 2840 N N . HIS A 1 350 ? -19.141 -2.147 13.967 1.00 79.00 350 HIS A N 1
ATOM 2841 C CA . HIS A 1 350 ? -19.029 -3.604 13.937 1.00 79.00 350 HIS A CA 1
ATOM 2842 C C . HIS A 1 350 ? -19.267 -4.262 15.307 1.00 79.00 350 HIS A C 1
ATOM 2844 O O . HIS A 1 350 ? -18.960 -5.435 15.471 1.00 79.00 350 HIS A O 1
ATOM 2850 N N . VAL A 1 351 ? -19.825 -3.525 16.281 1.00 78.44 351 VAL A N 1
ATOM 2851 C CA . VAL A 1 351 ? -20.188 -4.031 17.622 1.00 78.44 351 VAL A CA 1
ATOM 2852 C C . VAL A 1 351 ? -19.003 -4.696 18.349 1.00 78.44 351 VAL A C 1
ATOM 2854 O O . VAL A 1 351 ? -19.155 -5.634 19.123 1.00 78.44 351 VAL A O 1
ATOM 2857 N N . LEU A 1 352 ? -17.790 -4.190 18.108 1.00 83.38 352 LEU A N 1
ATOM 2858 C CA . LEU A 1 352 ? -16.584 -4.559 18.862 1.00 83.38 352 LEU A CA 1
ATOM 2859 C C . LEU A 1 352 ? -16.476 -3.761 20.169 1.00 83.38 352 LEU A C 1
ATOM 2861 O O . LEU A 1 352 ? -15.744 -4.144 21.075 1.00 83.38 352 LEU A O 1
ATOM 2865 N N . ILE A 1 353 ? -17.200 -2.640 20.247 1.00 88.50 353 ILE A N 1
ATOM 2866 C CA . ILE A 1 353 ? -17.333 -1.772 21.418 1.00 88.50 353 ILE A CA 1
ATOM 2867 C C . ILE A 1 353 ? -18.761 -1.219 21.484 1.00 88.50 353 ILE A C 1
ATOM 2869 O O . ILE A 1 353 ? -19.371 -0.935 20.451 1.00 88.50 353 ILE A O 1
ATOM 2873 N N . ASN A 1 354 ? -19.260 -0.962 22.693 1.00 83.25 354 ASN A N 1
ATOM 2874 C CA . ASN A 1 354 ? -20.611 -0.413 22.893 1.00 83.25 354 ASN A CA 1
ATOM 2875 C C . ASN A 1 354 ? -20.659 1.112 22.766 1.00 83.25 354 ASN A C 1
ATOM 2877 O O . ASN A 1 354 ? -21.586 1.701 22.202 1.00 83.25 354 ASN A O 1
ATOM 2881 N N . LYS A 1 355 ? -19.633 1.783 23.288 1.00 87.06 355 LYS A N 1
ATOM 2882 C CA . LYS A 1 355 ? -19.497 3.242 23.257 1.00 87.06 355 LYS A CA 1
ATOM 2883 C C . LYS A 1 355 ? -18.195 3.597 22.563 1.00 87.06 355 LYS A C 1
ATOM 2885 O O . LYS A 1 355 ? -17.237 2.843 22.630 1.00 87.06 355 LYS A O 1
ATOM 2890 N N . ASN A 1 356 ? -18.171 4.743 21.888 1.00 92.38 356 ASN A N 1
ATOM 2891 C CA . ASN A 1 356 ? -16.961 5.252 21.251 1.00 92.38 356 ASN A CA 1
ATOM 2892 C C . ASN A 1 356 ? -16.257 6.235 22.213 1.00 92.38 356 ASN A C 1
ATOM 2894 O O . ASN A 1 356 ? -16.681 7.392 22.279 1.00 92.38 356 ASN A O 1
ATOM 2898 N N . PRO A 1 357 ? -15.208 5.812 22.947 1.00 92.94 357 PRO A N 1
ATOM 2899 C CA . PRO A 1 357 ? -14.474 6.680 23.870 1.00 92.94 357 PRO A CA 1
ATOM 2900 C C . PRO A 1 357 ? -13.608 7.736 23.164 1.00 92.94 357 PRO A C 1
ATOM 2902 O O . PRO A 1 357 ? -13.219 8.724 23.793 1.00 92.94 357 PRO A O 1
ATOM 2905 N N . ALA A 1 358 ? -13.305 7.566 21.870 1.00 94.62 358 ALA A N 1
ATOM 2906 C CA . ALA A 1 358 ? -12.413 8.460 21.135 1.00 94.62 358 ALA A CA 1
ATOM 2907 C C . ALA A 1 358 ? -13.023 9.843 20.912 1.00 94.62 358 ALA A C 1
ATOM 2909 O O . ALA A 1 358 ? -12.317 10.846 20.983 1.00 94.62 358 ALA A O 1
ATOM 2910 N N . THR A 1 359 ? -14.336 9.929 20.680 1.00 92.81 359 THR A N 1
ATOM 2911 C CA . THR A 1 359 ? -14.999 11.213 20.403 1.00 92.81 359 THR A CA 1
ATOM 2912 C C . THR A 1 359 ? -14.820 12.206 21.553 1.00 92.81 359 THR A C 1
ATOM 2914 O O . THR A 1 359 ? -14.447 13.358 21.321 1.00 92.81 359 THR A O 1
ATOM 2917 N N . SER A 1 360 ? -15.027 11.761 22.795 1.00 92.88 360 SER A N 1
ATOM 2918 C CA . SER A 1 360 ? -14.824 12.598 23.978 1.00 92.88 360 SER A CA 1
ATOM 2919 C C . SER A 1 360 ? -13.342 12.880 24.233 1.00 92.88 360 SER A C 1
ATOM 2921 O O . SER A 1 360 ? -13.002 14.027 24.508 1.00 92.88 360 SER A O 1
ATOM 2923 N N . ALA A 1 361 ? -12.448 11.895 24.067 1.00 94.31 361 ALA A N 1
ATOM 2924 C CA . ALA A 1 361 ? -11.009 12.069 24.315 1.00 94.31 361 ALA A CA 1
ATOM 2925 C C . ALA A 1 361 ? -10.410 13.130 23.381 1.00 94.31 361 ALA A C 1
ATOM 2927 O O . ALA A 1 361 ? -9.743 14.063 23.826 1.00 94.31 361 ALA A O 1
ATOM 2928 N N . ILE A 1 362 ? -10.737 13.046 22.087 1.00 95.06 362 ILE A N 1
ATOM 2929 C CA . ILE A 1 362 ? -10.309 14.016 21.074 1.00 95.06 362 ILE A CA 1
ATOM 2930 C C . ILE A 1 362 ? -10.837 15.417 21.411 1.00 95.06 362 ILE A C 1
ATOM 2932 O O . ILE A 1 362 ? -10.099 16.397 21.307 1.00 95.06 362 ILE A O 1
ATOM 2936 N N . SER A 1 363 ? -12.104 15.534 21.825 1.00 94.75 363 SER A N 1
ATOM 2937 C CA . SER A 1 363 ? -12.697 16.824 22.204 1.00 94.75 363 SER A CA 1
ATOM 2938 C C . SER A 1 363 ? -11.978 17.456 23.400 1.00 94.75 363 SER A C 1
ATOM 2940 O O . SER A 1 363 ? -11.625 18.638 23.355 1.00 94.75 363 SER A O 1
ATOM 2942 N N . ILE A 1 364 ? -11.714 16.664 24.443 1.00 94.75 364 ILE A N 1
ATOM 2943 C CA . ILE A 1 364 ? -11.001 17.103 25.648 1.00 94.75 364 ILE A CA 1
ATOM 2944 C C . ILE A 1 364 ? -9.586 17.567 25.283 1.00 94.75 364 ILE A C 1
ATOM 2946 O O . ILE A 1 364 ? -9.220 18.702 25.598 1.00 94.75 364 ILE A O 1
ATOM 2950 N N . LYS A 1 365 ? -8.824 16.754 24.542 1.00 94.44 365 LYS A N 1
ATOM 2951 C CA . LYS A 1 365 ? -7.447 17.088 24.155 1.00 94.44 365 LYS A CA 1
ATOM 2952 C C . LYS A 1 365 ? -7.370 18.350 23.291 1.00 94.44 365 LYS A C 1
ATOM 2954 O O . LYS A 1 365 ? -6.526 19.209 23.535 1.00 94.44 365 LYS A O 1
ATOM 2959 N N . ARG A 1 366 ? -8.288 18.535 22.333 1.00 93.31 366 ARG A N 1
ATOM 2960 C CA . ARG A 1 366 ? -8.358 19.766 21.516 1.00 93.31 366 ARG A CA 1
ATOM 2961 C C . ARG A 1 366 ? -8.558 21.020 22.368 1.00 93.31 366 ARG A C 1
ATOM 2963 O O . ARG A 1 366 ? -7.891 22.026 22.133 1.00 93.31 366 ARG A O 1
ATOM 2970 N N . LYS A 1 367 ? -9.440 20.959 23.371 1.00 92.94 367 LYS A N 1
ATOM 2971 C CA . LYS A 1 367 ? -9.661 22.075 24.306 1.00 92.94 367 LYS A CA 1
ATOM 2972 C C . LYS A 1 367 ? -8.414 22.369 25.140 1.00 92.94 367 LYS A C 1
ATOM 2974 O O . LYS A 1 367 ? -8.076 23.535 25.322 1.00 92.94 367 LYS A O 1
ATOM 2979 N N . GLN A 1 368 ? -7.717 21.335 25.612 1.00 91.50 368 GLN A N 1
ATOM 2980 C CA . GLN A 1 368 ? -6.471 21.492 26.369 1.00 91.50 368 GLN A CA 1
ATOM 2981 C C . GLN A 1 368 ? -5.376 22.173 25.534 1.00 91.50 368 GLN A C 1
ATOM 2983 O O . GLN A 1 368 ? -4.749 23.115 26.015 1.00 91.50 368 GLN A O 1
ATOM 2988 N N . VAL A 1 369 ? -5.188 21.750 24.278 1.00 89.94 369 VAL A N 1
ATOM 2989 C CA . VAL A 1 369 ? -4.204 22.349 23.359 1.00 89.94 369 VAL A CA 1
ATOM 2990 C C . VAL A 1 369 ? -4.542 23.812 23.072 1.00 89.94 369 VAL A C 1
ATOM 2992 O O . VAL A 1 369 ? -3.695 24.677 23.264 1.00 89.94 369 VAL A O 1
ATOM 2995 N N . SER A 1 370 ? -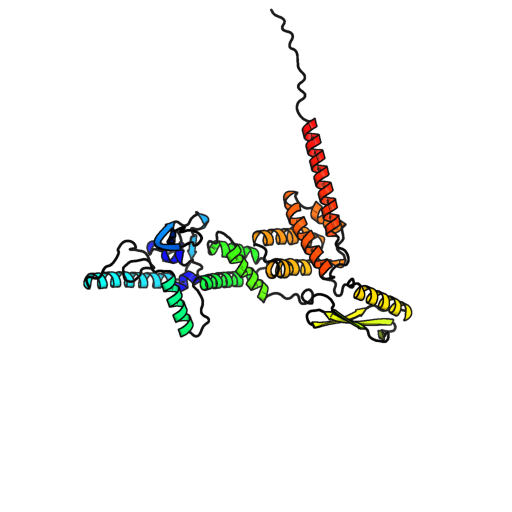5.797 24.112 22.724 1.00 89.44 370 SER A N 1
ATOM 2996 C CA . SER A 1 370 ? -6.235 25.488 22.456 1.00 89.44 370 SER A CA 1
ATOM 2997 C C . SER A 1 370 ? -6.044 26.411 23.666 1.00 89.44 370 SER A C 1
ATOM 2999 O O . SER A 1 370 ? -5.577 27.540 23.520 1.00 89.44 370 SER A O 1
ATOM 3001 N N . LYS A 1 371 ? -6.342 25.925 24.879 1.00 91.00 371 LYS A N 1
ATOM 3002 C CA . LYS A 1 371 ? -6.116 26.683 26.118 1.00 91.00 371 LYS A CA 1
ATOM 3003 C C . LYS A 1 371 ? -4.626 26.944 26.361 1.00 91.00 371 LYS A C 1
ATOM 3005 O O . LYS A 1 371 ? -4.268 28.038 26.791 1.00 91.00 371 LYS A O 1
ATOM 3010 N N . LYS A 1 372 ? -3.762 25.965 26.077 1.00 88.38 372 LYS A N 1
ATOM 3011 C CA . LYS A 1 372 ? -2.306 26.104 26.208 1.00 88.38 372 LYS A CA 1
ATOM 3012 C C . LYS A 1 372 ? -1.755 27.146 25.229 1.00 88.38 372 LYS A C 1
ATOM 3014 O O . LYS A 1 372 ? -1.082 28.073 25.665 1.00 88.38 372 LYS A O 1
ATOM 3019 N N . GLU A 1 373 ? -2.129 27.065 23.954 1.00 87.94 373 GLU A N 1
ATOM 3020 C CA . GLU A 1 373 ? -1.723 28.033 22.924 1.00 87.94 373 GLU A CA 1
ATOM 3021 C C . GLU A 1 373 ? -2.200 29.459 23.244 1.00 87.94 373 GLU A C 1
ATOM 3023 O O . GLU A 1 373 ? -1.457 30.425 23.068 1.00 87.94 373 GLU A O 1
ATOM 3028 N N . ALA A 1 374 ? -3.430 29.612 23.747 1.00 87.31 374 ALA A N 1
ATOM 3029 C CA . ALA A 1 374 ? -3.959 30.909 24.166 1.00 87.31 374 ALA A CA 1
ATOM 3030 C C . ALA A 1 374 ? -3.158 31.506 25.336 1.00 87.31 374 ALA A C 1
ATOM 3032 O O . ALA A 1 374 ? -2.833 32.695 25.321 1.00 87.31 374 ALA A O 1
ATOM 3033 N N . ASN A 1 375 ? -2.796 30.680 26.322 1.00 88.06 375 ASN A N 1
ATOM 3034 C CA . ASN A 1 375 ? -1.981 31.102 27.460 1.00 88.06 375 ASN A CA 1
ATOM 3035 C C . ASN A 1 375 ? -0.557 31.494 27.036 1.00 88.06 375 ASN A C 1
ATOM 3037 O O . ASN A 1 375 ? -0.048 32.513 27.497 1.00 88.06 375 ASN A O 1
ATOM 3041 N N . GLU A 1 376 ? 0.068 30.730 26.138 1.00 87.12 376 GLU A N 1
ATOM 3042 C CA . GLU A 1 376 ? 1.403 31.027 25.600 1.00 87.12 376 GLU A CA 1
ATOM 3043 C C . GLU A 1 376 ? 1.412 32.343 24.808 1.00 87.12 376 GLU A C 1
ATOM 3045 O O . GLU A 1 376 ? 2.277 33.193 25.025 1.00 87.12 376 GLU A O 1
ATOM 3050 N N . ARG A 1 377 ? 0.396 32.577 23.964 1.00 85.94 377 ARG A N 1
ATOM 3051 C CA . ARG A 1 377 ? 0.220 33.856 23.251 1.00 85.94 377 ARG A CA 1
ATOM 3052 C C . ARG A 1 377 ? 0.027 35.029 24.212 1.00 85.94 377 ARG A C 1
ATOM 3054 O O . ARG A 1 377 ? 0.618 36.089 24.013 1.00 85.94 377 ARG A O 1
ATOM 3061 N N . ALA A 1 378 ? -0.770 34.847 25.266 1.00 85.12 378 ALA A N 1
ATOM 3062 C CA . ALA A 1 378 ? -0.993 35.875 26.280 1.00 85.12 378 ALA A CA 1
ATOM 3063 C C . ALA A 1 378 ? 0.276 36.184 27.097 1.00 85.12 378 ALA A C 1
ATOM 3065 O O . ALA A 1 378 ? 0.508 37.339 27.453 1.00 85.12 378 ALA A O 1
ATOM 3066 N N . ALA A 1 379 ? 1.109 35.178 27.379 1.00 81.50 379 ALA A N 1
ATOM 3067 C CA . ALA A 1 379 ? 2.392 35.356 28.055 1.00 81.50 379 ALA A CA 1
ATOM 3068 C C . ALA A 1 379 ? 3.408 36.097 27.166 1.00 81.50 379 ALA A C 1
ATOM 3070 O O . ALA A 1 379 ? 4.036 37.050 27.626 1.00 81.50 379 ALA A O 1
ATOM 3071 N N . ALA A 1 380 ? 3.503 35.736 25.882 1.00 81.12 380 ALA A N 1
ATOM 3072 C CA . ALA A 1 380 ? 4.363 36.419 24.913 1.00 81.12 380 ALA A CA 1
ATOM 3073 C C . ALA A 1 380 ? 3.979 37.901 24.733 1.00 81.12 380 ALA A C 1
ATOM 3075 O O . ALA A 1 380 ? 4.850 38.766 24.676 1.00 81.12 380 ALA A O 1
ATOM 3076 N N . ALA A 1 381 ? 2.679 38.216 24.731 1.00 76.31 381 ALA A N 1
ATOM 3077 C CA . ALA A 1 381 ? 2.188 39.592 24.650 1.00 76.31 381 ALA A CA 1
ATOM 3078 C C . ALA A 1 381 ? 2.529 40.444 25.891 1.00 76.31 381 ALA A C 1
ATOM 3080 O O . ALA A 1 381 ? 2.677 41.660 25.778 1.00 76.31 381 ALA A O 1
ATOM 3081 N N . LYS A 1 382 ? 2.678 39.826 27.071 1.00 75.00 382 LYS A N 1
ATOM 3082 C CA . LYS A 1 382 ? 3.047 40.511 28.325 1.00 75.00 382 LYS A CA 1
ATOM 3083 C C . LYS A 1 382 ? 4.561 40.708 28.501 1.00 75.00 382 LYS A C 1
ATOM 3085 O O . LYS A 1 382 ? 4.954 41.518 29.334 1.00 75.00 382 LYS A O 1
ATOM 3090 N N . GLY A 1 383 ? 5.397 39.996 27.739 1.00 57.00 383 GLY A N 1
ATOM 3091 C CA . GLY A 1 383 ? 6.865 40.035 27.830 1.00 57.00 383 GLY A CA 1
ATOM 3092 C C . GLY A 1 383 ? 7.580 41.003 26.872 1.00 57.00 383 GLY A C 1
ATOM 3093 O O . GLY A 1 383 ? 8.808 41.040 26.866 1.00 57.00 383 GLY A O 1
ATOM 3094 N N . GLY A 1 384 ? 6.857 41.774 26.049 1.00 42.75 384 GLY A N 1
ATOM 3095 C CA . GLY A 1 384 ? 7.454 42.757 25.129 1.00 42.75 384 GLY A CA 1
ATOM 3096 C C . GLY A 1 384 ? 8.003 44.005 25.853 1.00 42.75 384 GLY A C 1
ATOM 3097 O O . GLY A 1 384 ? 7.422 44.423 26.856 1.00 42.75 384 GLY A O 1
ATOM 3098 N N . PRO A 1 385 ? 9.102 44.636 25.383 1.00 45.41 385 PRO A N 1
ATOM 3099 C CA . PRO A 1 385 ? 9.806 45.655 26.155 1.00 45.41 385 PRO A CA 1
ATOM 3100 C C . PRO A 1 385 ? 8.952 46.907 26.393 1.00 45.41 385 PRO A C 1
ATOM 3102 O O . PRO A 1 385 ? 8.546 47.605 25.462 1.00 45.41 385 PRO A O 1
ATOM 3105 N N . SER A 1 386 ? 8.744 47.222 27.674 1.00 46.47 386 SER A N 1
ATOM 3106 C CA . SER A 1 386 ? 8.197 48.494 28.146 1.00 46.47 386 SER A CA 1
ATOM 3107 C C . SER A 1 386 ? 9.113 49.641 27.706 1.00 46.47 386 SER A C 1
ATOM 3109 O O . SER A 1 386 ? 10.163 49.885 28.302 1.00 46.47 386 SER A O 1
ATOM 3111 N N . ARG A 1 387 ? 8.730 50.367 26.646 1.00 43.53 387 ARG A N 1
ATOM 3112 C CA . ARG A 1 387 ? 9.332 51.661 26.284 1.00 43.53 387 ARG A CA 1
ATOM 3113 C C . ARG A 1 387 ? 8.989 52.692 27.368 1.00 43.53 387 ARG A C 1
ATOM 3115 O O . ARG A 1 387 ? 8.115 53.540 27.190 1.00 43.53 387 ARG A O 1
ATOM 3122 N N . ARG A 1 388 ? 9.709 52.661 28.492 1.00 41.12 388 ARG A N 1
ATOM 3123 C CA . ARG A 1 388 ? 9.837 53.822 29.381 1.00 41.12 388 ARG A CA 1
ATOM 3124 C C . ARG A 1 388 ? 10.576 54.913 28.600 1.00 41.12 388 ARG A C 1
ATOM 3126 O O . ARG A 1 388 ? 11.783 54.843 28.406 1.00 41.12 388 ARG A O 1
ATOM 3133 N N . ARG A 1 389 ? 9.831 55.912 28.118 1.00 40.69 389 ARG A N 1
ATOM 3134 C CA . ARG A 1 389 ? 10.365 57.171 27.577 1.00 40.69 389 ARG A CA 1
ATOM 3135 C C . ARG A 1 389 ? 11.223 57.854 28.652 1.00 40.69 389 ARG A C 1
ATOM 3137 O O . ARG A 1 389 ? 10.688 58.560 29.502 1.00 40.69 389 ARG A O 1
ATOM 3144 N N . GLN A 1 390 ? 12.542 57.682 28.606 1.00 40.06 390 GLN A N 1
ATOM 3145 C CA . GLN A 1 390 ? 13.471 58.628 29.224 1.00 40.06 390 GLN A CA 1
ATOM 3146 C C . GLN A 1 390 ? 13.456 59.904 28.374 1.00 40.06 390 GLN A C 1
ATOM 3148 O O . GLN A 1 390 ? 14.031 59.958 27.291 1.00 40.06 390 GLN A O 1
ATOM 3153 N N . LYS A 1 391 ? 12.751 60.938 28.847 1.00 40.00 391 LYS A N 1
ATOM 3154 C CA . LYS A 1 391 ? 12.975 62.311 28.384 1.00 40.00 391 LYS A CA 1
ATOM 3155 C C . LYS A 1 391 ? 14.336 62.751 28.928 1.00 40.00 391 LYS A C 1
ATOM 3157 O O . LYS A 1 391 ? 14.436 63.120 30.094 1.00 40.00 391 LYS A O 1
ATOM 3162 N N . GLY A 1 392 ? 15.372 62.677 28.095 1.00 39.31 392 GLY A N 1
ATOM 3163 C CA . GLY A 1 392 ? 16.660 63.309 28.364 1.00 39.31 392 GLY A CA 1
ATOM 3164 C C . GLY A 1 392 ? 16.482 64.825 28.411 1.00 39.31 392 GLY A C 1
ATOM 3165 O O . GLY A 1 392 ? 16.067 65.439 27.430 1.00 39.31 392 GLY A O 1
ATOM 3166 N N . ARG A 1 393 ? 16.746 65.416 29.576 1.00 38.25 393 ARG A N 1
ATOM 3167 C CA . ARG A 1 393 ? 16.839 66.862 29.772 1.00 38.25 393 ARG A CA 1
ATOM 3168 C C . ARG A 1 393 ? 18.276 67.247 29.420 1.00 38.25 393 ARG A C 1
ATOM 3170 O O . ARG A 1 393 ? 19.207 66.851 30.109 1.00 38.25 393 ARG A O 1
ATOM 3177 N N . MET A 1 394 ? 18.431 67.953 28.309 1.00 41.75 394 MET A N 1
ATOM 3178 C CA . MET A 1 394 ? 19.681 68.559 27.860 1.00 41.75 394 MET A CA 1
ATOM 3179 C C . MET A 1 394 ? 20.083 69.637 28.882 1.00 41.75 394 MET A C 1
ATOM 3181 O O . MET A 1 394 ? 19.322 70.579 29.102 1.00 41.75 394 MET A O 1
ATOM 3185 N N . GLN A 1 395 ? 21.244 69.503 29.518 1.00 39.50 395 GLN A N 1
ATOM 3186 C CA . GLN A 1 395 ? 21.928 70.626 30.156 1.00 39.50 395 GLN A CA 1
ATOM 3187 C C . GLN A 1 395 ? 23.345 70.695 29.604 1.00 39.50 395 GLN A C 1
ATOM 3189 O O . GLN A 1 395 ? 24.105 69.734 29.666 1.00 39.50 395 GLN A O 1
ATOM 3194 N N . ALA A 1 396 ? 23.618 71.844 28.999 1.00 42.28 396 ALA A N 1
ATOM 3195 C CA . ALA A 1 396 ? 24.890 72.250 28.451 1.00 42.28 396 ALA A CA 1
ATOM 3196 C C . ALA A 1 396 ? 25.869 72.616 29.570 1.00 42.28 396 ALA A C 1
ATOM 3198 O O . ALA A 1 396 ? 25.495 73.351 30.489 1.00 42.28 396 ALA A O 1
ATOM 3199 N N . ARG A 1 397 ? 27.119 72.180 29.430 1.00 37.78 397 ARG A N 1
ATOM 3200 C CA . ARG A 1 397 ? 28.302 73.046 29.413 1.00 37.78 397 ARG A CA 1
ATOM 3201 C C . ARG A 1 397 ? 29.507 72.275 28.907 1.00 37.78 397 ARG A C 1
ATOM 3203 O O . ARG A 1 397 ? 29.623 71.089 29.281 1.00 37.78 397 ARG A O 1
#